Protein 1SMP (pdb70)

InterPro domains:
  IPR001343 RTX calcium-binding nonapeptide repeat [PF00353] (348-383)
  IPR001818 Peptidase M10, metallopeptidase [PF00413] (99-206)
  IPR006026 Peptidase, metallopeptidase [SM00235] (72-248)
  IPR011049 Serralysin-like metalloprotease, C-terminal [G3DSA:2.150.10.10] (27-479)
  IPR011049 Serralysin-like metalloprotease, C-terminal [SSF51120] (267-485)
  IPR013858 Peptidase M10 serralysin, C-terminal [PF08548] (264-487)
  IPR016294 Peptidase M10B [NF035945] (21-487)
  IPR016294 Peptidase M10B [PIRSF001205] (4-487)
  IPR018511 Hemolysin-type calcium-binding conserved site [PS00330] (372-390)
  IPR024079 Metallopeptidase, catalytic domain superfamily [G3DSA:3.40.390.10] (34-265)
  IPR034033 Serralysin-like metallopeptidase domain [cd04277] (71-263)

Foldseek 3Di:
DLVVVVVCQVPQDDFDDQDAAPNAHGHALQRLLVLQQVQQDAPVGRVPWAAAEEWEEEFAADDQADADPQQFGRKGTQDPQLVVLLVLLVVLLVLWFRYHYHYDYRVDDTLAYEMETAASHPPHGDPDDAKAAAAFPDDDPRDGRARYIYGHCVDVCCNRVPVAVVNLLSSNLRVLRSRRTAQSFPDDPPPPDDDLVRHNHQPSAQLAFSNHPHHPPSSPWFPPNHHQNHGGQSSSSNSCGHHHTDLVRAAEAFEFEDPTPRPRPQRYDPALPDDHAHEDDHNHYAYEDEQARAQEEKEEEQDAQGAIAGSNTGSRYHYYPPDGHAEYEAYQEEYEYEHEQEAHEYAHAHYEYEYEHAHFAYEYEDHHFAYEYEDADLRSAFVVTGYEYEDDDAQRYAYEPVNLQVVVVHPCQQDEDCDDPLQANYWYWDADPVQQKIKIFGQHPSGPGGTHIYIYRHDYDPVHHYHD/DDFDWDFLVVVFAWKWKAFPNQIWIKTQDPDPLDDAKHFMDTDQVSQVVGFVGRFTIKHTGRFFIFGHHSVRDGRFTFGDDPQWTWTADPVGGIMIMGHD

Secondary structure (DSSP, 8-state):
-HHHHHHHHHTTT---TT-EETTEEPPPHHHHHHHHTTT-EETTEET--S--EEEEEE-----TT-B-TTS-BS-B---HHHHHHHHHHHHHHHHHBSEEEEE--BTB--SEEEEEE-EEETTEE--S--EEE--TT-EETTEE-TTEEEEETTSHHHH-TTT-HHHHHHHHHHHHHHHT---SSS--TTSS---GGG-SBTT-STTT-TT--S-GGGGT-B-TT----S--HHHHHHHHHHH-B-TTTT-S--EEETT--S--GGGB-SSTTS---EEE---SS--EEE-TT--S--EEE-STT-EEB-TT-BS-EEE-TT----EEE--SS--EEE--SS--EEE--SS--EEE--SS--EEE--SS--EEE---GGGGBTTB-EEESS--TTTSEEE-HHHHHHTT-TTSSEE-SS--S-TTEEEEEEETTTTEEEEEEETT--SS-SEEEEEES---TTTSEE-/-B-----HHHH-EEEEEE-SS-EEEEEEEEEEEETTEEEEEE-HHHHHHHSSS---EEEE-SSEEEEE-TTS-EEEEEEEETTEEEEE-TT--EEEEEE-

CATH classification: 2.150.10.10 (+1 more: 3.40.390.10)

B-factor: mean 30.62, std 12.49, range [6.14, 81.49]

GO terms:
  GO:0090729 toxin activity (F, IDA)
  GO:0001907 symbiont-mediated killing of host cell (P, IDA)
  GO:0005509 calcium ion binding (F, IDA)
  GO:0005576 extracellular region (C, IDA)
  GO:0008270 zinc ion binding (F, IDA)
  GO:0004222 metalloendopeptidase activity (F, IDA)
  GO:0006508 proteolysis (P, IDA)

Nearest PDB structures (foldseek):
  1smp-assembly1_I  TM=1.010E+00  e=5.699E-20  Dickeya chrysanthemi
  1jiw-assembly1_I  TM=8.951E-01  e=6.431E-09  Pseudomonas aeruginosa
  6iy4-assembly1_I  TM=8.506E-01  e=1.285E-06  Flavobacterium sp. YS-80-122
  2rn4-assembly1_A  TM=8.130E-01  e=5.078E-07  Pseudomonas aeruginosa
  4rou-assembly3_A  TM=3.353E-01  e=6.623E+00  Homo sapiens

Solvent-accessible surface area: 22147 Å² total; per-residue (Å²): 75,1,31,73,29,0,49,95,2,70,100,51,46,100,39,2,151,80,58,114,51,78,66,50,75,6,32,34,13,127,80,0,2,86,48,0,3,60,90,38,41,0,52,56,24,132,120,54,62,39,90,86,14,149,4,36,11,1,5,25,111,51,124,105,81,42,82,17,55,54,35,16,4,1,4,40,76,2,55,82,46,3,38,93,12,0,87,56,0,4,64,2,0,21,13,8,0,48,10,61,33,75,86,30,65,46,79,111,170,9,34,0,18,0,0,2,1,6,10,60,130,103,66,88,110,15,148,44,65,1,6,36,18,43,31,1,54,40,119,138,148,78,93,86,6,14,0,42,1,6,0,0,36,50,20,64,6,0,109,70,2,47,115,58,46,6,0,10,3,3,0,0,6,0,0,0,11,0,0,1,0,10,10,0,1,113,19,62,27,67,130,66,51,22,17,26,113,66,6,54,0,0,2,0,0,12,6,3,0,0,0,0,2,8,7,16,31,33,20,43,3,12,5,12,13,53,21,3,14,8,4,6,3,0,0,4,24,0,0,32,61,1,0,14,36,23,129,91,13,41,72,42,93,6,37,0,0,18,118,33,93,13,68,50,78,26,2,26,3,123,48,56,93,76,57,3,15,3,10,0,13,8,34,25,38,74,1,19,0,13,0,51,30,0,84,33,97,1,59,0,5,1,45,78,90,19,6,1,11,0,1,34,12,97,4,3,0,3,0,2,39,61,4,66,0,22,15,0,40,1,2,55,6,70,2,19,0,0,2,17,88,28,93,2,46,0,79,0,26,44,17,61,1,16,0,19,1,9,23,30,40,3,53,0,79,0,25,64,26,130,0,36,0,1,1,18,36,21,90,13,0,37,63,82,59,14,1,59,0,78,37,13,60,114,45,77,0,65,0,0,0,2,50,3,4,99,109,39,142,50,93,92,44,13,68,68,34,129,120,60,76,24,74,36,0,6,0,41,39,63,95,59,84,113,67,65,10,4,30,0,24,0,2,34,41,31,103,110,64,36,31,0,27,0,56,0,39,9,84,18,49,64,89,72,0,30,32,91,17,8,21,69,42,16,54,9,68,84,20,27,31,111,4,26,0,32,19,68,116,74,113,3,96,4,32,1,46,73,79,92,48,55,81,32,0,62,90,20,46,39,87,74,44,23,1,112,142,2,7,97,81,19,2,56,0,0,10,8,13,2,7,1,0,5,0,0,57,73,111,4,25,33,24,3,17,0,30,74,33,165,116,78,23,53,31,145,38,163,111,39,38,70,21,29,0,39,105,134

Sequence (568 aa):
TGYDAVDDLLHYHERGNGIQINGKDSFSNEQAGLFITRENQTWNGYKVFGQPVKLTFSFPDYKFSSTNVAGDTGLSKFSAEQQQQAKLSLQSWADVANITFTEVAAGQKANITFGNYSQDRPGHYDYGTQAYAFLPNTIWQGQDLGGQTWYNVNQSNVKHPATEDYGRQTFTHEIGHALGLSHPGDYNAGEGNPTYNDVTYAEDTRQFSLMSYWSETNTGGDNGGHYAAAPLLDDIAAIQHLYGANLSTRTGDTVYGFNSNTGRDFLSTTSNSQKVIFAAWDAGGNDTFDFSGYTANQRINLNEKSFSDVGGLKGNVSIAAGVTIENAIGGSGNDVIVGNAANNVLKGGAGNDVLFGGGGADELWGGAGKDIFVFSAASDSAPGASDWIRDFQKGIDKIDLSFFNKEANSSDFIHFVDHFSGTAGEALLSYNASSNVTDLSVNIGGHQAPDFLVKIVGQVDVATDFIVSSLRLPSAAELSGQWVLSGAEQHCDIRLNTDVLDGTTWKLAGDTACLQKLLPEAPVGWRPTPDGLTLTQADGSAVAFFSRNRDRYEHKLVDGSVRTLKKK

Radius of gyration: 26.5 Å; Cα contacts (8 Å, |Δi|>4): 1558; chains: 2; bounding box: 60×82×58 Å

Organism: Serratia marcescens (NCBI:txid615)

Structure (mmCIF, N/CA/C/O backbone):
data_1SMP
#
_entry.id   1SMP
#
_cell.length_a   108.830
_cell.length_b   108.830
_cell.length_c   87.950
_cell.angle_alpha   90.00
_cell.angle_beta   90.00
_cell.angle_gamma   90.00
#
_symmetry.space_group_name_H-M   'P 43'
#
loop_
_entity.id
_entity.type
_entity.pdbx_description
1 polymer 'SERRATIA METALLO PROTEINASE'
2 polymer 'ERWINIA CHRYSANTHEMI INHIBITOR'
3 non-polymer 'ZINC ION'
4 non-polymer 'CALCIUM ION'
5 water water
#
loop_
_atom_site.group_PDB
_atom_site.id
_atom_site.type_symbol
_atom_site.label_atom_id
_atom_site.label_alt_id
_atom_site.label_comp_id
_atom_site.label_asym_id
_atom_site.label_entity_id
_atom_site.label_seq_id
_atom_site.pdbx_PDB_ins_code
_atom_site.Cartn_x
_atom_site.Cartn_y
_atom_site.Cartn_z
_atom_site.occupancy
_atom_site.B_iso_or_equiv
_atom_site.auth_seq_id
_atom_site.auth_comp_id
_atom_site.auth_asym_id
_atom_site.auth_atom_id
_atom_site.pdbx_PDB_model_num
ATOM 1 N N . THR A 1 4 ? 54.662 6.094 -12.435 1.00 37.65 4 THR A N 1
ATOM 2 C CA . THR A 1 4 ? 54.264 5.171 -11.330 1.00 38.37 4 THR A CA 1
ATOM 3 C C . THR A 1 4 ? 52.991 5.694 -10.659 1.00 39.50 4 THR A C 1
ATOM 4 O O . THR A 1 4 ? 52.588 6.835 -10.898 1.00 42.98 4 THR A O 1
ATOM 8 N N . GLY A 1 5 ? 52.340 4.854 -9.855 1.00 38.33 5 GLY A N 1
ATOM 9 C CA . GLY A 1 5 ? 51.153 5.289 -9.137 1.00 33.91 5 GLY A CA 1
ATOM 10 C C . GLY A 1 5 ? 51.594 6.278 -8.070 1.00 32.40 5 GLY A C 1
ATOM 11 O O . GLY A 1 5 ? 50.845 7.166 -7.684 1.00 33.25 5 GLY A O 1
ATOM 12 N N . TYR A 1 6 ? 52.832 6.141 -7.603 1.00 30.60 6 TYR A N 1
ATOM 13 C CA . TYR A 1 6 ? 53.350 7.046 -6.591 1.00 29.59 6 TYR A CA 1
ATOM 14 C C . TYR A 1 6 ? 53.479 8.490 -7.078 1.00 29.73 6 TYR A C 1
ATOM 15 O O . TYR A 1 6 ? 53.233 9.425 -6.327 1.00 29.95 6 TYR A O 1
ATOM 24 N N . ASP A 1 7 ? 53.899 8.670 -8.320 1.00 29.26 7 ASP A N 1
ATOM 25 C CA . ASP A 1 7 ? 54.044 10.006 -8.873 1.00 30.17 7 ASP A CA 1
ATOM 26 C C . ASP A 1 7 ? 52.710 10.756 -8.806 1.00 30.73 7 ASP A C 1
ATOM 27 O O . ASP A 1 7 ? 52.658 11.899 -8.354 1.00 33.12 7 ASP A O 1
ATOM 32 N N . ALA A 1 8 ? 51.630 10.085 -9.204 1.00 29.43 8 ALA A N 1
ATOM 33 C CA . ALA A 1 8 ? 50.291 10.665 -9.185 1.00 25.70 8 ALA A CA 1
ATOM 34 C C . ALA A 1 8 ? 49.957 11.166 -7.793 1.00 25.05 8 ALA A C 1
ATOM 35 O O . ALA A 1 8 ? 49.502 12.298 -7.616 1.00 25.52 8 ALA A O 1
ATOM 37 N N . VAL A 1 9 ? 50.194 10.316 -6.805 1.00 24.44 9 VAL A N 1
ATOM 38 C CA . VAL A 1 9 ? 49.930 10.655 -5.415 1.00 25.41 9 VAL A CA 1
ATOM 39 C C . VAL A 1 9 ? 50.751 11.875 -4.989 1.00 27.07 9 VAL A C 1
ATOM 40 O O . VAL A 1 9 ? 50.241 12.780 -4.325 1.00 25.94 9 VAL A O 1
ATOM 44 N N . ASP A 1 10 ? 52.018 11.892 -5.391 1.00 27.75 10 ASP A N 1
ATOM 45 C CA . ASP A 1 10 ? 52.930 12.974 -5.063 1.00 27.25 10 ASP A CA 1
ATOM 46 C C . ASP A 1 10 ? 52.460 14.312 -5.644 1.00 28.70 10 ASP A C 1
ATOM 47 O O . ASP A 1 10 ? 52.512 15.350 -4.962 1.00 27.42 10 ASP A O 1
ATOM 52 N N . ASP A 1 11 ? 52.033 14.299 -6.904 1.00 27.88 11 ASP A N 1
ATOM 53 C CA . ASP A 1 11 ? 51.535 15.510 -7.540 1.00 30.79 11 ASP A CA 1
ATOM 54 C C . ASP A 1 11 ? 50.376 16.075 -6.739 1.00 30.46 11 ASP A C 1
ATOM 55 O O . ASP A 1 11 ? 50.388 17.245 -6.373 1.00 32.73 11 ASP A O 1
ATOM 60 N N . LEU A 1 12 ? 49.402 15.222 -6.430 1.00 28.88 12 LEU A N 1
ATOM 61 C CA . LEU A 1 12 ? 48.223 15.628 -5.684 1.00 26.03 12 LEU A CA 1
ATOM 62 C C . LEU A 1 12 ? 48.520 16.156 -4.282 1.00 25.77 12 LEU A C 1
ATOM 63 O O . LEU A 1 12 ? 47.812 17.037 -3.798 1.00 27.62 12 LEU A O 1
ATOM 68 N N . LEU A 1 13 ? 49.557 15.639 -3.630 1.00 25.98 13 LEU A N 1
ATOM 69 C CA . LEU A 1 13 ? 49.923 16.096 -2.284 1.00 25.07 13 LEU A CA 1
ATOM 70 C C . LEU A 1 13 ? 50.652 17.440 -2.292 1.00 25.85 13 LEU A C 1
ATOM 71 O O . LEU A 1 13 ? 50.858 18.036 -1.238 1.00 27.47 13 LEU A O 1
ATOM 76 N N . HIS A 1 14 ? 51.098 17.887 -3.463 1.00 26.48 14 HIS A N 1
ATOM 77 C CA . HIS A 1 14 ? 51.801 19.163 -3.581 1.00 28.15 14 HIS A CA 1
ATOM 78 C C . HIS A 1 14 ? 51.022 20.161 -4.435 1.00 26.87 14 HIS A C 1
ATOM 79 O O . HIS A 1 14 ? 51.574 21.138 -4.940 1.00 27.75 14 HIS A O 1
ATOM 86 N N . TYR A 1 15 ? 49.732 19.887 -4.586 1.00 25.05 15 TYR A N 1
ATOM 87 C CA . TYR A 1 15 ? 48.798 20.697 -5.359 1.00 20.74 15 TYR A CA 1
ATOM 88 C C . TYR A 1 15 ? 48.445 21.898 -4.499 1.00 21.67 15 TYR A C 1
ATOM 89 O O . TYR A 1 15 ? 48.056 21.734 -3.349 1.00 22.07 15 TYR A O 1
ATOM 98 N N . HIS A 1 16 ? 48.619 23.100 -5.040 1.00 20.93 16 HIS A N 1
ATOM 99 C CA . HIS A 1 16 ? 48.273 24.333 -4.333 1.00 18.43 16 HIS A CA 1
ATOM 100 C C . HIS A 1 16 ? 48.915 24.524 -2.988 1.00 19.87 16 HIS A C 1
ATOM 101 O O . HIS A 1 16 ? 48.213 24.708 -1.986 1.00 20.38 16 HIS A O 1
ATOM 108 N N . GLU A 1 17 ? 50.240 24.469 -2.947 1.00 21.27 17 GLU A N 1
ATOM 109 C CA . GLU A 1 17 ? 50.934 24.718 -1.691 1.00 22.86 17 GLU A CA 1
ATOM 110 C C . GLU A 1 17 ? 50.828 26.220 -1.473 1.00 20.35 17 GLU A C 1
ATOM 111 O O . GLU A 1 17 ? 50.752 26.985 -2.438 1.00 18.17 17 GLU A O 1
ATOM 117 N N . ARG A 1 18 ? 50.800 26.648 -0.222 1.00 20.71 18 ARG A N 1
ATOM 118 C CA . ARG A 1 18 ? 50.675 28.063 0.054 1.00 23.70 18 ARG A CA 1
ATOM 119 C C . ARG A 1 18 ? 51.435 28.520 1.282 1.00 26.03 18 ARG A C 1
ATOM 120 O O . ARG A 1 18 ? 51.901 27.709 2.079 1.00 26.10 18 ARG A O 1
ATOM 128 N N . GLY A 1 19 ? 51.537 29.835 1.429 1.00 28.99 19 GLY A N 1
ATOM 129 C CA . GLY A 1 19 ? 52.244 30.431 2.546 1.00 32.43 19 GLY A CA 1
ATOM 130 C C . GLY A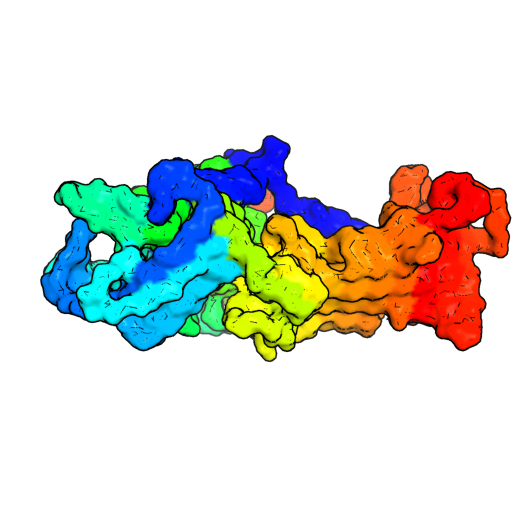 1 19 ? 53.718 30.142 2.419 1.00 35.38 19 GLY A C 1
ATOM 131 O O . GLY A 1 19 ? 54.184 29.827 1.333 1.00 34.91 19 GLY A O 1
ATOM 132 N N . ASN A 1 20 ? 54.450 30.279 3.518 1.00 40.78 20 ASN A N 1
ATOM 133 C CA . ASN A 1 20 ? 55.886 29.994 3.553 1.00 46.25 20 ASN A CA 1
ATOM 134 C C . ASN A 1 20 ? 56.738 30.667 2.487 1.00 46.88 20 ASN A C 1
ATOM 135 O O . ASN A 1 20 ? 57.486 30.000 1.767 1.00 48.65 20 ASN A O 1
ATOM 140 N N . GLY A 1 21 ? 56.606 31.981 2.366 1.00 46.14 21 GLY A N 1
ATOM 141 C CA . GLY A 1 21 ? 57.405 32.714 1.399 1.00 45.36 21 GLY A CA 1
ATOM 142 C C . GLY A 1 21 ? 57.248 32.372 -0.070 1.00 44.15 21 GLY A C 1
ATOM 143 O O . GLY A 1 21 ? 58.060 32.798 -0.899 1.00 46.43 21 GLY A O 1
ATOM 144 N N . ILE A 1 22 ? 56.225 31.594 -0.399 1.00 41.85 22 ILE A N 1
ATOM 145 C CA . ILE A 1 22 ? 55.952 31.230 -1.781 1.00 38.64 22 ILE A CA 1
ATOM 146 C C . ILE A 1 22 ? 55.456 32.506 -2.473 1.00 35.58 22 ILE A C 1
ATOM 147 O O . ILE A 1 22 ? 54.917 33.406 -1.821 1.00 35.32 22 ILE A O 1
ATOM 152 N N . GLN A 1 23 ? 55.703 32.607 -3.771 1.00 33.71 23 GLN A N 1
ATOM 153 C CA . GLN A 1 23 ? 55.273 33.747 -4.573 1.00 32.41 23 GLN A CA 1
ATOM 154 C C . GLN A 1 23 ? 54.484 33.151 -5.712 1.00 31.44 23 GLN A C 1
ATOM 155 O O . GLN A 1 23 ? 54.969 32.242 -6.395 1.00 31.20 23 GLN A O 1
ATOM 161 N N . ILE A 1 24 ? 53.269 33.638 -5.913 1.00 29.96 24 ILE A N 1
ATOM 162 C CA . ILE A 1 24 ? 52.425 33.127 -6.981 1.00 30.06 24 ILE A CA 1
ATOM 163 C C . ILE A 1 24 ? 51.800 34.310 -7.690 1.00 31.90 24 ILE A C 1
ATOM 164 O O . ILE A 1 24 ? 51.336 35.253 -7.044 1.00 32.29 24 ILE A O 1
ATOM 169 N N . ASN A 1 25 ? 51.807 34.266 -9.020 1.00 34.07 25 ASN A N 1
ATOM 170 C CA . ASN A 1 25 ? 51.229 35.335 -9.837 1.00 35.75 25 ASN A CA 1
ATOM 171 C C . ASN A 1 25 ? 51.846 36.691 -9.467 1.00 35.65 25 ASN A C 1
ATOM 172 O O . ASN A 1 25 ? 51.218 37.743 -9.632 1.00 37.16 25 ASN A O 1
ATOM 177 N N . GLY A 1 26 ? 53.078 36.646 -8.960 1.00 33.11 26 GLY A N 1
ATOM 178 C CA . GLY A 1 26 ? 53.788 37.850 -8.570 1.00 30.60 26 GLY A CA 1
ATOM 179 C C . GLY A 1 26 ? 53.333 38.417 -7.248 1.00 30.27 26 GLY A C 1
ATOM 180 O O . GLY A 1 26 ? 53.723 39.519 -6.881 1.00 33.37 26 GLY A O 1
ATOM 181 N N . LYS A 1 27 ? 52.560 37.643 -6.500 1.00 28.34 27 LYS A N 1
ATOM 182 C CA . LYS A 1 27 ? 52.037 38.097 -5.228 1.00 26.64 27 LYS A CA 1
ATOM 183 C C . LYS A 1 27 ? 52.454 37.145 -4.143 1.00 25.31 27 LYS A C 1
ATOM 184 O O . LYS A 1 27 ? 52.717 35.981 -4.408 1.00 25.71 27 LYS A O 1
ATOM 190 N N . ASP A 1 28 ? 52.498 37.631 -2.914 1.00 24.55 28 ASP A N 1
ATOM 191 C CA . ASP A 1 28 ? 52.840 36.772 -1.802 1.00 26.45 28 ASP A CA 1
ATOM 192 C C . ASP A 1 28 ? 51.744 35.752 -1.678 1.00 27.16 28 ASP A C 1
ATOM 193 O O . ASP A 1 28 ? 50.583 36.028 -1.982 1.00 27.71 28 ASP A O 1
ATOM 198 N N . SER A 1 29 ? 52.107 34.595 -1.156 1.00 26.74 29 SER A N 1
ATOM 199 C CA . SER A 1 29 ? 51.161 33.532 -0.936 1.00 23.89 29 SER A CA 1
ATOM 200 C C . SER A 1 29 ? 50.838 33.533 0.552 1.00 23.59 29 SER A C 1
ATOM 201 O O . SER A 1 29 ? 51.741 33.548 1.385 1.00 25.15 29 SER A O 1
ATOM 204 N N . PHE A 1 30 ? 49.553 33.592 0.884 1.00 23.71 30 PHE A N 1
ATOM 205 C CA . PHE A 1 30 ? 49.123 33.567 2.273 1.00 23.00 30 PHE A CA 1
ATOM 206 C C . PHE A 1 30 ? 48.610 32.179 2.558 1.00 21.92 30 PHE A C 1
ATOM 207 O O . PHE A 1 30 ? 48.122 31.494 1.669 1.00 21.15 30 PHE A O 1
ATOM 215 N N . SER A 1 31 ? 48.748 31.764 3.804 1.00 23.05 31 SER A N 1
ATOM 216 C CA . SER A 1 31 ? 48.260 30.475 4.234 1.00 24.51 31 SER A CA 1
ATOM 217 C C . SER A 1 31 ? 46.789 30.645 4.602 1.00 27.68 31 SER A C 1
ATOM 218 O O . SER A 1 31 ? 46.292 31.774 4.738 1.00 29.16 31 SER A O 1
ATOM 221 N N . ASN A 1 32 ? 46.116 29.523 4.826 1.00 26.96 32 ASN A N 1
ATOM 222 C CA . ASN A 1 32 ? 44.720 29.526 5.204 1.00 26.16 32 ASN A CA 1
ATOM 223 C C . ASN A 1 32 ? 44.514 30.446 6.399 1.00 27.41 32 ASN A C 1
ATOM 224 O O . ASN A 1 32 ? 43.611 31.280 6.390 1.00 28.32 32 ASN A O 1
ATOM 229 N N . GLU A 1 33 ? 45.394 30.361 7.389 1.00 29.64 33 GLU A N 1
ATOM 230 C CA . GLU A 1 33 ? 45.251 31.195 8.572 1.00 32.52 33 GLU A CA 1
ATOM 231 C C . GLU A 1 33 ? 45.490 32.679 8.325 1.00 32.04 33 GLU A C 1
ATOM 232 O O . GLU A 1 33 ? 44.780 33.524 8.879 1.00 32.91 33 GLU A O 1
ATOM 238 N N . GLN A 1 34 ? 46.492 33.006 7.518 1.00 29.83 34 GLN A N 1
ATOM 239 C CA . GLN A 1 34 ? 46.776 34.403 7.234 1.00 29.15 34 GLN A CA 1
ATOM 240 C C . GLN A 1 34 ? 45.651 35.031 6.442 1.00 27.25 34 GLN A C 1
ATOM 241 O O . GLN A 1 34 ? 45.257 36.158 6.710 1.00 27.97 34 GLN A O 1
ATOM 247 N N . ALA A 1 35 ? 45.165 34.316 5.436 1.00 25.27 35 ALA A N 1
ATOM 248 C CA . ALA A 1 35 ? 44.080 34.803 4.606 1.00 24.65 35 ALA A CA 1
ATOM 249 C C . ALA A 1 35 ? 42.833 35.057 5.451 1.00 25.01 35 ALA A C 1
ATOM 250 O O . ALA A 1 35 ? 42.136 36.045 5.256 1.00 26.08 35 ALA A O 1
ATOM 252 N N . GLY A 1 36 ? 42.582 34.187 6.420 1.00 25.56 36 GLY A N 1
ATOM 253 C CA . GLY A 1 36 ? 41.429 34.352 7.286 1.00 26.95 36 GLY A CA 1
ATOM 254 C C . GLY A 1 36 ? 41.504 35.619 8.116 1.00 28.24 36 GLY A C 1
ATOM 255 O O . GLY A 1 36 ? 40.515 36.343 8.283 1.00 29.58 36 GLY A O 1
ATOM 256 N N . LEU A 1 37 ? 42.678 35.891 8.664 1.00 28.35 37 LEU A N 1
ATOM 257 C CA . LEU A 1 37 ? 42.858 37.091 9.457 1.00 28.70 37 LEU A CA 1
ATOM 258 C C . LEU A 1 37 ? 42.800 38.343 8.589 1.00 28.15 37 LEU A C 1
ATOM 259 O O . LEU A 1 37 ? 42.238 39.353 8.996 1.00 31.18 37 LEU A O 1
ATOM 264 N N . PHE A 1 38 ? 43.332 38.267 7.376 1.00 26.03 38 PHE A N 1
ATOM 265 C CA . PHE A 1 38 ? 43.333 39.422 6.491 1.00 24.50 38 PHE A CA 1
ATOM 266 C C . PHE A 1 38 ? 41.942 39.831 6.033 1.00 25.65 38 PHE A C 1
ATOM 267 O O . PHE A 1 38 ? 41.666 41.013 5.864 1.00 28.32 38 PHE A O 1
ATOM 275 N N . ILE A 1 39 ? 41.083 38.844 5.795 1.00 25.59 39 ILE A N 1
ATOM 276 C CA . ILE A 1 39 ? 39.715 39.087 5.361 1.00 22.57 39 ILE A CA 1
ATOM 277 C C . ILE A 1 39 ? 38.940 39.792 6.484 1.00 23.48 39 ILE A C 1
ATOM 278 O O . ILE A 1 39 ? 37.956 40.487 6.234 1.00 25.31 39 ILE A O 1
ATOM 283 N N . THR A 1 40 ? 39.421 39.659 7.714 1.00 22.58 40 THR A N 1
ATOM 284 C CA . THR A 1 40 ? 38.770 40.282 8.853 1.00 21.87 40 THR A CA 1
ATOM 285 C C . THR A 1 40 ? 39.565 41.475 9.387 1.00 21.70 40 THR A C 1
ATOM 286 O O . THR A 1 40 ? 39.441 41.835 10.558 1.00 21.79 40 THR A O 1
ATOM 290 N N . ARG A 1 41 ? 40.343 42.110 8.519 1.00 21.26 41 ARG A N 1
ATOM 291 C CA . ARG A 1 41 ? 41.182 43.232 8.916 1.00 21.39 41 ARG A CA 1
ATOM 292 C C . ARG A 1 41 ? 40.476 44.451 9.498 1.00 26.38 41 ARG A C 1
ATOM 293 O O . ARG A 1 41 ? 41.099 45.225 10.227 1.00 29.64 41 ARG A O 1
ATOM 301 N N . GLU A 1 42 ? 39.185 44.617 9.211 1.00 27.90 42 GLU A N 1
ATOM 302 C CA . GLU A 1 42 ? 38.431 45.741 9.743 1.00 27.52 42 GLU A CA 1
ATOM 303 C C . GLU A 1 42 ? 38.205 45.625 11.248 1.00 27.40 42 GLU A C 1
ATOM 304 O O . GLU A 1 42 ? 37.851 46.602 11.900 1.00 29.50 42 GLU A O 1
ATOM 310 N N . ASN A 1 43 ? 38.357 44.421 11.787 1.00 27.54 43 ASN A N 1
ATOM 311 C CA . ASN A 1 43 ? 38.191 44.154 13.217 1.00 28.05 43 ASN A CA 1
ATOM 312 C C . ASN A 1 43 ? 36.820 44.468 13.781 1.00 29.91 43 ASN A C 1
ATOM 313 O O . ASN A 1 43 ? 36.664 44.553 14.996 1.00 30.50 43 ASN A O 1
ATOM 318 N N . GLN A 1 44 ? 35.820 44.588 12.913 1.00 31.77 44 GLN A N 1
ATOM 319 C CA . GLN A 1 44 ? 34.453 44.921 13.322 1.00 31.54 44 GLN A CA 1
ATOM 320 C C . GLN A 1 44 ? 33.544 43.711 13.403 1.00 30.30 44 GLN A C 1
ATOM 321 O O . GLN A 1 44 ? 33.304 43.063 12.395 1.00 30.04 44 GLN A O 1
ATOM 327 N N . THR A 1 45 ? 33.025 43.413 14.587 1.00 29.28 45 THR A N 1
ATOM 328 C CA . THR A 1 45 ? 32.124 42.273 14.735 1.00 29.85 45 THR A CA 1
ATOM 329 C C . THR A 1 45 ? 30.854 42.713 15.458 1.00 30.50 45 THR A C 1
ATOM 330 O O . THR A 1 45 ? 30.819 43.772 16.093 1.00 29.64 45 THR A O 1
ATOM 334 N N . TRP A 1 46 ? 29.821 41.882 15.386 1.00 28.99 46 TRP A N 1
ATOM 335 C CA . TRP A 1 46 ? 28.570 42.166 16.075 1.00 27.84 46 TRP A CA 1
ATOM 336 C C . TRP A 1 46 ? 28.731 42.147 17.592 1.00 30.33 46 TRP A C 1
ATOM 337 O O . TRP A 1 46 ? 27.816 42.528 18.320 1.00 32.41 46 TRP A O 1
ATOM 348 N N . ASN A 1 47 ? 29.870 41.661 18.077 1.00 31.97 47 ASN A N 1
ATOM 349 C CA . ASN A 1 47 ? 30.117 41.641 19.522 1.00 33.45 47 ASN A CA 1
ATOM 350 C C . ASN A 1 47 ? 30.938 42.844 19.984 1.00 33.72 47 ASN A C 1
ATOM 351 O O . ASN A 1 47 ? 31.201 43.008 21.175 1.00 34.53 47 ASN A O 1
ATOM 356 N N . GLY A 1 48 ? 31.343 43.683 19.039 1.00 34.26 48 GLY A N 1
ATOM 357 C CA . GLY A 1 48 ? 32.120 44.855 19.380 1.00 33.72 48 GLY A CA 1
ATOM 358 C C . GLY A 1 48 ? 33.387 44.914 18.567 1.00 33.67 48 GLY A C 1
ATOM 359 O O . GLY A 1 48 ? 33.730 43.965 17.867 1.00 34.48 48 GLY A O 1
ATOM 360 N N . TYR A 1 49 ? 34.062 46.051 18.638 1.00 34.14 49 TYR A N 1
ATOM 361 C CA . TYR A 1 49 ? 35.315 46.266 17.929 1.00 32.95 49 TYR A CA 1
ATOM 362 C C . TYR A 1 49 ? 36.376 45.384 18.573 1.00 33.40 49 TYR A C 1
ATOM 363 O O . TYR A 1 49 ? 36.583 45.437 19.787 1.00 32.17 49 TYR A O 1
ATOM 372 N N . LYS A 1 50 ? 37.023 44.563 17.753 1.00 34.26 50 LYS A N 1
ATOM 373 C CA . LYS A 1 50 ? 38.063 43.657 18.210 1.00 34.50 50 LYS A CA 1
ATOM 374 C C . LYS A 1 50 ? 37.628 42.592 19.214 1.00 34.39 50 LYS A C 1
ATOM 375 O O . LYS A 1 50 ? 38.459 42.065 19.954 1.00 35.84 50 LYS A O 1
ATOM 381 N N . VAL A 1 51 ? 36.338 42.278 19.270 1.00 33.28 51 VAL A N 1
ATOM 382 C CA . VAL A 1 51 ? 35.882 41.220 20.169 1.00 33.52 51 VAL A CA 1
ATOM 383 C C . VAL A 1 51 ? 35.736 39.978 19.289 1.00 34.31 51 VAL A C 1
ATOM 384 O O . VAL A 1 51 ? 34.780 39.843 18.520 1.00 34.74 51 VAL A O 1
ATOM 388 N N . PHE A 1 52 ? 36.721 39.093 19.383 1.00 34.61 52 PHE A N 1
ATOM 389 C CA . PHE A 1 52 ? 36.756 37.895 18.563 1.00 35.66 52 PHE A CA 1
ATOM 390 C C . PHE A 1 52 ? 36.477 36.580 19.277 1.00 36.97 52 PHE A C 1
ATOM 391 O O . PHE A 1 52 ? 36.757 36.428 20.471 1.00 38.12 52 PHE A O 1
ATOM 399 N N . GLY A 1 53 ? 35.946 35.624 18.516 1.00 38.45 53 GLY A N 1
ATOM 400 C CA . GLY A 1 53 ? 35.676 34.289 19.030 1.00 38.29 53 GLY A CA 1
ATOM 401 C C . GLY A 1 53 ? 34.471 34.048 19.914 1.00 38.13 53 GLY A C 1
ATOM 402 O O . GLY A 1 53 ? 34.339 32.965 20.485 1.00 38.54 53 GLY A O 1
ATOM 403 N N . GLN A 1 54 ? 33.587 35.030 20.020 1.00 38.32 54 GLN A N 1
ATOM 404 C CA . GLN A 1 54 ? 32.402 34.874 20.839 1.00 38.60 54 GLN A CA 1
ATOM 405 C C . GLN A 1 54 ? 31.256 34.535 19.921 1.00 36.80 54 GLN A C 1
ATOM 406 O O . GLN A 1 54 ? 31.232 34.971 18.771 1.00 38.21 54 GLN A O 1
ATOM 412 N N . PRO A 1 55 ? 30.327 33.689 20.385 1.00 34.57 55 PRO A N 1
ATOM 413 C CA . PRO A 1 55 ? 29.182 33.339 19.549 1.00 31.81 55 PRO A CA 1
ATOM 414 C C . PRO A 1 55 ? 28.266 34.567 19.464 1.00 31.81 55 PRO A C 1
ATOM 415 O O . PRO A 1 55 ? 28.421 35.530 20.230 1.00 30.66 55 PRO A O 1
ATOM 419 N N . VAL A 1 56 ? 27.305 34.532 18.552 1.00 31.17 56 VAL A N 1
ATOM 420 C CA . VAL A 1 56 ? 26.406 35.655 18.382 1.00 31.35 56 VAL A CA 1
ATOM 421 C C . VAL A 1 56 ? 25.053 35.170 17.869 1.00 32.75 56 VAL A C 1
ATOM 422 O O . VAL A 1 56 ? 24.957 34.121 17.228 1.00 33.62 56 VAL A O 1
ATOM 426 N N . LYS A 1 57 ? 23.998 35.889 18.228 1.00 34.22 57 LYS A N 1
ATOM 427 C CA . LYS A 1 57 ? 22.652 35.559 17.770 1.00 34.77 57 LYS A CA 1
ATOM 428 C C . LYS A 1 57 ? 22.103 36.836 17.169 1.00 33.98 57 LYS A C 1
ATOM 429 O O . LYS A 1 57 ? 22.059 37.882 17.818 1.00 34.97 57 LYS A O 1
ATOM 435 N N . LEU A 1 58 ? 21.803 36.765 15.884 1.00 32.55 58 LEU A N 1
ATOM 436 C CA . LEU A 1 58 ? 21.312 37.898 15.142 1.00 31.30 58 LEU A CA 1
ATOM 437 C C . LEU A 1 58 ? 19.900 37.690 14.626 1.00 31.11 58 LEU A C 1
ATOM 438 O O . LEU A 1 58 ? 19.426 36.561 14.488 1.00 31.13 58 LEU A O 1
ATOM 443 N N . THR A 1 59 ? 19.219 38.797 14.371 1.00 30.03 59 THR A N 1
ATOM 444 C CA . THR A 1 59 ? 17.883 38.755 13.817 1.00 29.41 59 THR A CA 1
ATOM 445 C C . THR A 1 59 ? 18.023 39.278 12.393 1.00 28.55 59 THR A C 1
ATOM 446 O O . THR A 1 59 ? 18.987 39.983 12.071 1.00 27.48 59 THR A O 1
ATOM 450 N N . PHE A 1 60 ? 17.076 38.925 11.538 1.00 26.78 60 PHE A N 1
ATOM 451 C CA . PHE A 1 60 ? 17.099 39.390 10.168 1.00 26.62 60 PHE A CA 1
ATOM 452 C C . PHE A 1 60 ? 15.662 39.535 9.694 1.00 28.03 60 PHE A C 1
ATOM 453 O O . PHE A 1 60 ? 14.753 38.942 10.291 1.00 28.97 60 PHE A O 1
ATOM 461 N N . SER A 1 61 ? 15.440 40.377 8.691 1.00 26.55 61 SER A N 1
ATOM 462 C CA . SER A 1 61 ? 14.103 40.557 8.154 1.00 28.61 61 SER A CA 1
ATOM 463 C C . SER A 1 61 ? 14.157 41.056 6.731 1.00 28.10 61 SER A C 1
ATOM 464 O O . SER A 1 61 ? 15.219 41.443 6.237 1.00 28.16 61 SER A O 1
ATOM 467 N N . PHE A 1 62 ? 13.012 41.005 6.066 1.00 26.67 62 PHE A N 1
ATOM 468 C CA . PHE A 1 62 ? 12.887 41.460 4.694 1.00 28.94 62 PHE A CA 1
ATOM 469 C C . PHE A 1 62 ? 11.837 42.565 4.767 1.00 31.25 62 PHE A C 1
ATOM 470 O O . PHE A 1 62 ? 10.644 42.305 4.659 1.00 33.33 62 PHE A O 1
ATOM 478 N N . PRO A 1 63 ? 12.267 43.804 5.065 1.00 33.24 63 PRO A N 1
ATOM 479 C CA . PRO A 1 63 ? 11.358 44.946 5.175 1.00 32.75 63 PRO A CA 1
ATOM 480 C C . PRO A 1 63 ? 10.569 45.251 3.921 1.00 33.96 63 PRO A C 1
ATOM 481 O O . PRO A 1 63 ? 10.993 44.959 2.795 1.00 33.47 63 PRO A O 1
ATOM 485 N N . ASP A 1 64 ? 9.411 45.855 4.137 1.00 35.78 64 ASP A N 1
ATOM 486 C CA . ASP A 1 64 ? 8.520 46.204 3.059 1.00 38.71 64 ASP A CA 1
ATOM 487 C C . ASP A 1 64 ? 8.864 47.595 2.560 1.00 37.70 64 ASP A C 1
ATOM 488 O O . ASP A 1 64 ? 8.197 48.567 2.900 1.00 40.04 64 ASP A O 1
ATOM 493 N N . TYR A 1 65 ? 9.911 47.695 1.757 1.00 35.81 65 TYR A N 1
ATOM 494 C CA . TYR A 1 65 ? 10.341 48.989 1.241 1.00 34.49 65 TYR A CA 1
ATOM 495 C C . TYR A 1 65 ? 9.367 49.551 0.225 1.00 35.86 65 TYR A C 1
ATOM 496 O O . TYR A 1 65 ? 8.880 48.810 -0.631 1.00 37.11 65 TYR A O 1
ATOM 505 N N . LYS A 1 66 ? 9.071 50.848 0.320 1.00 35.82 66 LYS A N 1
ATOM 506 C CA . LYS A 1 66 ? 8.170 51.461 -0.646 1.00 35.88 66 LYS A CA 1
ATOM 507 C C . LYS A 1 66 ? 9.011 51.951 -1.814 1.00 33.12 66 LYS A C 1
ATOM 508 O O . LYS A 1 66 ? 10.055 52.567 -1.623 1.00 32.37 66 LYS A O 1
ATOM 514 N N . PHE A 1 67 ? 8.535 51.678 -3.022 1.00 31.72 67 PHE A N 1
ATOM 515 C CA . PHE A 1 67 ? 9.232 52.018 -4.250 1.00 29.57 67 PHE A CA 1
ATOM 516 C C . PHE A 1 67 ? 9.878 53.391 -4.316 1.00 32.81 67 PHE A C 1
ATOM 517 O O . PHE A 1 67 ? 11.000 53.521 -4.800 1.00 34.02 67 PHE A O 1
ATOM 525 N N . SER A 1 68 ? 9.189 54.412 -3.826 1.00 35.82 68 SER A N 1
ATOM 526 C CA . SER A 1 68 ? 9.724 55.764 -3.890 1.00 37.50 68 SER A CA 1
ATOM 527 C C . SER A 1 68 ? 10.655 56.208 -2.779 1.00 37.34 68 SER A C 1
ATOM 528 O O . SER A 1 68 ? 11.112 57.348 -2.791 1.00 39.07 68 SER A O 1
ATOM 531 N N . SER A 1 69 ? 10.934 55.338 -1.814 1.00 35.98 69 SER A N 1
ATOM 532 C CA . SER A 1 69 ? 11.863 55.704 -0.752 1.00 33.62 69 SER A CA 1
ATOM 533 C C . SER A 1 69 ? 13.259 55.730 -1.353 1.00 31.40 69 SER A C 1
ATOM 534 O O . SER A 1 69 ? 13.471 55.324 -2.499 1.00 29.87 69 SER A O 1
ATOM 537 N N . THR A 1 70 ? 14.211 56.198 -0.563 1.00 31.32 70 THR A N 1
ATOM 538 C CA . THR A 1 70 ? 15.599 56.283 -0.972 1.00 30.91 70 THR A CA 1
ATOM 539 C C . THR A 1 70 ? 16.344 55.767 0.235 1.00 29.88 70 THR A C 1
ATOM 540 O O . THR A 1 70 ? 15.954 56.071 1.360 1.00 30.56 70 THR A O 1
ATOM 544 N N . ASN A 1 71 ? 17.344 54.918 0.021 1.00 29.46 71 ASN A N 1
ATOM 545 C CA . ASN A 1 71 ? 18.121 54.385 1.142 1.00 29.88 71 ASN A CA 1
ATOM 546 C C . ASN A 1 71 ? 19.319 55.293 1.437 1.00 30.37 71 ASN A C 1
ATOM 547 O O . ASN A 1 71 ? 19.547 56.272 0.713 1.00 31.09 71 ASN A O 1
ATOM 552 N N . VAL A 1 72 ? 20.083 54.979 2.485 1.00 29.96 72 VAL A N 1
ATOM 553 C CA . VAL A 1 72 ? 21.237 55.805 2.851 1.00 30.45 72 VAL A CA 1
ATOM 554 C C . VAL A 1 72 ? 22.224 55.998 1.723 1.00 30.47 72 VAL A C 1
ATOM 555 O O . VAL A 1 72 ? 22.902 57.010 1.685 1.00 34.78 72 VAL A O 1
ATOM 559 N N . ALA A 1 73 ? 22.308 55.045 0.802 1.00 29.86 73 ALA A N 1
ATOM 560 C CA . ALA A 1 73 ? 23.232 55.165 -0.319 1.00 28.05 73 ALA A CA 1
ATOM 561 C C . ALA A 1 73 ? 22.677 56.013 -1.451 1.00 28.34 73 ALA A C 1
ATOM 562 O O . ALA A 1 73 ? 23.325 56.173 -2.483 1.00 31.04 73 ALA A O 1
ATOM 564 N N . GLY A 1 74 ? 21.470 56.538 -1.280 1.00 29.14 74 GLY A N 1
ATOM 565 C CA . GLY A 1 74 ? 20.876 57.365 -2.315 1.00 28.03 74 GLY A CA 1
ATOM 566 C C . GLY A 1 74 ? 20.230 56.588 -3.447 1.00 29.11 74 GLY A C 1
ATOM 567 O O . GLY A 1 74 ? 20.019 57.123 -4.537 1.00 30.23 74 GLY A O 1
ATOM 568 N N . ASP A 1 75 ? 19.921 55.321 -3.202 1.00 28.39 75 ASP A N 1
ATOM 569 C CA . ASP A 1 75 ? 19.280 54.496 -4.212 1.00 27.52 75 ASP A CA 1
ATOM 570 C C . ASP A 1 75 ? 17.780 54.467 -3.958 1.00 26.59 75 ASP A C 1
ATOM 571 O O . ASP A 1 75 ? 17.330 54.551 -2.806 1.00 24.96 75 ASP A O 1
ATOM 576 N N . THR A 1 76 ? 17.013 54.333 -5.033 1.00 25.34 76 THR A N 1
ATOM 577 C CA . THR A 1 76 ? 15.558 54.324 -4.948 1.00 25.07 76 THR A CA 1
ATOM 578 C C . THR A 1 76 ? 14.983 53.221 -5.851 1.00 25.84 76 THR A C 1
ATOM 579 O O . THR A 1 76 ? 15.744 52.477 -6.489 1.00 25.45 76 THR A O 1
ATOM 583 N N . GLY A 1 77 ? 13.652 53.152 -5.948 1.00 23.40 77 GLY A N 1
ATOM 584 C CA . GLY A 1 77 ? 13.020 52.122 -6.751 1.00 23.52 77 GLY A CA 1
ATOM 585 C C . GLY A 1 77 ? 13.160 50.828 -5.971 1.00 24.02 77 GLY A C 1
ATOM 586 O O . GLY A 1 77 ? 13.454 49.773 -6.528 1.00 24.33 77 GLY A O 1
ATOM 587 N N . LEU A 1 78 ? 12.940 50.942 -4.664 1.00 23.81 78 LEU A N 1
ATOM 588 C CA . LEU A 1 78 ? 13.062 49.858 -3.700 1.00 24.52 78 LEU A CA 1
ATOM 589 C C . LEU A 1 78 ? 11.923 48.851 -3.699 1.00 26.49 78 LEU A C 1
ATOM 590 O O . LEU A 1 78 ? 10.868 49.085 -4.284 1.00 29.21 78 LEU A O 1
ATOM 595 N N . SER A 1 79 ? 12.141 47.742 -2.998 1.00 27.00 79 SER A N 1
ATOM 596 C CA . SER A 1 79 ? 11.147 46.692 -2.876 1.00 27.05 79 SER A CA 1
ATOM 597 C C . SER A 1 79 ? 11.560 45.640 -1.870 1.00 27.83 79 SER A C 1
ATOM 598 O O . SER A 1 79 ? 12.727 45.539 -1.502 1.00 29.22 79 SER A O 1
ATOM 601 N N . LYS A 1 80 ? 10.568 44.933 -1.349 1.00 28.57 80 LYS A N 1
ATOM 602 C CA . LYS A 1 80 ? 10.770 43.874 -0.379 1.00 29.84 80 LYS A CA 1
ATOM 603 C C . LYS A 1 80 ? 11.255 42.659 -1.171 1.00 30.12 80 LYS A C 1
ATOM 604 O O . LYS A 1 80 ? 10.979 42.562 -2.378 1.00 29.80 80 LYS A O 1
ATOM 610 N N . PHE A 1 81 ? 11.997 41.759 -0.519 1.00 27.90 81 PHE A N 1
ATOM 611 C CA . PHE A 1 81 ? 12.491 40.537 -1.171 1.00 27.72 81 PHE A CA 1
ATOM 612 C C . PHE A 1 81 ? 11.330 39.627 -1.566 1.00 26.79 81 PHE A C 1
ATOM 613 O O . PHE A 1 81 ? 10.425 39.396 -0.774 1.00 27.86 81 PHE A O 1
ATOM 621 N N . SER A 1 82 ? 11.360 39.106 -2.787 1.00 26.81 82 SER A N 1
ATOM 622 C CA . SER A 1 82 ? 10.323 38.193 -3.237 1.00 26.14 82 SER A CA 1
ATOM 623 C C . SER A 1 82 ? 10.471 36.890 -2.456 1.00 27.51 82 SER A C 1
ATOM 624 O O . SER A 1 82 ? 11.427 36.722 -1.691 1.00 27.48 82 SER A O 1
ATOM 627 N N . ALA A 1 83 ? 9.548 35.956 -2.673 1.00 28.95 83 ALA A N 1
ATOM 628 C CA . ALA A 1 83 ? 9.582 34.664 -1.980 1.00 27.89 83 ALA A CA 1
ATOM 629 C C . ALA A 1 83 ? 10.825 33.841 -2.332 1.00 26.71 83 ALA A C 1
ATOM 630 O O . ALA A 1 83 ? 11.436 33.215 -1.461 1.00 28.05 83 ALA A O 1
ATOM 632 N N . GLU A 1 84 ? 11.190 33.845 -3.612 1.00 25.81 84 GLU A N 1
ATOM 633 C CA . GLU A 1 84 ? 12.368 33.129 -4.094 1.00 25.20 84 GLU A CA 1
ATOM 634 C C . GLU A 1 84 ? 13.620 33.710 -3.441 1.00 25.96 84 GLU A C 1
ATOM 635 O O . GLU A 1 84 ? 14.441 32.977 -2.890 1.00 26.17 84 GLU A O 1
ATOM 641 N N . GLN A 1 85 ? 13.732 35.037 -3.473 1.00 25.52 85 GLN A N 1
ATOM 642 C CA . GLN A 1 85 ? 14.868 35.733 -2.893 1.00 23.84 85 GLN A CA 1
ATOM 643 C C . GLN A 1 85 ? 14.961 35.447 -1.417 1.00 25.66 85 GLN A C 1
ATOM 644 O O . GLN A 1 85 ? 16.055 35.228 -0.904 1.00 28.46 85 GLN A O 1
ATOM 650 N N . GLN A 1 86 ? 13.822 35.430 -0.732 1.00 26.10 86 GLN A N 1
ATOM 651 C CA . GLN A 1 86 ? 13.804 35.144 0.702 1.00 27.34 86 GLN A CA 1
ATOM 652 C C . GLN A 1 86 ? 14.243 33.706 0.994 1.00 27.95 86 GLN A C 1
ATOM 653 O O . GLN A 1 86 ? 14.903 33.439 1.998 1.00 28.36 86 GLN A O 1
ATOM 659 N N . GLN A 1 87 ? 13.837 32.783 0.125 1.00 28.68 87 GLN A N 1
ATOM 660 C CA . GLN A 1 87 ? 14.177 31.369 0.244 1.00 30.11 87 GLN A CA 1
ATOM 661 C C . GLN A 1 87 ? 15.703 31.213 0.143 1.00 27.65 87 GLN A C 1
ATOM 662 O O . GLN A 1 87 ? 16.358 30.688 1.045 1.00 26.17 87 GLN A O 1
ATOM 668 N N . GLN A 1 88 ? 16.266 31.734 -0.937 1.00 26.03 88 GLN A N 1
ATOM 669 C CA . GLN A 1 88 ? 17.695 31.676 -1.153 1.00 24.50 88 GLN A CA 1
ATOM 670 C C . GLN A 1 88 ? 18.487 32.443 -0.091 1.00 24.57 88 GLN A C 1
ATOM 671 O O . GLN A 1 88 ? 19.533 31.979 0.357 1.00 26.21 88 GLN A O 1
ATOM 677 N N . ALA A 1 89 ? 17.979 33.585 0.358 1.00 22.90 89 ALA A N 1
ATOM 678 C CA . ALA A 1 89 ? 18.681 34.355 1.385 1.00 21.97 89 ALA A CA 1
ATOM 679 C C . ALA A 1 89 ? 18.763 33.555 2.668 1.00 21.04 89 ALA A C 1
ATOM 680 O O . ALA A 1 89 ? 19.742 33.645 3.409 1.00 21.95 89 ALA A O 1
ATOM 682 N N . LYS A 1 90 ? 17.725 32.779 2.953 1.00 24.34 90 LYS A N 1
ATOM 683 C CA . LYS A 1 90 ? 17.731 31.960 4.160 1.00 25.76 90 LYS A CA 1
ATOM 684 C C . LYS A 1 90 ? 18.706 30.783 4.059 1.00 23.71 90 LYS A C 1
ATOM 685 O O . LYS A 1 90 ? 19.258 30.340 5.063 1.00 24.46 90 LYS A O 1
ATOM 691 N N . LEU A 1 91 ? 18.962 30.318 2.842 1.00 23.41 91 LEU A N 1
ATOM 692 C CA . LEU A 1 91 ? 19.913 29.230 2.636 1.00 22.52 91 LEU A CA 1
ATOM 693 C C . LEU A 1 91 ? 21.342 29.744 2.835 1.00 23.49 91 LEU A C 1
ATOM 694 O O . LEU A 1 91 ? 22.171 29.048 3.417 1.00 26.15 91 LEU A O 1
ATOM 699 N N . SER A 1 92 ? 21.615 30.969 2.377 1.00 23.25 92 SER A N 1
ATOM 700 C CA . SER A 1 92 ? 22.932 31.596 2.538 1.00 20.72 92 SER A CA 1
ATOM 701 C C . SER A 1 92 ? 23.194 31.873 4.012 1.00 21.39 92 SER A C 1
ATOM 702 O O . SER A 1 92 ? 24.261 31.567 4.535 1.00 24.05 92 SER A O 1
ATOM 705 N N . LEU A 1 93 ? 22.207 32.430 4.699 1.00 21.71 93 LEU A N 1
ATOM 706 C CA . LEU A 1 93 ? 22.361 32.704 6.120 1.00 21.53 93 LEU A CA 1
ATOM 707 C C . LEU A 1 93 ? 22.750 31.435 6.865 1.00 22.25 93 LEU A C 1
ATOM 708 O O . LEU A 1 93 ? 23.673 31.428 7.680 1.00 24.17 93 LEU A O 1
ATOM 713 N N . GLN A 1 94 ? 22.050 30.350 6.563 1.00 22.55 94 GLN A N 1
ATOM 714 C CA . GLN A 1 94 ? 22.307 29.075 7.207 1.00 23.07 94 GLN A CA 1
ATOM 715 C C . GLN A 1 94 ? 23.730 28.554 7.002 1.00 21.92 94 GLN A C 1
ATOM 716 O O . GLN A 1 94 ? 24.333 28.049 7.946 1.00 21.06 94 GLN A O 1
ATOM 722 N N . SER A 1 95 ? 24.261 28.684 5.784 1.00 21.33 95 SER A N 1
ATOM 723 C CA . SER A 1 95 ? 25.612 28.220 5.487 1.00 20.52 95 SER A CA 1
ATOM 724 C C . SER A 1 95 ? 26.679 28.930 6.315 1.00 21.98 95 SER A C 1
ATOM 725 O O . SER A 1 95 ? 27.750 28.363 6.567 1.00 24.24 95 SER A O 1
ATOM 728 N N . TRP A 1 96 ? 26.387 30.147 6.770 1.00 20.87 96 TRP A N 1
ATOM 729 C CA . TRP A 1 96 ? 27.328 30.868 7.622 1.00 20.17 96 TRP A CA 1
ATOM 730 C C . TRP A 1 96 ? 27.138 30.324 9.018 1.00 19.96 96 TRP A C 1
ATOM 731 O O . TRP A 1 96 ? 28.100 30.115 9.751 1.00 23.07 96 TRP A O 1
ATOM 742 N N . ALA A 1 97 ? 25.889 30.057 9.374 1.00 20.86 97 ALA A N 1
ATOM 743 C CA . ALA A 1 97 ? 25.583 29.528 10.694 1.00 19.08 97 ALA A CA 1
ATOM 744 C C . ALA A 1 97 ? 26.132 28.108 10.871 1.00 18.84 97 ALA A C 1
ATOM 745 O O . ALA A 1 97 ? 26.458 27.694 11.984 1.00 19.16 97 ALA A O 1
ATOM 747 N N . ASP A 1 98 ? 26.261 27.375 9.768 1.00 19.48 98 ASP A N 1
ATOM 748 C CA . ASP A 1 98 ? 26.803 26.015 9.787 1.00 19.90 98 ASP A CA 1
ATOM 749 C C . ASP A 1 98 ? 28.250 25.983 10.238 1.00 22.27 98 ASP A C 1
ATOM 750 O O . ASP A 1 98 ? 28.647 25.084 10.968 1.00 24.76 98 ASP A O 1
ATOM 755 N N . VAL A 1 99 ? 29.044 26.952 9.783 1.00 23.17 99 VAL A N 1
ATOM 756 C CA . VAL A 1 99 ? 30.474 26.994 10.101 1.00 20.70 99 VAL A CA 1
ATOM 757 C C . VAL A 1 99 ? 30.891 27.726 11.367 1.00 20.18 99 VAL A C 1
ATOM 758 O O . VAL A 1 99 ? 31.854 27.327 12.016 1.00 21.34 99 VAL A O 1
ATOM 762 N N . ALA A 1 100 ? 30.169 28.774 11.744 1.00 21.43 100 ALA A N 1
ATOM 763 C CA . ALA A 1 100 ? 30.524 29.529 12.948 1.00 21.80 100 ALA A CA 1
ATOM 764 C C . ALA A 1 100 ? 29.379 29.590 13.940 1.00 22.03 100 ALA A C 1
ATOM 765 O O . ALA A 1 100 ? 28.247 29.269 13.609 1.00 22.61 100 ALA A O 1
ATOM 767 N N . ASN A 1 101 ? 29.670 30.010 15.161 1.00 24.48 101 ASN A N 1
ATOM 768 C CA . ASN A 1 101 ? 28.642 30.101 16.188 1.00 25.27 101 ASN A CA 1
ATOM 769 C C . ASN A 1 101 ? 27.749 31.330 16.069 1.00 25.97 101 ASN A C 1
ATOM 770 O O . ASN A 1 101 ? 27.787 32.234 16.908 1.00 22.90 101 ASN A O 1
ATOM 775 N N . ILE A 1 102 ? 26.933 31.347 15.022 1.00 26.57 102 ILE A N 1
ATOM 776 C CA . ILE A 1 102 ? 26.008 32.438 14.772 1.00 27.24 102 ILE A CA 1
ATOM 777 C C . ILE A 1 102 ? 24.605 31.852 14.817 1.00 29.01 102 ILE A C 1
ATOM 778 O O . ILE A 1 102 ? 24.354 30.797 14.240 1.00 28.96 102 ILE A O 1
ATOM 783 N N . THR A 1 103 ? 23.679 32.571 15.439 1.00 31.44 103 THR A N 1
ATOM 784 C CA . THR A 1 103 ? 22.296 32.118 15.528 1.00 32.53 103 THR A CA 1
ATOM 785 C C . THR A 1 103 ? 21.418 33.203 14.926 1.00 32.37 103 THR A C 1
ATOM 786 O O . THR A 1 103 ? 21.392 34.307 15.443 1.00 33.85 103 THR A O 1
ATOM 790 N N . PHE A 1 104 ? 20.750 32.905 13.813 1.00 31.86 104 PHE A N 1
ATOM 791 C CA . PHE A 1 104 ? 19.872 33.866 13.144 1.00 31.82 104 PHE A CA 1
ATOM 792 C C . PHE A 1 104 ? 18.390 33.578 13.433 1.00 33.46 104 PHE A C 1
ATOM 793 O O . PHE A 1 104 ? 17.963 32.419 13.419 1.00 35.32 104 PHE A O 1
ATOM 801 N N . THR A 1 105 ? 17.604 34.621 13.686 1.00 33.94 105 THR A N 1
ATOM 802 C CA . THR A 1 105 ? 16.173 34.450 13.913 1.00 32.63 105 THR A CA 1
ATOM 803 C C . THR A 1 105 ? 15.473 35.575 13.177 1.00 32.21 105 THR A C 1
ATOM 804 O O . THR A 1 105 ? 15.837 36.741 13.308 1.00 32.88 105 THR A O 1
ATOM 808 N N . GLU A 1 106 ? 14.521 35.206 12.335 1.00 31.94 106 GLU A N 1
ATOM 809 C CA . GLU A 1 106 ? 13.780 36.164 11.542 1.00 32.01 106 GLU A CA 1
ATOM 810 C C . GLU A 1 106 ? 12.752 36.915 12.366 1.00 33.50 106 GLU A C 1
ATOM 811 O O . GLU A 1 106 ? 12.048 36.321 13.180 1.00 35.70 106 GLU A O 1
ATOM 817 N N . VAL A 1 107 ? 12.715 38.232 12.202 1.00 33.26 107 VAL A N 1
ATOM 818 C CA . VAL A 1 107 ? 11.736 39.057 12.894 1.00 31.65 107 VAL A CA 1
ATOM 819 C C . VAL A 1 107 ? 10.810 39.560 11.805 1.00 33.62 107 VAL A C 1
ATOM 820 O O . VAL A 1 107 ? 11.164 39.546 10.622 1.00 33.11 107 VAL A O 1
ATOM 824 N N . ALA A 1 108 ? 9.602 39.947 12.175 1.00 36.78 108 ALA A N 1
ATOM 825 C CA . ALA A 1 108 ? 8.651 40.418 11.174 1.00 39.60 108 ALA A CA 1
ATOM 826 C C . ALA A 1 108 ? 9.109 41.708 10.511 1.00 41.00 108 ALA A C 1
ATOM 827 O O . ALA A 1 108 ? 9.812 42.513 11.124 1.00 40.02 108 ALA A O 1
ATOM 829 N N . ALA A 1 109 ? 8.742 41.881 9.245 1.00 43.44 109 ALA A N 1
ATOM 830 C CA . ALA A 1 109 ? 9.090 43.095 8.519 1.00 47.81 109 ALA A CA 1
ATOM 831 C C . ALA A 1 109 ? 8.486 44.241 9.327 1.00 50.37 109 ALA A C 1
ATOM 832 O O . ALA A 1 109 ? 7.264 44.302 9.522 1.00 52.47 109 ALA A O 1
ATOM 834 N N . GLY A 1 110 ? 9.338 45.106 9.860 1.00 51.28 110 GLY A N 1
ATOM 835 C CA . GLY A 1 110 ? 8.831 46.208 10.656 1.00 51.26 110 GLY A CA 1
ATOM 836 C C . GLY A 1 110 ? 9.454 46.190 12.031 1.00 51.14 110 GLY A C 1
ATOM 837 O O . GLY A 1 110 ? 9.380 47.177 12.767 1.00 51.74 110 GLY A O 1
ATOM 838 N N . GLN A 1 111 ? 10.048 45.056 12.384 1.00 50.80 111 GLN A N 1
ATOM 839 C CA . GLN A 1 111 ? 10.724 44.905 13.660 1.00 51.59 111 GLN A CA 1
ATOM 840 C C . GLN A 1 111 ? 12.174 45.278 13.374 1.00 51.46 111 GLN A C 1
ATOM 841 O O . GLN A 1 111 ? 12.641 45.139 12.237 1.00 51.37 111 GLN A O 1
ATOM 847 N N . LYS A 1 112 ? 12.873 45.775 14.391 1.00 51.13 112 LYS A N 1
ATOM 848 C CA . LYS A 1 112 ? 14.273 46.157 14.238 1.00 49.21 112 LYS A CA 1
ATOM 849 C C . LYS A 1 112 ? 15.085 44.869 14.140 1.00 45.38 112 LYS A C 1
ATOM 850 O O . LYS A 1 112 ? 15.060 44.031 15.049 1.00 43.77 112 LYS A O 1
ATOM 856 N N . ALA A 1 113 ? 15.789 44.716 13.027 1.00 41.14 113 ALA A N 1
ATOM 857 C CA . ALA A 1 113 ? 16.609 43.541 12.796 1.00 36.97 113 ALA A CA 1
ATOM 858 C C . ALA A 1 113 ? 18.048 43.972 12.570 1.00 33.95 113 ALA A C 1
ATOM 859 O O . ALA A 1 113 ? 18.300 45.097 12.144 1.00 33.55 113 ALA A O 1
ATOM 861 N N . ASN A 1 114 ? 18.988 43.085 12.886 1.00 31.77 114 ASN A N 1
ATOM 862 C CA . ASN A 1 114 ? 20.407 43.365 12.691 1.00 27.07 114 ASN A CA 1
ATOM 863 C C . ASN A 1 114 ? 20.730 43.349 11.206 1.00 25.00 114 ASN A C 1
ATOM 864 O O . ASN A 1 114 ? 21.336 44.268 10.692 1.00 25.51 114 ASN A O 1
ATOM 869 N N . ILE A 1 115 ? 20.321 42.294 10.518 1.00 22.52 115 ILE A N 1
ATOM 870 C CA . ILE A 1 115 ? 20.603 42.164 9.097 1.00 21.25 115 ILE A CA 1
ATOM 871 C C . ILE A 1 115 ? 19.314 42.295 8.314 1.00 21.87 115 ILE A C 1
ATOM 872 O O . ILE A 1 115 ? 18.305 41.698 8.679 1.00 24.41 115 ILE A O 1
ATOM 877 N N . THR A 1 116 ? 19.328 43.076 7.243 1.00 20.11 116 THR A N 1
ATOM 878 C CA . THR A 1 116 ? 18.124 43.253 6.456 1.00 18.80 116 THR A CA 1
ATOM 879 C C . THR A 1 116 ? 18.447 43.116 4.985 1.00 19.76 116 THR A C 1
ATOM 880 O O . THR A 1 116 ? 19.605 43.276 4.582 1.00 20.67 116 THR A O 1
ATOM 884 N N . PHE A 1 117 ? 17.438 42.771 4.191 1.00 19.05 117 PHE A N 1
ATOM 885 C CA . PHE A 1 117 ? 17.614 42.611 2.751 1.00 17.80 117 PHE A CA 1
ATOM 886 C C . PHE A 1 117 ? 16.575 43.452 2.009 1.00 17.31 117 PHE A C 1
ATOM 887 O O . PHE A 1 117 ? 15.424 43.526 2.432 1.00 18.69 117 PHE A O 1
ATOM 895 N N . GLY A 1 118 ? 16.970 44.063 0.899 1.00 16.61 118 GLY A N 1
ATOM 896 C CA . GLY A 1 118 ? 16.039 44.843 0.118 1.00 16.10 118 GLY A CA 1
ATOM 897 C C . GLY A 1 118 ? 16.573 45.015 -1.285 1.00 17.45 118 GLY A C 1
ATOM 898 O O . GLY A 1 118 ? 17.773 44.905 -1.493 1.00 19.61 118 GLY A O 1
ATOM 899 N N . ASN A 1 119 ? 15.693 45.247 -2.251 1.00 18.00 119 ASN A N 1
ATOM 900 C CA . ASN A 1 119 ? 16.112 45.457 -3.633 1.00 19.33 119 ASN A CA 1
ATOM 901 C C . ASN A 1 119 ? 16.068 46.952 -3.913 1.00 20.56 119 ASN A C 1
ATOM 902 O O . ASN A 1 119 ? 15.437 47.698 -3.170 1.00 22.18 119 ASN A O 1
ATOM 907 N N . TYR A 1 120 ? 16.753 47.381 -4.969 1.00 18.97 120 TYR A N 1
ATOM 908 C CA . TYR A 1 120 ? 16.752 48.765 -5.418 1.00 17.42 120 TYR A CA 1
ATOM 909 C C . TYR A 1 120 ? 16.870 48.625 -6.918 1.00 17.67 120 TYR A C 1
ATOM 910 O O . TYR A 1 120 ? 17.314 47.585 -7.409 1.00 18.56 120 TYR A O 1
ATOM 919 N N . SER A 1 121 ? 16.414 49.619 -7.662 1.00 18.75 121 SER A N 1
ATOM 920 C CA . SER A 1 121 ? 16.487 49.529 -9.112 1.00 20.28 121 SER A CA 1
ATOM 921 C C . SER A 1 121 ? 16.919 50.831 -9.784 1.00 21.88 121 SER A C 1
ATOM 922 O O . SER A 1 121 ? 17.216 50.845 -10.984 1.00 22.43 121 SER A O 1
ATOM 925 N N . GLN A 1 122 ? 17.008 51.910 -9.008 1.00 23.28 122 GLN A N 1
ATOM 926 C CA . GLN A 1 122 ? 17.359 53.213 -9.567 1.00 26.12 122 GLN A CA 1
ATOM 927 C C . GLN A 1 122 ? 18.363 53.990 -8.747 1.00 26.11 122 GLN A C 1
ATOM 928 O O . GLN A 1 122 ? 18.298 53.999 -7.516 1.00 26.43 122 GLN A O 1
ATOM 934 N N . ASP A 1 123 ? 19.271 54.673 -9.438 1.00 28.26 123 ASP A N 1
ATOM 935 C CA . ASP A 1 123 ? 20.282 55.474 -8.763 1.00 31.02 123 ASP A CA 1
ATOM 936 C C . ASP A 1 123 ? 19.710 56.843 -8.399 1.00 31.23 123 ASP A C 1
ATOM 937 O O . ASP A 1 123 ? 20.251 57.553 -7.557 1.00 32.47 123 ASP A O 1
ATOM 942 N N . ARG A 1 124 ? 18.612 57.201 -9.055 1.00 32.04 124 ARG A N 1
ATOM 943 C CA . ARG A 1 124 ? 17.891 58.439 -8.795 1.00 32.53 124 ARG A CA 1
ATOM 944 C C . ARG A 1 124 ? 16.574 58.305 -9.533 1.00 30.17 124 ARG A C 1
ATOM 945 O O . ARG A 1 124 ? 16.527 57.680 -10.591 1.00 28.66 124 ARG A O 1
ATOM 953 N N . PRO A 1 125 ? 15.496 58.916 -9.005 1.00 30.39 125 PRO A N 1
ATOM 954 C CA . PRO A 1 125 ? 14.148 58.881 -9.575 1.00 28.91 125 PRO A CA 1
ATOM 955 C C . PRO A 1 125 ? 14.081 58.871 -11.083 1.00 29.78 125 PRO A C 1
ATOM 956 O O . PRO A 1 125 ? 14.711 59.687 -11.763 1.00 31.20 125 PRO A O 1
ATOM 960 N N . GLY A 1 126 ? 13.386 57.869 -11.598 1.00 30.39 126 GLY A N 1
ATOM 961 C CA . GLY A 1 126 ? 13.234 57.734 -13.027 1.00 31.99 126 GLY A CA 1
ATOM 962 C C . GLY A 1 126 ? 14.471 57.262 -13.753 1.00 33.91 126 GLY A C 1
ATOM 963 O O . GLY A 1 126 ? 14.453 57.171 -14.976 1.00 35.31 126 GLY A O 1
ATOM 964 N N . HIS A 1 127 ? 15.554 56.986 -13.030 1.00 35.49 127 HIS A N 1
ATOM 965 C CA . HIS A 1 127 ? 16.788 56.519 -13.668 1.00 36.44 127 HIS A CA 1
ATOM 966 C C . HIS A 1 127 ? 17.211 55.131 -13.212 1.00 33.90 127 HIS A C 1
ATOM 967 O O . HIS A 1 127 ? 17.669 54.938 -12.080 1.00 31.99 127 HIS A O 1
ATOM 974 N N . TYR A 1 128 ? 17.029 54.165 -14.104 1.00 32.59 128 TYR A N 1
ATOM 975 C CA . TYR A 1 128 ? 17.366 52.779 -13.826 1.00 31.97 128 TYR A CA 1
ATOM 976 C C . TYR A 1 128 ? 18.855 52.509 -13.818 1.00 29.79 128 TYR A C 1
ATOM 977 O O . TYR A 1 128 ? 19.585 52.918 -14.723 1.00 29.85 128 TYR A O 1
ATOM 986 N N . ASP A 1 129 ? 19.280 51.798 -12.782 1.00 26.91 129 ASP A N 1
ATOM 987 C CA . ASP A 1 129 ? 20.666 51.443 -12.571 1.00 24.45 129 ASP A CA 1
ATOM 988 C C . ASP A 1 129 ? 20.895 50.023 -13.062 1.00 23.96 129 ASP A C 1
ATOM 989 O O . ASP A 1 129 ? 20.540 49.070 -12.385 1.00 25.60 129 ASP A O 1
ATOM 994 N N . TYR A 1 130 ? 21.484 49.889 -14.243 1.00 23.13 130 TYR A N 1
ATOM 995 C CA . TYR A 1 130 ? 21.774 48.585 -14.821 1.00 23.63 130 TYR A CA 1
ATOM 996 C C . TYR A 1 130 ? 23.253 48.241 -14.641 1.00 25.67 130 TYR A C 1
ATOM 997 O O . TYR A 1 130 ? 23.760 47.291 -15.251 1.00 26.18 130 TYR A O 1
ATOM 1006 N N . GLY A 1 131 ? 23.952 49.005 -13.810 1.00 24.18 131 GLY A N 1
ATOM 1007 C CA . GLY A 1 131 ? 25.372 48.761 -13.657 1.00 23.05 131 GLY A CA 1
ATOM 1008 C C . GLY A 1 131 ? 25.887 48.148 -12.376 1.00 23.14 131 GLY A C 1
ATOM 1009 O O . GLY A 1 131 ? 26.908 47.468 -12.400 1.00 26.00 131 GLY A O 1
ATOM 1010 N N . THR A 1 132 ? 25.219 48.393 -11.259 1.00 20.71 132 THR A N 1
ATOM 1011 C CA . THR A 1 132 ? 25.683 47.854 -9.999 1.00 20.04 132 THR A CA 1
ATOM 1012 C C . THR A 1 132 ? 25.068 46.495 -9.712 1.00 19.62 132 THR A C 1
ATOM 1013 O O . THR A 1 132 ? 24.163 46.059 -10.419 1.00 21.23 132 THR A O 1
ATOM 1017 N N . GLN A 1 133 ? 25.561 45.820 -8.683 1.00 18.19 133 GLN A N 1
ATOM 1018 C CA . GLN A 1 133 ? 25.063 44.500 -8.347 1.00 14.85 133 GLN A CA 1
ATOM 1019 C C . GLN A 1 133 ? 24.514 44.440 -6.938 1.00 14.70 133 GLN A C 1
ATOM 1020 O O . GLN A 1 133 ? 23.397 44.008 -6.734 1.00 16.75 133 GLN A O 1
ATOM 1026 N N . ALA A 1 134 ? 25.297 44.859 -5.958 1.00 15.08 134 ALA A N 1
ATOM 1027 C CA . ALA A 1 134 ? 24.846 44.805 -4.579 1.00 14.08 134 ALA A CA 1
ATOM 1028 C C . ALA A 1 134 ? 25.875 45.474 -3.694 1.00 15.95 134 ALA A C 1
ATOM 1029 O O . ALA A 1 134 ? 26.949 45.824 -4.164 1.00 18.45 134 ALA A O 1
ATOM 1031 N N . TYR A 1 135 ? 25.539 45.681 -2.424 1.00 16.26 135 TYR A N 1
ATOM 1032 C CA . TYR A 1 135 ? 26.449 46.292 -1.467 1.00 14.73 135 TYR A CA 1
ATOM 1033 C C . TYR A 1 135 ? 25.886 46.066 -0.090 1.00 14.91 135 TYR A C 1
ATOM 1034 O O . TYR A 1 135 ? 24.737 45.693 0.038 1.00 15.18 135 TYR A O 1
ATOM 1043 N N . ALA A 1 136 ? 26.696 46.282 0.933 1.00 15.17 136 ALA A N 1
ATOM 1044 C CA . ALA A 1 136 ? 26.265 46.075 2.301 1.00 18.03 136 ALA A CA 1
ATOM 1045 C C . ALA A 1 136 ? 27.161 46.889 3.209 1.00 19.23 136 ALA A C 1
ATOM 1046 O O . ALA A 1 136 ? 28.212 47.373 2.778 1.00 21.05 136 ALA A O 1
ATOM 1048 N N . PHE A 1 137 ? 26.763 46.997 4.472 1.00 19.20 137 PHE A N 1
ATOM 1049 C CA . PHE A 1 137 ? 27.510 47.747 5.465 1.00 19.36 137 PHE A CA 1
ATOM 1050 C C . PHE A 1 137 ? 27.908 46.806 6.603 1.00 21.13 137 PHE A C 1
ATOM 1051 O O . PHE A 1 137 ? 27.088 46.011 7.087 1.00 21.63 137 PHE A O 1
ATOM 1059 N N . LEU A 1 138 ? 29.177 46.876 6.996 1.00 20.13 138 LEU A N 1
ATOM 1060 C CA . LEU A 1 138 ? 29.713 46.042 8.066 1.00 21.08 138 LEU A CA 1
ATOM 1061 C C . LEU A 1 138 ? 29.071 46.419 9.396 1.00 22.45 138 LEU A C 1
ATOM 1062 O O . LEU A 1 138 ? 28.504 47.504 9.534 1.00 23.72 138 LEU A O 1
ATOM 1067 N N . PRO A 1 139 ? 29.103 45.514 10.386 1.00 23.80 139 PRO A N 1
ATOM 1068 C CA . PRO A 1 139 ? 28.493 45.870 11.665 1.00 24.75 139 PRO A CA 1
ATOM 1069 C C . PRO A 1 139 ? 29.127 47.113 12.272 1.00 27.33 139 PRO A C 1
ATOM 1070 O O . PRO A 1 139 ? 30.273 47.439 11.980 1.00 29.26 139 PRO A O 1
ATOM 1074 N N . ASN A 1 140 ? 28.359 47.830 13.082 1.00 29.44 140 ASN A N 1
ATOM 1075 C CA . ASN A 1 140 ? 28.840 49.033 13.761 1.00 28.66 140 ASN A CA 1
ATOM 1076 C C . ASN A 1 140 ? 29.276 50.174 12.838 1.00 27.85 140 ASN A C 1
ATOM 1077 O O . ASN A 1 140 ? 30.162 50.938 13.198 1.00 30.86 140 ASN A O 1
ATOM 1082 N N . THR A 1 141 ? 28.673 50.293 11.660 1.00 27.16 141 THR A N 1
ATOM 1083 C CA . THR A 1 141 ? 29.010 51.363 10.720 1.00 24.54 141 THR A CA 1
ATOM 1084 C C . THR A 1 141 ? 28.206 52.647 10.992 1.00 26.90 141 THR A C 1
ATOM 1085 O O . THR A 1 141 ? 27.083 52.789 10.507 1.00 28.74 141 THR A O 1
ATOM 1089 N N . ILE A 1 142 ? 28.773 53.565 11.777 1.00 27.34 142 ILE A N 1
ATOM 1090 C CA . ILE A 1 142 ? 28.118 54.840 12.103 1.00 25.45 142 ILE A CA 1
ATOM 1091 C C . ILE A 1 142 ? 28.373 55.874 11.001 1.00 26.80 142 ILE A C 1
ATOM 1092 O O . ILE A 1 142 ? 29.518 56.196 10.697 1.00 29.32 142 ILE A O 1
ATOM 1097 N N . TRP A 1 143 ? 27.306 56.396 10.409 1.00 26.98 143 TRP A N 1
ATOM 1098 C CA . TRP A 1 143 ? 27.408 57.393 9.350 1.00 25.71 143 TRP A CA 1
ATOM 1099 C C . TRP A 1 143 ? 26.400 58.506 9.615 1.00 26.13 143 TRP A C 1
ATOM 1100 O O . TRP A 1 143 ? 25.193 58.262 9.692 1.00 24.37 143 TRP A O 1
ATOM 1111 N N . GLN A 1 144 ? 26.911 59.720 9.787 1.00 26.51 144 GLN A N 1
ATOM 1112 C CA . GLN A 1 144 ? 26.080 60.875 10.054 1.00 28.75 144 GLN A CA 1
ATOM 1113 C C . GLN A 1 144 ? 25.127 60.679 11.217 1.00 28.84 144 GLN A C 1
ATOM 1114 O O . GLN A 1 144 ? 23.926 60.921 11.103 1.00 30.37 144 GLN A O 1
ATOM 1120 N N . GLY A 1 145 ? 25.670 60.201 12.329 1.00 27.81 145 GLY A N 1
ATOM 1121 C CA . GLY A 1 145 ? 24.879 60.014 13.520 1.00 27.30 145 GLY A CA 1
ATOM 1122 C C . GLY A 1 145 ? 24.015 58.788 13.606 1.00 29.50 145 GLY A C 1
ATOM 1123 O O . GLY A 1 145 ? 23.381 58.585 14.639 1.00 29.90 145 GLY A O 1
ATOM 1124 N N . GLN A 1 146 ? 23.974 57.971 12.560 1.00 31.35 146 GLN A N 1
ATOM 1125 C CA . GLN A 1 146 ? 23.152 56.761 12.599 1.00 33.88 146 GLN A CA 1
ATOM 1126 C C . GLN A 1 146 ? 23.912 55.497 12.189 1.00 31.94 146 GLN A C 1
ATOM 1127 O O . GLN A 1 146 ? 24.816 55.534 11.360 1.00 30.35 146 GLN A O 1
ATOM 1133 N N . ASP A 1 147 ? 23.525 54.380 12.789 1.00 31.85 147 ASP A N 1
ATOM 1134 C CA . ASP A 1 147 ? 24.124 53.076 12.525 1.00 31.84 147 ASP A CA 1
ATOM 1135 C C . ASP A 1 147 ? 23.561 52.489 11.221 1.00 30.35 147 ASP A C 1
ATOM 1136 O O . ASP A 1 147 ? 22.348 52.408 11.053 1.00 30.70 147 ASP A O 1
ATOM 1141 N N . LEU A 1 148 ? 24.441 52.070 10.315 1.00 27.22 148 LEU A N 1
ATOM 1142 C CA . LEU A 1 148 ? 24.028 51.490 9.044 1.00 24.00 148 LEU A CA 1
ATOM 1143 C C . LEU A 1 148 ? 24.385 50.014 8.975 1.00 24.04 148 LEU A C 1
ATOM 1144 O O . LEU A 1 148 ? 24.074 49.349 8.004 1.00 24.43 148 LEU A O 1
ATOM 1149 N N . GLY A 1 149 ? 25.057 49.515 10.001 1.00 24.57 149 GLY A N 1
ATOM 1150 C CA . GLY A 1 149 ? 25.495 48.134 10.015 1.00 24.98 149 GLY A CA 1
ATOM 1151 C C . GLY A 1 149 ? 24.445 47.070 9.803 1.00 25.78 149 GLY A C 1
ATOM 1152 O O . GLY A 1 149 ? 23.378 47.130 10.407 1.00 28.65 149 GLY A O 1
ATOM 1153 N N . GLY A 1 150 ? 24.746 46.107 8.934 1.00 24.57 150 GLY A N 1
ATOM 1154 C CA . GLY A 1 150 ? 23.832 45.009 8.680 1.00 24.16 150 GLY A CA 1
ATOM 1155 C C . GLY A 1 150 ? 22.896 45.144 7.498 1.00 24.87 150 GLY A C 1
ATOM 1156 O O . GLY A 1 150 ? 22.162 44.213 7.191 1.00 26.08 150 GLY A O 1
ATOM 1157 N N . GLN A 1 151 ? 22.878 46.300 6.850 1.00 22.86 151 GLN A N 1
ATOM 1158 C CA . GLN A 1 151 ? 22.017 46.473 5.706 1.00 19.39 151 GLN A CA 1
ATOM 1159 C C . GLN A 1 151 ? 22.676 45.900 4.488 1.00 19.52 151 GLN A C 1
ATOM 1160 O O . GLN A 1 151 ? 23.877 46.068 4.297 1.00 20.25 151 GLN A O 1
ATOM 1166 N N . THR A 1 152 ? 21.905 45.181 3.685 1.00 18.06 152 THR A N 1
ATOM 1167 C CA . THR A 1 152 ? 22.427 44.629 2.454 1.00 18.58 152 THR A CA 1
ATOM 1168 C C . THR A 1 152 ? 21.413 45.062 1.401 1.00 19.54 152 THR A C 1
ATOM 1169 O O . THR A 1 152 ? 20.201 45.087 1.663 1.00 19.03 152 THR A O 1
ATOM 1173 N N . TRP A 1 153 ? 21.920 45.472 0.244 1.00 19.05 153 TRP A N 1
ATOM 1174 C CA . TRP A 1 153 ? 21.102 45.959 -0.843 1.00 19.30 153 TRP A CA 1
ATOM 1175 C C . TRP A 1 153 ? 21.479 45.286 -2.147 1.00 20.18 153 TRP A C 1
ATOM 1176 O O . TRP A 1 153 ? 22.665 45.130 -2.431 1.00 22.43 153 TRP A O 1
ATOM 1187 N N . TYR A 1 154 ? 20.478 44.928 -2.953 1.00 19.41 154 TYR A N 1
ATOM 1188 C CA . TYR A 1 154 ? 20.713 44.238 -4.218 1.00 17.63 154 TYR A CA 1
ATOM 1189 C C . TYR A 1 154 ? 19.997 44.891 -5.388 1.00 18.63 154 TYR A C 1
ATOM 1190 O O . TYR A 1 154 ? 18.854 45.322 -5.272 1.00 18.91 154 TYR A O 1
ATOM 1199 N N . ASN A 1 155 ? 20.664 44.932 -6.533 1.00 19.90 155 ASN A N 1
ATOM 1200 C CA . ASN A 1 155 ? 20.088 45.533 -7.724 1.00 21.63 155 ASN A CA 1
ATOM 1201 C C . ASN A 1 155 ? 19.220 44.498 -8.428 1.00 23.15 155 ASN A C 1
ATOM 1202 O O . ASN A 1 155 ? 19.708 43.638 -9.167 1.00 22.26 155 ASN A O 1
ATOM 1207 N N . VAL A 1 156 ? 17.916 44.612 -8.219 1.00 24.85 156 VAL A N 1
ATOM 1208 C CA . VAL A 1 156 ? 16.977 43.671 -8.793 1.00 23.15 156 VAL A CA 1
ATOM 1209 C C . VAL A 1 156 ? 16.814 43.748 -10.306 1.00 23.25 156 VAL A C 1
ATOM 1210 O O . VAL A 1 156 ? 16.054 42.979 -10.886 1.00 26.40 156 VAL A O 1
ATOM 1214 N N . ASN A 1 157 ? 17.530 44.657 -10.959 1.00 22.09 157 ASN A N 1
ATOM 1215 C CA . ASN A 1 157 ? 17.468 44.734 -12.423 1.00 21.56 157 ASN A CA 1
ATOM 1216 C C . ASN A 1 157 ? 18.320 43.607 -13.018 1.00 22.27 157 ASN A C 1
ATOM 1217 O O . ASN A 1 157 ? 18.249 43.336 -14.213 1.00 22.49 157 ASN A O 1
ATOM 1222 N N . GLN A 1 158 ? 19.207 43.033 -12.204 1.00 22.89 158 GLN A N 1
ATOM 1223 C CA . GLN A 1 158 ? 20.084 41.942 -12.643 1.00 23.54 158 GLN A CA 1
ATOM 1224 C C . GLN A 1 158 ? 19.287 40.639 -12.495 1.00 21.60 158 GLN A C 1
ATOM 1225 O O . GLN A 1 158 ? 18.825 40.316 -11.402 1.00 22.38 158 GLN A O 1
ATOM 1231 N N . SER A 1 159 ? 19.165 39.868 -13.566 1.00 20.46 159 SER A N 1
ATOM 1232 C CA . SER A 1 159 ? 18.385 38.637 -13.505 1.00 22.88 159 SER A CA 1
ATOM 1233 C C . SER A 1 159 ? 18.764 37.679 -12.399 1.00 22.75 159 SER A C 1
ATOM 1234 O O . SER A 1 159 ? 17.883 37.086 -11.774 1.00 22.61 159 SER A O 1
ATOM 1237 N N . ASN A 1 160 ? 20.063 37.531 -12.139 1.00 22.68 160 ASN A N 1
ATOM 1238 C CA . ASN A 1 160 ? 20.496 36.616 -11.087 1.00 20.98 160 ASN A CA 1
ATOM 1239 C C . ASN A 1 160 ? 20.116 37.070 -9.708 1.00 21.42 160 ASN A C 1
ATOM 1240 O O . ASN A 1 160 ? 19.974 36.240 -8.824 1.00 22.43 160 ASN A O 1
ATOM 1245 N N . VAL A 1 161 ? 19.960 38.378 -9.509 1.00 22.13 161 VAL A N 1
ATOM 1246 C CA . VAL A 1 161 ? 19.558 38.883 -8.198 1.00 22.63 161 VAL A CA 1
ATOM 1247 C C . VAL A 1 161 ? 18.062 38.633 -8.055 1.00 23.53 161 VAL A C 1
ATOM 1248 O O . VAL A 1 161 ? 17.570 38.311 -6.979 1.00 23.93 161 VAL A O 1
ATOM 1252 N N . LYS A 1 162 ? 17.351 38.740 -9.168 1.00 26.35 162 LYS A N 1
ATOM 1253 C CA . LYS A 1 162 ? 15.916 38.525 -9.184 1.00 28.39 162 LYS A CA 1
ATOM 1254 C C . LYS A 1 162 ? 15.601 37.036 -9.085 1.00 29.92 162 LYS A C 1
ATOM 1255 O O . LYS A 1 162 ? 14.607 36.649 -8.471 1.00 30.71 162 LYS A O 1
ATOM 1261 N N . HIS A 1 163 ? 16.464 36.202 -9.665 1.00 30.40 163 HIS A N 1
ATOM 1262 C CA . HIS A 1 163 ? 16.276 34.752 -9.664 1.00 29.34 163 HIS A CA 1
ATOM 1263 C C . HIS A 1 163 ? 17.455 33.985 -9.111 1.00 28.07 163 HIS A C 1
ATOM 1264 O O . HIS A 1 163 ? 17.993 33.102 -9.769 1.00 28.14 163 HIS A O 1
ATOM 1271 N N . PRO A 1 164 ? 17.783 34.217 -7.841 1.00 27.54 164 PRO A N 1
ATOM 1272 C CA . PRO A 1 164 ? 18.912 33.535 -7.216 1.00 27.47 164 PRO A CA 1
ATOM 1273 C C . PRO A 1 164 ? 18.839 32.007 -7.231 1.00 29.33 164 PRO A C 1
ATOM 1274 O O . PRO A 1 164 ? 19.868 31.338 -7.304 1.00 30.79 164 PRO A O 1
ATOM 1278 N N . ALA A 1 165 ? 17.630 31.456 -7.210 1.00 29.77 165 ALA A N 1
ATOM 1279 C CA . ALA A 1 165 ? 17.464 30.008 -7.182 1.00 29.58 165 ALA A CA 1
ATOM 1280 C C . ALA A 1 165 ? 17.859 29.294 -8.462 1.00 29.10 165 ALA A C 1
ATOM 1281 O O . ALA A 1 165 ? 18.112 28.098 -8.437 1.00 30.90 165 ALA A O 1
ATOM 1283 N N . THR A 1 166 ? 17.907 30.005 -9.578 1.00 27.98 166 THR A N 1
ATOM 1284 C CA . THR A 1 166 ? 18.289 29.369 -10.829 1.00 27.69 166 THR A CA 1
ATOM 1285 C C . THR A 1 166 ? 19.588 29.931 -11.406 1.00 30.27 166 THR A C 1
ATOM 1286 O O . THR A 1 166 ? 20.117 29.429 -12.411 1.00 32.76 166 THR A O 1
ATOM 1290 N N . GLU A 1 167 ? 20.110 30.974 -10.776 1.00 29.38 167 GLU A N 1
ATOM 1291 C CA . GLU A 1 167 ? 21.343 31.575 -11.235 1.00 27.74 167 GLU A CA 1
ATOM 1292 C C . GLU A 1 167 ? 22.262 31.631 -10.047 1.00 26.60 167 GLU A C 1
ATOM 1293 O O . GLU A 1 167 ? 22.076 32.460 -9.159 1.00 26.98 167 GLU A O 1
ATOM 1299 N N . ASP A 1 168 ? 23.229 30.716 -10.005 1.00 25.70 168 ASP A N 1
ATOM 1300 C CA . ASP A 1 168 ? 24.144 30.655 -8.870 1.00 24.71 168 ASP A CA 1
ATOM 1301 C C . ASP A 1 168 ? 24.924 31.899 -8.526 1.00 20.15 168 ASP A C 1
ATOM 1302 O O . ASP A 1 168 ? 25.294 32.062 -7.374 1.00 20.66 168 ASP A O 1
ATOM 1307 N N . TYR A 1 169 ? 25.139 32.797 -9.482 1.00 18.74 169 TYR A N 1
ATOM 1308 C CA . TYR A 1 169 ? 25.858 34.027 -9.162 1.00 19.30 169 TYR A CA 1
ATOM 1309 C C . TYR A 1 169 ? 25.026 34.878 -8.199 1.00 19.49 169 TYR A C 1
ATOM 1310 O O . TYR A 1 169 ? 25.569 35.534 -7.303 1.00 19.75 169 TYR A O 1
ATOM 1319 N N . GLY A 1 170 ? 23.704 34.800 -8.335 1.00 18.96 170 GLY A N 1
ATOM 1320 C CA . GLY A 1 170 ? 22.820 35.554 -7.466 1.00 16.70 170 GLY A CA 1
ATOM 1321 C C . GLY A 1 170 ? 22.877 35.018 -6.058 1.00 16.49 170 GLY A C 1
ATOM 1322 O O . GLY A 1 170 ? 22.910 35.774 -5.086 1.00 18.31 170 GLY A O 1
ATOM 1323 N N . ARG A 1 171 ? 22.907 33.694 -5.951 1.00 17.10 171 ARG A N 1
ATOM 1324 C CA . ARG A 1 171 ? 22.982 33.016 -4.663 1.00 15.39 171 ARG A CA 1
ATOM 1325 C C . ARG A 1 171 ? 24.308 33.353 -4.008 1.00 14.72 171 ARG A C 1
ATOM 1326 O O . ARG A 1 171 ? 24.361 33.603 -2.794 1.00 16.22 171 ARG A O 1
ATOM 1334 N N . GLN A 1 172 ? 25.381 33.349 -4.802 1.00 15.52 172 GLN A N 1
ATOM 1335 C CA . GLN A 1 172 ? 26.707 33.695 -4.275 1.00 16.07 172 GLN A CA 1
ATOM 1336 C C . GLN A 1 172 ? 26.718 35.163 -3.811 1.00 16.95 172 GLN A C 1
ATOM 1337 O O . GLN A 1 172 ? 27.299 35.488 -2.770 1.00 17.39 172 GLN A O 1
ATOM 1343 N N . THR A 1 173 ? 26.063 36.046 -4.564 1.00 16.62 173 THR A N 1
ATOM 1344 C CA . THR A 1 173 ? 25.993 37.453 -4.178 1.00 17.54 173 THR A CA 1
ATOM 1345 C C . THR A 1 173 ? 25.361 37.608 -2.792 1.00 20.08 173 THR A C 1
ATOM 1346 O O . THR A 1 173 ? 25.838 38.401 -1.972 1.00 22.30 173 THR A O 1
ATOM 1350 N N . PHE A 1 174 ? 24.320 36.826 -2.505 1.00 20.38 174 PHE A N 1
ATOM 1351 C CA . PHE 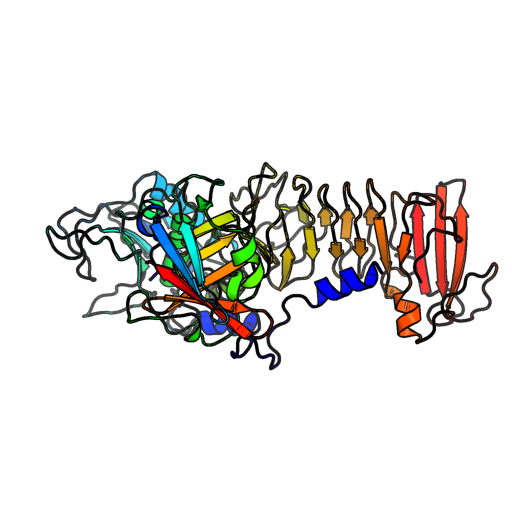A 1 174 ? 23.668 36.896 -1.199 1.00 17.89 174 PHE A CA 1
ATOM 1352 C C . PHE A 1 174 ? 24.618 36.485 -0.073 1.00 19.11 174 PHE A C 1
ATOM 1353 O O . PHE A 1 174 ? 24.680 37.143 0.964 1.00 22.12 174 PHE A O 1
ATOM 1361 N N . THR A 1 175 ? 25.338 35.383 -0.261 1.00 19.47 175 THR A N 1
ATOM 1362 C CA . THR A 1 175 ? 26.278 34.879 0.749 1.00 19.11 175 THR A CA 1
ATOM 1363 C C . THR A 1 175 ? 27.402 35.875 1.008 1.00 18.53 175 THR A C 1
ATOM 1364 O O . THR A 1 175 ? 27.816 36.088 2.143 1.00 20.44 175 THR A O 1
ATOM 1368 N N . HIS A 1 176 ? 27.896 36.453 -0.078 1.00 18.81 176 HIS A N 1
ATOM 1369 C CA . HIS A 1 176 ? 28.949 37.458 -0.088 1.00 18.68 176 HIS A CA 1
ATOM 1370 C C . HIS A 1 176 ? 28.525 38.710 0.680 1.00 19.74 176 HIS A C 1
ATOM 1371 O O . HIS A 1 176 ? 29.224 39.152 1.590 1.00 20.68 176 HIS A O 1
ATOM 1378 N N . GLU A 1 177 ? 27.396 39.308 0.305 1.00 19.35 177 GLU A N 1
ATOM 1379 C CA . GLU A 1 177 ? 26.929 40.496 1.016 1.00 17.08 177 GLU A CA 1
ATOM 1380 C C . GLU A 1 177 ? 26.634 40.206 2.489 1.00 17.55 177 GLU A C 1
ATOM 1381 O O . GLU A 1 177 ? 26.831 41.074 3.342 1.00 19.96 177 GLU A O 1
ATOM 1387 N N . ILE A 1 178 ? 26.191 38.986 2.798 1.00 18.78 178 ILE A N 1
ATOM 1388 C CA . ILE A 1 178 ? 25.928 38.602 4.192 1.00 17.95 178 ILE A CA 1
ATOM 1389 C C . ILE A 1 178 ? 27.281 38.514 4.915 1.00 18.75 178 ILE A C 1
ATOM 1390 O O . IL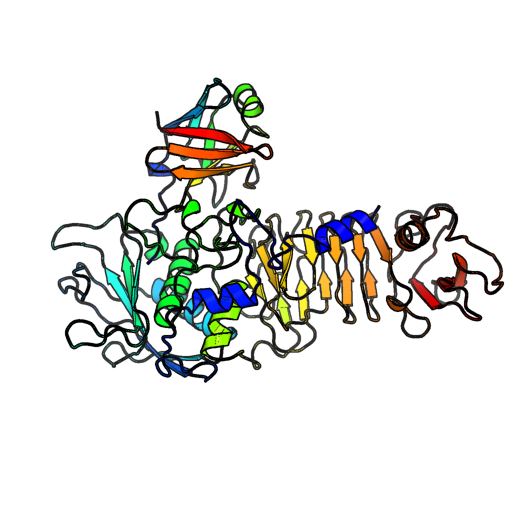E A 1 178 ? 27.372 38.791 6.121 1.00 20.47 178 ILE A O 1
ATOM 1395 N N . GLY A 1 179 ? 28.332 38.138 4.177 1.00 19.21 179 GLY A N 1
ATOM 1396 C CA . GLY A 1 179 ? 29.668 38.059 4.759 1.00 17.40 179 GLY A CA 1
ATOM 1397 C C . GLY A 1 179 ? 30.049 39.428 5.313 1.00 16.29 179 GLY A C 1
ATOM 1398 O O . GLY A 1 179 ? 30.494 39.561 6.456 1.00 16.98 179 GLY A O 1
ATOM 1399 N N . HIS A 1 180 ? 29.817 40.460 4.506 1.00 16.49 180 HIS A N 1
ATOM 1400 C CA . HIS A 1 180 ? 30.089 41.845 4.894 1.00 15.35 180 HIS A CA 1
ATOM 1401 C C . HIS A 1 180 ? 29.278 42.230 6.119 1.00 16.28 180 HIS A C 1
ATOM 1402 O O . HIS A 1 180 ? 29.822 42.758 7.088 1.00 17.74 180 HIS A O 1
ATOM 1409 N N . ALA A 1 181 ? 27.977 41.954 6.073 1.00 17.57 181 ALA A N 1
ATOM 1410 C CA . ALA A 1 181 ? 27.084 42.269 7.179 1.00 17.61 181 ALA A CA 1
ATOM 1411 C C . ALA A 1 181 ? 27.521 41.600 8.473 1.00 18.05 181 ALA A C 1
ATOM 1412 O O . ALA A 1 181 ? 27.141 42.034 9.560 1.00 19.96 181 ALA A O 1
ATOM 1414 N N . LEU A 1 182 ? 28.278 40.512 8.353 1.00 21.08 182 LEU A N 1
ATOM 1415 C CA . LEU A 1 182 ? 28.797 39.786 9.517 1.00 19.79 182 LEU A CA 1
ATOM 1416 C C . LEU A 1 182 ? 30.157 40.326 9.991 1.00 20.69 182 LEU A C 1
ATOM 1417 O O . LEU A 1 182 ? 30.585 40.046 11.126 1.00 20.38 182 LEU A O 1
ATOM 1422 N N . GLY A 1 183 ? 30.855 41.051 9.113 1.00 20.46 183 GLY A N 1
ATOM 1423 C CA . GLY A 1 183 ? 32.138 41.633 9.486 1.00 20.26 183 GLY A CA 1
ATOM 1424 C C . GLY A 1 183 ? 33.298 41.395 8.540 1.00 22.34 183 GLY A C 1
ATOM 1425 O O . GLY A 1 183 ? 34.405 41.881 8.783 1.00 24.68 183 GLY A O 1
ATOM 1426 N N . LEU A 1 184 ? 33.056 40.689 7.443 1.00 22.49 184 LEU A N 1
ATOM 1427 C CA . LEU A 1 184 ? 34.125 40.375 6.511 1.00 22.17 184 LEU A CA 1
ATOM 1428 C C . LEU A 1 184 ? 34.329 41.433 5.457 1.00 21.70 184 LEU A C 1
ATOM 1429 O O . LEU A 1 184 ? 33.380 42.100 5.050 1.00 22.82 184 LEU A O 1
ATOM 1434 N N . SER A 1 185 ? 35.558 41.535 4.966 1.00 19.85 185 SER A N 1
ATOM 1435 C CA . SER A 1 185 ? 35.900 42.499 3.933 1.00 20.02 185 SER A CA 1
ATOM 1436 C C . SER A 1 185 ? 36.343 41.715 2.710 1.00 20.04 185 SER A C 1
ATOM 1437 O O . SER A 1 185 ? 36.390 40.492 2.736 1.00 20.59 185 SER A O 1
ATOM 1440 N N . HIS A 1 186 ? 36.597 42.408 1.612 1.00 19.55 186 HIS A N 1
ATOM 1441 C CA . HIS A 1 186 ? 37.103 41.735 0.440 1.00 21.53 186 HIS A CA 1
ATOM 1442 C C . H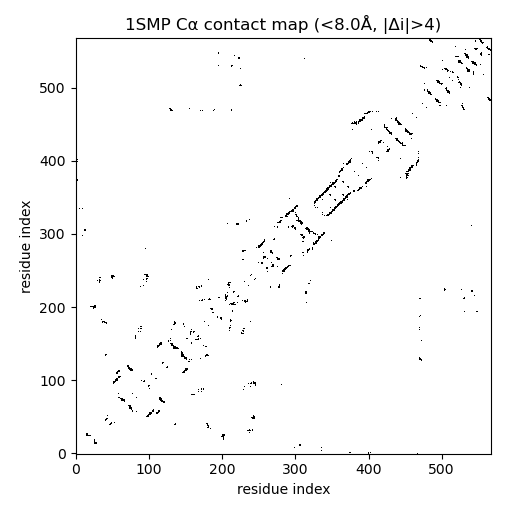IS A 1 186 ? 38.515 41.355 0.906 1.00 22.93 186 HIS A C 1
ATOM 1443 O O . HIS A 1 186 ? 39.079 42.034 1.767 1.00 22.83 186 HIS A O 1
ATOM 1450 N N . PRO A 1 187 ? 39.109 40.287 0.347 1.00 23.33 187 PRO A N 1
ATOM 1451 C CA . PRO A 1 187 ? 40.457 39.909 0.789 1.00 24.07 187 PRO A CA 1
ATOM 1452 C C . PRO A 1 187 ? 41.538 40.925 0.373 1.00 24.95 187 PRO A C 1
ATOM 1453 O O . PRO A 1 187 ? 42.708 40.783 0.740 1.00 21.91 187 PRO A O 1
ATOM 1457 N N . GLY A 1 188 ? 41.141 41.926 -0.408 1.00 24.38 188 GLY A N 1
ATOM 1458 C CA . GLY A 1 188 ? 42.062 42.947 -0.866 1.00 26.23 188 GLY A CA 1
ATOM 1459 C C . GLY A 1 188 ? 41.357 44.282 -0.825 1.00 27.60 188 GLY A C 1
ATOM 1460 O O . GLY A 1 188 ? 40.154 44.339 -0.567 1.00 28.10 188 GLY A O 1
ATOM 1461 N N . ASP A 1 189 ? 42.087 45.362 -1.055 1.00 28.92 189 ASP A N 1
ATOM 1462 C CA . ASP A 1 189 ? 41.483 46.685 -1.030 1.00 30.11 189 ASP A CA 1
ATOM 1463 C C . ASP A 1 189 ? 41.043 47.150 -2.406 1.00 29.68 189 ASP A C 1
ATOM 1464 O O . ASP A 1 189 ? 41.784 47.818 -3.126 1.00 31.58 189 ASP A O 1
ATOM 1469 N N . TYR A 1 190 ? 39.853 46.708 -2.790 1.00 28.30 190 TYR A N 1
ATOM 1470 C CA . TYR A 1 190 ? 39.246 47.067 -4.058 1.00 27.40 190 TYR A CA 1
ATOM 1471 C C . TYR A 1 190 ? 37.747 47.079 -3.824 1.00 27.31 190 TYR A C 1
ATOM 1472 O O . TYR A 1 190 ? 37.262 46.532 -2.832 1.00 25.64 190 TYR A O 1
ATOM 1481 N N . ASN A 1 191 ? 37.020 47.739 -4.711 1.00 28.31 191 ASN A N 1
ATOM 1482 C CA . ASN A 1 191 ? 35.586 47.841 -4.576 1.00 29.60 191 ASN A CA 1
ATOM 1483 C C . ASN A 1 191 ? 35.004 48.024 -5.942 1.00 28.95 191 ASN A C 1
ATOM 1484 O O . ASN A 1 191 ? 35.575 48.721 -6.778 1.00 27.64 191 ASN A O 1
ATOM 1489 N N . ALA A 1 192 ? 33.854 47.409 -6.165 1.00 29.35 192 ALA A N 1
ATOM 1490 C CA . ALA A 1 192 ? 33.209 47.480 -7.466 1.00 32.32 192 ALA A CA 1
ATOM 1491 C C . ALA A 1 192 ? 32.928 48.918 -7.882 1.00 34.29 192 ALA A C 1
ATOM 1492 O O . ALA A 1 192 ? 32.507 49.746 -7.066 1.00 34.02 192 ALA A O 1
ATOM 1494 N N . GLY A 1 193 ? 33.228 49.225 -9.138 1.00 36.46 193 GLY A N 1
ATOM 1495 C CA . GLY A 1 193 ? 32.986 50.563 -9.640 1.00 40.26 193 GLY A CA 1
ATOM 1496 C C . GLY A 1 193 ? 34.004 51.615 -9.236 1.00 42.55 193 GLY A C 1
ATOM 1497 O O . GLY A 1 193 ? 34.054 52.693 -9.832 1.00 44.92 193 GLY A O 1
ATOM 1498 N N . GLU A 1 194 ? 34.798 51.340 -8.213 1.00 42.25 194 GLU A N 1
ATOM 1499 C CA . GLU A 1 194 ? 35.787 52.303 -7.811 1.00 42.70 194 GLU A CA 1
ATOM 1500 C C . GLU A 1 194 ? 37.001 52.160 -8.688 1.00 43.82 194 GLU A C 1
ATOM 1501 O O . GLU A 1 194 ? 37.985 51.509 -8.329 1.00 44.04 194 GLU A O 1
ATOM 1507 N N . GLY A 1 195 ? 36.889 52.735 -9.877 1.00 45.03 195 GLY A N 1
ATOM 1508 C CA . GLY A 1 195 ? 37.973 52.694 -10.833 1.00 47.59 195 GLY A CA 1
ATOM 1509 C C . GLY A 1 195 ? 37.952 51.394 -11.598 1.00 49.17 195 GLY A C 1
ATOM 1510 O O . GLY A 1 195 ? 36.882 50.840 -11.883 1.00 50.63 195 GLY A O 1
ATOM 1511 N N . ASN A 1 196 ? 39.139 50.927 -11.956 1.00 48.65 196 ASN A N 1
ATOM 1512 C CA . ASN A 1 196 ? 39.297 49.680 -12.680 1.00 48.17 196 ASN A CA 1
ATOM 1513 C C . ASN A 1 196 ? 40.067 48.679 -11.811 1.00 43.84 196 ASN A C 1
ATOM 1514 O O . ASN A 1 196 ? 41.289 48.509 -11.961 1.00 43.91 196 ASN A O 1
ATOM 1519 N N . PRO A 1 197 ? 39.391 48.078 -10.819 1.00 38.49 197 PRO A N 1
ATOM 1520 C CA . PRO A 1 197 ? 40.134 47.122 -10.005 1.00 35.50 197 PRO A CA 1
ATOM 1521 C C . PRO A 1 197 ? 40.326 45.818 -10.784 1.00 33.81 197 PRO A C 1
ATOM 1522 O O . PRO A 1 197 ? 39.460 45.424 -11.582 1.00 35.00 197 PRO A O 1
ATOM 1526 N N . THR A 1 198 ? 41.502 45.215 -10.655 1.00 28.85 198 THR A N 1
ATOM 1527 C CA . THR A 1 198 ? 41.755 43.950 -11.317 1.00 26.37 198 THR A CA 1
ATOM 1528 C C . THR A 1 198 ? 42.504 43.064 -10.334 1.00 25.15 198 THR A C 1
ATOM 1529 O O . THR A 1 198 ? 42.845 43.503 -9.228 1.00 24.68 198 THR A O 1
ATOM 1533 N N . TYR A 1 199 ? 42.722 41.812 -10.720 1.00 22.67 199 TYR A N 1
ATOM 1534 C CA . TYR A 1 199 ? 43.427 40.852 -9.889 1.00 21.15 199 TYR A CA 1
ATOM 1535 C C . TYR A 1 199 ? 44.801 41.389 -9.487 1.00 23.08 199 TYR A C 1
ATOM 1536 O O . TYR A 1 199 ? 45.368 40.959 -8.488 1.00 24.42 199 TYR A O 1
ATOM 1545 N N . ASN A 1 200 ? 45.318 42.354 -10.247 1.00 24.36 200 ASN A N 1
ATOM 1546 C CA . ASN A 1 200 ? 46.614 42.958 -9.938 1.00 24.42 200 ASN A CA 1
ATOM 1547 C C . ASN A 1 200 ? 46.603 43.754 -8.649 1.00 25.00 200 ASN A C 1
ATOM 1548 O O . ASN A 1 200 ? 47.657 44.074 -8.117 1.00 26.67 200 ASN A O 1
ATOM 1553 N N . ASP A 1 201 ? 45.422 44.097 -8.154 1.00 26.58 201 ASP A N 1
ATOM 1554 C CA . ASP A 1 201 ? 45.317 44.881 -6.932 1.00 27.48 201 ASP A CA 1
ATOM 1555 C C . ASP A 1 201 ? 45.229 44.038 -5.673 1.00 27.82 201 ASP A C 1
ATOM 1556 O O . ASP A 1 201 ? 45.025 44.577 -4.581 1.00 27.37 201 ASP A O 1
ATOM 1561 N N . VAL A 1 202 ? 45.384 42.723 -5.804 1.00 26.58 202 VAL A N 1
ATOM 1562 C CA . VAL A 1 202 ? 45.274 41.857 -4.633 1.00 25.39 202 VAL A CA 1
ATOM 1563 C C . VAL A 1 202 ? 46.495 41.932 -3.735 1.00 25.87 202 VAL A C 1
ATOM 1564 O O . VAL A 1 202 ? 47.579 42.306 -4.176 1.00 25.66 202 VAL A O 1
ATOM 1568 N N . THR A 1 203 ? 46.298 41.622 -2.461 1.00 25.42 203 THR A N 1
ATOM 1569 C CA . THR A 1 203 ? 47.374 41.614 -1.484 1.00 24.26 203 THR A CA 1
ATOM 1570 C C . THR A 1 203 ? 48.120 40.272 -1.494 1.00 25.51 203 THR A C 1
ATOM 1571 O O . THR A 1 203 ? 49.348 40.236 -1.373 1.00 28.32 203 THR A O 1
ATOM 1575 N N . TYR A 1 204 ? 47.386 39.180 -1.662 1.00 24.02 204 TYR A N 1
ATOM 1576 C CA . TYR A 1 204 ? 47.988 37.857 -1.713 1.00 21.11 204 TYR A CA 1
ATOM 1577 C C . TYR A 1 204 ? 47.416 37.100 -2.898 1.00 21.56 204 TYR A C 1
ATOM 1578 O O . TYR A 1 204 ? 46.302 37.382 -3.332 1.00 21.05 204 TYR A O 1
ATOM 1587 N N . ALA A 1 205 ? 48.193 36.161 -3.435 1.00 20.90 205 ALA A N 1
ATOM 1588 C CA . ALA A 1 205 ? 47.803 35.374 -4.600 1.00 19.66 205 ALA A CA 1
ATOM 1589 C C . ALA A 1 205 ? 46.502 34.582 -4.491 1.00 19.60 205 ALA A C 1
ATOM 1590 O O . ALA A 1 205 ? 45.793 34.421 -5.491 1.00 17.03 205 ALA A O 1
ATOM 1592 N N . GLU A 1 206 ? 46.192 34.077 -3.295 1.00 20.99 206 GLU A N 1
ATOM 1593 C CA . GLU A 1 206 ? 44.982 33.271 -3.077 1.00 22.27 206 GLU A CA 1
ATOM 1594 C C . GLU A 1 206 ? 43.665 34.047 -3.008 1.00 22.80 206 GLU A C 1
ATOM 1595 O O . GLU A 1 206 ? 42.634 33.522 -2.574 1.00 23.38 206 GLU A O 1
ATOM 1601 N N . ASP A 1 207 ? 43.705 35.298 -3.444 1.00 22.91 207 ASP A N 1
ATOM 1602 C CA . ASP A 1 207 ? 42.532 36.148 -3.468 1.00 21.77 207 ASP A CA 1
ATOM 1603 C C . ASP A 1 207 ? 41.799 35.878 -4.772 1.00 21.23 207 ASP A C 1
ATOM 1604 O O . ASP A 1 207 ? 41.893 36.670 -5.716 1.00 22.02 207 ASP A O 1
ATOM 1609 N N . THR A 1 208 ? 41.158 34.708 -4.848 1.00 20.35 208 THR A N 1
ATOM 1610 C CA . THR A 1 208 ? 40.365 34.306 -6.007 1.00 18.30 208 THR A CA 1
ATOM 1611 C C . THR A 1 208 ? 39.132 33.571 -5.499 1.00 17.48 208 THR A C 1
ATOM 1612 O O . THR A 1 208 ? 39.053 33.218 -4.317 1.00 17.98 208 THR A O 1
ATOM 1616 N N . ARG A 1 209 ? 38.186 33.324 -6.398 1.00 17.96 209 ARG A N 1
ATOM 1617 C CA . ARG A 1 209 ? 36.946 32.638 -6.060 1.00 20.09 209 ARG A CA 1
ATOM 1618 C C . ARG A 1 209 ? 37.184 31.176 -5.698 1.00 22.31 209 ARG A C 1
ATOM 1619 O O . ARG A 1 209 ? 36.271 30.496 -5.222 1.00 25.54 209 ARG A O 1
ATOM 1627 N N . GLN A 1 210 ? 38.403 30.691 -5.929 1.00 21.63 210 GLN A N 1
ATOM 1628 C CA . GLN A 1 210 ? 38.757 29.318 -5.582 1.00 18.95 210 GLN A CA 1
ATOM 1629 C C . GLN A 1 210 ? 38.887 29.177 -4.062 1.00 16.96 210 GLN A C 1
ATOM 1630 O O . GLN A 1 210 ? 38.558 28.119 -3.494 1.00 16.44 210 GLN A O 1
ATOM 1636 N N . PHE A 1 211 ? 39.328 30.260 -3.411 1.00 13.97 211 PHE A N 1
ATOM 1637 C CA . PHE A 1 211 ? 39.555 30.269 -1.963 1.00 12.62 211 PHE A CA 1
ATOM 1638 C C . PHE A 1 211 ? 38.539 31.033 -1.123 1.00 14.17 211 PHE A C 1
ATOM 1639 O O . PHE A 1 211 ? 38.386 30.758 0.069 1.00 15.23 211 PHE A O 1
ATOM 1647 N N . SER A 1 212 ? 37.877 32.017 -1.715 1.00 16.91 212 SER A N 1
ATOM 1648 C CA . SER A 1 212 ? 36.926 32.835 -0.967 1.00 17.20 212 SER A CA 1
ATOM 1649 C C . SER A 1 212 ? 35.875 33.431 -1.876 1.00 17.50 212 SER A C 1
ATOM 1650 O O . SER A 1 212 ? 36.182 33.839 -2.987 1.00 20.39 212 SER A O 1
ATOM 1653 N N . LEU A 1 213 ? 34.626 33.448 -1.433 1.00 18.59 213 LEU A N 1
ATOM 1654 C CA . LEU A 1 213 ? 33.575 34.049 -2.247 1.00 18.26 213 LEU A CA 1
ATOM 1655 C C . LEU A 1 213 ? 33.481 35.554 -1.962 1.00 17.66 213 LEU A C 1
ATOM 1656 O O . LEU A 1 213 ? 32.600 36.231 -2.487 1.00 17.56 213 LEU A O 1
ATOM 1661 N N . MET A 1 214 ? 34.376 36.053 -1.100 1.00 18.10 214 MET A N 1
ATOM 1662 C CA . MET A 1 214 ? 34.469 37.480 -0.775 1.00 17.23 214 MET A CA 1
ATOM 1663 C C . MET A 1 214 ? 35.374 38.149 -1.818 1.00 17.07 214 MET A C 1
ATOM 1664 O O . MET A 1 214 ? 35.472 39.372 -1.880 1.00 19.36 214 MET A O 1
ATOM 1669 N N . SER A 1 215 ? 36.007 37.329 -2.647 1.00 16.01 215 SER A N 1
ATOM 1670 C CA . SER A 1 215 ? 36.888 37.790 -3.690 1.00 15.41 215 SER A CA 1
ATOM 1671 C C . SER A 1 215 ? 36.107 38.097 -4.959 1.00 17.38 215 SER A C 1
ATOM 1672 O O . SER A 1 215 ? 35.031 37.552 -5.178 1.00 19.76 215 SER A O 1
ATOM 1675 N N . TYR A 1 216 ? 36.665 38.950 -5.810 1.00 16.64 216 TYR A N 1
ATOM 1676 C CA . TYR A 1 216 ? 36.030 39.323 -7.065 1.00 14.56 216 TYR A CA 1
ATOM 1677 C C . TYR A 1 216 ? 36.619 38.557 -8.234 1.00 14.44 216 TYR A C 1
ATOM 1678 O O . TYR A 1 216 ? 36.040 38.538 -9.316 1.00 14.28 216 TYR A O 1
ATOM 1687 N N . TRP A 1 217 ? 37.774 37.934 -8.012 1.00 14.96 217 TRP A N 1
ATOM 1688 C CA . TRP A 1 217 ? 38.515 37.302 -9.091 1.00 15.12 217 TRP A CA 1
ATOM 1689 C C . TRP A 1 217 ? 38.335 35.839 -9.405 1.00 16.41 217 TRP A C 1
ATOM 1690 O O . TRP A 1 217 ? 38.236 34.997 -8.519 1.00 18.84 217 TRP A O 1
ATOM 1701 N N . SER A 1 218 ? 38.404 35.549 -10.697 1.00 16.10 218 SER A N 1
ATOM 1702 C CA . SER A 1 218 ? 38.215 34.222 -11.226 1.00 17.12 218 SER A CA 1
ATOM 1703 C C . SER A 1 218 ? 39.100 33.202 -10.560 1.00 19.48 218 SER A C 1
ATOM 1704 O O . SER A 1 218 ? 40.276 33.453 -10.304 1.00 22.37 218 SER A O 1
ATOM 1707 N N . GLU A 1 219 ? 38.517 32.046 -10.272 1.00 19.76 219 GLU A N 1
ATOM 1708 C CA . GLU A 1 219 ? 39.240 30.949 -9.651 1.00 17.58 219 GLU A CA 1
ATOM 1709 C C . GLU A 1 219 ? 40.363 30.477 -10.578 1.00 16.73 219 GLU A C 1
ATOM 1710 O O . GLU A 1 219 ? 41.340 29.906 -10.122 1.00 17.20 219 GLU A O 1
ATOM 1716 N N . THR A 1 220 ? 40.222 30.742 -11.873 1.00 16.52 220 THR A N 1
ATOM 1717 C CA . THR A 1 220 ? 41.216 30.355 -12.852 1.00 18.00 220 THR A CA 1
ATOM 1718 C C . THR A 1 220 ? 42.553 31.070 -12.650 1.00 22.06 220 THR A C 1
ATOM 1719 O O . THR A 1 220 ? 43.579 30.605 -13.155 1.00 25.29 220 THR A O 1
ATOM 1723 N N . ASN A 1 221 ? 42.562 32.181 -11.911 1.00 22.32 221 ASN A N 1
ATOM 1724 C CA . ASN A 1 221 ? 43.809 32.908 -11.661 1.00 20.37 221 ASN A CA 1
ATOM 1725 C C . ASN A 1 221 ? 44.798 32.059 -10.866 1.00 21.71 221 ASN A C 1
ATOM 1726 O O . ASN A 1 221 ? 46.012 32.258 -10.961 1.00 23.85 221 ASN A O 1
ATOM 1731 N N . THR A 1 222 ? 44.280 31.162 -10.035 1.00 20.00 222 THR A N 1
ATOM 1732 C CA . THR A 1 222 ? 45.125 30.285 -9.247 1.00 18.50 222 THR A CA 1
ATOM 1733 C C . THR A 1 222 ? 45.102 28.844 -9.777 1.00 19.96 222 THR A C 1
ATOM 1734 O O . THR A 1 222 ? 45.725 27.959 -9.193 1.00 20.72 222 THR A O 1
ATOM 1738 N N . GLY A 1 223 ? 44.390 28.614 -10.879 1.00 19.65 223 GLY A N 1
ATOM 1739 C CA . GLY A 1 223 ? 44.320 27.284 -11.460 1.00 19.50 223 GLY A CA 1
ATOM 1740 C C . GLY A 1 223 ? 43.012 26.516 -11.288 1.00 20.76 223 GLY A C 1
ATOM 1741 O O . GLY A 1 223 ? 42.884 25.400 -11.803 1.00 22.09 223 GLY A O 1
ATOM 1742 N N . GLY A 1 224 ? 42.065 27.062 -10.529 1.00 18.27 224 GLY A N 1
ATOM 1743 C CA . GLY A 1 224 ? 40.796 26.392 -10.349 1.00 16.42 224 GLY A CA 1
ATOM 1744 C C . GLY A 1 224 ? 39.976 26.518 -11.619 1.00 17.85 224 GLY A C 1
ATOM 1745 O O . GLY A 1 224 ? 40.374 27.195 -12.569 1.00 19.38 224 GLY A O 1
ATOM 1746 N N . ASP A 1 225 ? 38.868 25.803 -11.680 1.00 18.89 225 ASP A N 1
ATOM 1747 C CA . ASP A 1 225 ? 37.972 25.863 -12.835 1.00 19.49 225 ASP A CA 1
ATOM 1748 C C . ASP A 1 225 ? 36.658 25.319 -12.311 1.00 21.07 225 ASP A C 1
ATOM 1749 O O . ASP A 1 225 ? 36.572 24.141 -11.967 1.00 19.97 225 ASP A O 1
ATOM 1754 N N . ASN A 1 226 ? 35.665 26.196 -12.176 1.00 21.36 226 ASN A N 1
ATOM 1755 C CA . ASN A 1 226 ? 34.364 25.800 -11.657 1.00 19.92 226 ASN A CA 1
ATOM 1756 C C . ASN A 1 226 ? 33.321 25.704 -12.748 1.00 20.01 226 ASN A C 1
ATOM 1757 O O . ASN A 1 226 ? 32.122 25.757 -12.489 1.00 22.56 226 ASN A O 1
ATOM 1762 N N . GLY A 1 227 ? 33.795 25.571 -13.977 1.00 20.73 227 GLY A N 1
ATOM 1763 C CA . GLY A 1 227 ? 32.920 25.403 -15.118 1.00 21.12 227 GLY A CA 1
ATOM 1764 C C . GLY A 1 227 ? 31.830 26.417 -15.375 1.00 21.94 227 GLY A C 1
ATOM 1765 O O . GLY A 1 227 ? 30.873 26.107 -16.082 1.00 24.09 227 GLY A O 1
ATOM 1766 N N . GLY A 1 228 ? 31.970 27.622 -14.840 1.00 21.34 228 GLY A N 1
ATOM 1767 C CA . GLY A 1 228 ? 30.962 28.633 -15.069 1.00 19.61 228 GLY A CA 1
ATOM 1768 C C . GLY A 1 228 ? 29.988 28.692 -13.925 1.00 18.60 228 GLY A C 1
ATOM 1769 O O . GLY A 1 228 ? 28.968 29.365 -14.025 1.00 19.85 228 GLY A O 1
ATOM 1770 N N . HIS A 1 229 ? 30.294 27.985 -12.842 1.00 17.44 229 HIS A N 1
ATOM 1771 C CA . HIS A 1 229 ? 29.436 27.967 -11.667 1.00 18.39 229 HIS A CA 1
ATOM 1772 C C . HIS A 1 229 ? 30.112 28.780 -10.595 1.00 18.87 229 HIS A C 1
ATOM 1773 O O . HIS A 1 229 ? 31.316 29.041 -10.671 1.00 21.15 229 HIS A O 1
ATOM 1780 N N . TYR A 1 230 ? 29.349 29.118 -9.561 1.00 17.91 230 TYR A N 1
ATOM 1781 C CA . TYR A 1 230 ? 29.843 29.916 -8.454 1.00 17.69 230 TYR A CA 1
ATOM 1782 C C . TYR A 1 230 ? 29.460 29.233 -7.160 1.00 18.37 230 TYR A C 1
ATOM 1783 O O . TYR A 1 230 ? 28.330 28.797 -7.014 1.00 21.50 230 TYR A O 1
ATOM 1792 N N . ALA A 1 231 ? 30.410 29.089 -6.242 1.00 19.44 231 ALA A N 1
ATOM 1793 C CA . ALA A 1 231 ? 30.126 28.449 -4.968 1.00 19.28 231 ALA A CA 1
ATOM 1794 C C . ALA A 1 231 ? 28.966 29.185 -4.306 1.00 20.77 231 ALA A C 1
ATOM 1795 O O . ALA A 1 231 ? 28.819 30.394 -4.467 1.00 22.56 231 ALA A O 1
ATOM 1797 N N . ALA A 1 232 ? 28.139 28.456 -3.574 1.00 20.04 232 ALA A N 1
ATOM 1798 C CA . ALA A 1 232 ? 27.003 29.059 -2.909 1.00 17.69 232 ALA A CA 1
ATOM 1799 C C . ALA A 1 232 ? 27.276 29.305 -1.436 1.00 18.20 232 ALA A C 1
ATOM 1800 O O . ALA A 1 232 ? 26.631 30.155 -0.827 1.00 18.63 232 ALA A O 1
ATOM 1802 N N . ALA A 1 233 ? 28.233 28.586 -0.855 1.00 16.02 233 ALA A N 1
ATOM 1803 C CA . ALA A 1 233 ? 28.506 28.745 0.567 1.00 14.66 233 ALA A CA 1
ATOM 1804 C C . ALA A 1 233 ? 29.953 29.124 0.829 1.00 14.31 233 ALA A C 1
ATOM 1805 O O . ALA A 1 233 ? 30.774 29.046 -0.072 1.00 16.27 233 ALA A O 1
ATOM 1807 N N . PRO A 1 234 ? 30.277 29.587 2.052 1.00 13.21 234 PRO A N 1
ATOM 1808 C CA . PRO A 1 234 ? 31.654 29.974 2.382 1.00 14.82 234 PRO A CA 1
ATOM 1809 C C . PRO A 1 234 ? 32.740 28.970 2.020 1.00 17.75 234 PRO A C 1
ATOM 1810 O O . PRO A 1 234 ? 32.658 27.783 2.351 1.00 19.77 234 PRO A O 1
ATOM 1814 N N . LEU A 1 235 ? 33.749 29.466 1.309 1.00 17.74 235 LEU A N 1
ATOM 1815 C CA . LEU A 1 235 ? 34.871 28.658 0.882 1.00 16.57 235 LEU A CA 1
ATOM 1816 C C . LEU A 1 235 ? 35.955 28.544 1.957 1.00 17.21 235 LEU A C 1
ATOM 1817 O O . LEU A 1 235 ? 35.821 29.077 3.055 1.00 18.25 235 LEU A O 1
ATOM 1822 N N . LEU A 1 236 ? 37.027 27.835 1.644 1.00 19.25 236 LEU A N 1
ATOM 1823 C CA . LEU A 1 236 ? 38.096 27.601 2.603 1.00 18.77 236 LEU A CA 1
ATOM 1824 C C . LEU A 1 236 ? 38.545 28.804 3.443 1.00 19.14 236 LEU A C 1
ATOM 1825 O O . LEU A 1 236 ? 38.484 28.755 4.676 1.00 18.92 236 LEU A O 1
ATOM 1830 N N . ASP A 1 237 ? 38.981 29.885 2.796 1.00 18.76 237 ASP A N 1
ATOM 1831 C CA . ASP A 1 237 ? 39.446 31.057 3.539 1.00 18.39 237 ASP A CA 1
ATOM 1832 C C . ASP A 1 237 ? 38.321 31.802 4.243 1.00 18.90 237 ASP A C 1
ATOM 1833 O O . ASP A 1 237 ? 38.529 32.414 5.296 1.00 20.72 237 ASP A O 1
ATOM 1838 N N . ASP A 1 238 ? 37.106 31.653 3.722 1.00 18.22 238 ASP A N 1
ATOM 1839 C CA . ASP A 1 238 ? 35.926 32.276 4.312 1.00 16.63 238 ASP A CA 1
ATOM 1840 C C . ASP A 1 238 ? 35.659 31.664 5.659 1.00 17.63 238 ASP A C 1
ATOM 1841 O O . ASP A 1 238 ? 35.403 32.376 6.630 1.00 19.20 238 ASP A O 1
ATOM 1846 N N . ILE A 1 239 ? 35.747 30.336 5.711 1.00 18.92 239 ILE A N 1
ATOM 1847 C CA . ILE A 1 239 ? 35.526 29.576 6.939 1.00 17.33 239 ILE A CA 1
ATOM 1848 C C . ILE A 1 239 ? 36.516 30.003 8.015 1.00 17.17 239 ILE A C 1
ATOM 1849 O O . ILE A 1 239 ? 36.142 30.194 9.170 1.00 20.98 239 ILE A O 1
ATOM 1854 N N . ALA A 1 240 ? 37.771 30.183 7.630 1.00 16.66 240 ALA A N 1
ATOM 1855 C CA . ALA A 1 240 ? 38.811 30.606 8.561 1.00 16.52 240 ALA A CA 1
ATOM 1856 C C . ALA A 1 240 ? 38.492 31.991 9.100 1.00 18.06 240 ALA A C 1
ATOM 1857 O O . ALA A 1 240 ? 38.619 32.244 10.301 1.00 20.41 240 ALA A O 1
ATOM 1859 N N . ALA A 1 241 ? 38.090 32.887 8.202 1.00 18.67 241 ALA A N 1
ATOM 1860 C CA . ALA A 1 241 ? 37.757 34.257 8.573 1.00 19.23 241 ALA A CA 1
ATOM 1861 C C . ALA A 1 241 ? 36.600 34.305 9.558 1.00 20.96 241 ALA A C 1
ATOM 1862 O O . ALA A 1 241 ? 36.741 34.851 10.659 1.00 21.89 241 ALA A O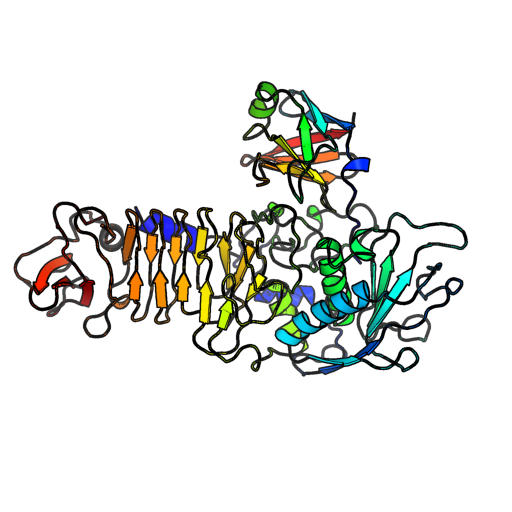 1
ATOM 1864 N N . ILE A 1 242 ? 35.494 33.647 9.214 1.00 21.56 242 ILE A N 1
ATOM 1865 C CA . ILE A 1 242 ? 34.319 33.670 10.073 1.00 20.77 242 ILE A CA 1
ATOM 1866 C C . ILE A 1 242 ? 34.489 32.932 11.389 1.00 22.43 242 ILE A C 1
ATOM 1867 O O . ILE A 1 242 ? 33.947 33.347 12.413 1.00 24.49 242 ILE A O 1
ATOM 1872 N N . GLN A 1 243 ? 35.256 31.853 11.390 1.00 22.90 243 GLN A N 1
ATOM 1873 C CA . GLN A 1 243 ? 35.453 31.119 12.633 1.00 23.66 243 GLN A CA 1
ATOM 1874 C C . GLN A 1 243 ? 36.302 31.946 13.583 1.00 23.38 243 GLN A C 1
ATOM 1875 O O . GLN A 1 243 ? 36.179 31.832 14.803 1.00 23.12 243 GLN A O 1
ATOM 1881 N N . HIS A 1 244 ? 37.149 32.803 13.021 1.00 24.50 244 HIS A N 1
ATOM 1882 C CA . HIS A 1 244 ? 37.980 33.669 13.839 1.00 23.60 244 HIS A CA 1
ATOM 1883 C C . HIS A 1 244 ? 37.088 34.679 14.570 1.00 24.89 244 HIS A C 1
ATOM 1884 O O . HIS A 1 244 ? 37.307 34.969 15.748 1.00 26.21 244 HIS A O 1
ATOM 1891 N N . LEU A 1 245 ? 36.084 35.205 13.870 1.00 24.85 245 LEU A N 1
ATOM 1892 C CA . LEU A 1 245 ? 35.174 36.194 14.445 1.00 24.66 245 LEU A CA 1
ATOM 1893 C C . LEU A 1 245 ? 34.193 35.659 15.480 1.00 25.70 245 LEU A C 1
ATOM 1894 O O . LEU A 1 245 ? 34.044 36.246 16.555 1.00 28.00 245 LEU A O 1
ATOM 1899 N N . TYR A 1 246 ? 33.541 34.541 15.182 1.00 25.29 246 TYR A N 1
ATOM 1900 C CA . TYR A 1 246 ? 32.549 34.019 16.104 1.00 24.73 246 TYR A CA 1
ATOM 1901 C C . TYR A 1 246 ? 32.731 32.590 16.583 1.00 25.62 246 TYR A C 1
ATOM 1902 O O . TYR A 1 246 ? 31.832 32.023 17.202 1.00 27.13 246 TYR A O 1
ATOM 1911 N N . GLY A 1 247 ? 33.893 32.008 16.312 1.00 26.50 247 GLY A N 1
ATOM 1912 C CA . GLY A 1 247 ? 34.158 30.648 16.749 1.00 24.44 247 GLY A CA 1
ATOM 1913 C C . GLY A 1 247 ? 33.686 29.569 15.794 1.00 24.10 247 GLY A C 1
ATOM 1914 O O . GLY A 1 247 ? 32.786 29.786 14.972 1.00 24.86 247 GLY A O 1
ATOM 1915 N N . ALA A 1 248 ? 34.306 28.399 15.902 1.00 22.91 248 ALA A N 1
ATOM 1916 C CA . ALA A 1 248 ? 33.959 27.265 15.061 1.00 23.11 248 ALA A CA 1
ATOM 1917 C C . ALA A 1 248 ? 32.725 26.562 15.621 1.00 23.67 248 ALA A C 1
ATOM 1918 O O . ALA A 1 248 ? 32.610 26.349 16.832 1.00 23.86 248 ALA A O 1
ATOM 1920 N N . ASN A 1 249 ? 31.798 26.215 14.740 1.00 23.62 249 ASN A N 1
ATOM 1921 C CA . ASN A 1 249 ? 30.587 25.534 15.156 1.00 23.78 249 ASN A CA 1
ATOM 1922 C C . ASN A 1 249 ? 30.847 24.040 15.289 1.00 24.00 249 ASN A C 1
ATOM 1923 O O . ASN A 1 249 ? 30.785 23.285 14.320 1.00 23.25 249 ASN A O 1
ATOM 1928 N N . LEU A 1 250 ? 31.092 23.610 16.512 1.00 25.02 250 LEU A N 1
ATOM 1929 C CA . LEU A 1 250 ? 31.376 22.212 16.770 1.00 27.61 250 LEU A CA 1
ATOM 1930 C C . LEU A 1 250 ? 30.148 21.319 16.860 1.00 29.75 250 LEU A C 1
ATOM 1931 O O . LEU A 1 250 ? 30.253 20.167 17.277 1.00 31.75 250 LEU A O 1
ATOM 1936 N N . SER A 1 251 ? 28.991 21.838 16.473 1.00 29.24 251 SER A N 1
ATOM 1937 C CA . SER A 1 251 ? 27.771 21.051 16.527 1.00 29.76 251 SER A CA 1
ATOM 1938 C C . SER A 1 251 ? 27.350 20.672 15.143 1.00 29.92 251 SER A C 1
ATOM 1939 O O . SER A 1 251 ? 26.372 19.962 14.977 1.00 33.01 251 SER A O 1
ATOM 1942 N N . THR A 1 252 ? 28.055 21.167 14.138 1.00 28.79 252 THR A N 1
ATOM 1943 C CA . THR A 1 252 ? 27.669 20.864 12.776 1.00 28.61 252 THR A CA 1
ATOM 1944 C C . THR A 1 252 ? 28.036 19.467 12.295 1.00 29.04 252 THR A C 1
ATOM 1945 O O . THR A 1 252 ? 29.183 19.025 12.427 1.00 28.92 252 THR A O 1
ATOM 1949 N N . ARG A 1 253 ? 27.017 18.779 11.774 1.00 27.28 253 ARG A N 1
ATOM 1950 C CA . ARG A 1 253 ? 27.122 17.440 11.216 1.00 24.11 253 ARG A CA 1
ATOM 1951 C C . ARG A 1 253 ? 28.030 16.502 12.003 1.00 25.56 253 ARG A C 1
ATOM 1952 O O . ARG A 1 253 ? 28.979 15.947 11.467 1.00 27.57 253 ARG A O 1
ATOM 1960 N N . THR A 1 254 ? 27.734 16.328 13.279 1.00 25.01 254 THR A N 1
ATOM 1961 C CA . THR A 1 254 ? 28.544 15.473 14.119 1.00 28.41 254 THR A CA 1
ATOM 1962 C C . THR A 1 254 ? 28.263 13.981 13.950 1.00 30.26 254 THR A C 1
ATOM 1963 O O . THR A 1 254 ? 28.867 13.144 14.626 1.00 31.06 254 THR A O 1
ATOM 1967 N N . GLY A 1 255 ? 27.339 13.647 13.063 1.00 30.66 255 GLY A N 1
ATOM 1968 C CA . GLY A 1 255 ? 27.042 12.251 12.823 1.00 31.67 255 GLY A CA 1
ATOM 1969 C C . GLY A 1 255 ? 27.835 11.745 11.630 1.00 32.36 255 GLY A C 1
ATOM 1970 O O . GLY A 1 255 ? 28.758 12.408 11.157 1.00 33.11 255 GLY A O 1
ATOM 1971 N N . ASP A 1 256 ? 27.475 10.572 11.129 1.00 31.26 256 ASP A N 1
ATOM 1972 C CA . ASP A 1 256 ? 28.167 10.009 9.984 1.00 30.62 256 ASP A CA 1
ATOM 1973 C C . ASP A 1 256 ? 27.563 10.664 8.769 1.00 28.64 256 ASP A C 1
ATOM 1974 O O . ASP A 1 256 ? 26.458 10.316 8.357 1.00 29.14 256 ASP A O 1
ATOM 1979 N N . THR A 1 257 ? 28.306 11.588 8.178 1.00 26.96 257 THR A N 1
ATOM 1980 C CA . THR A 1 257 ? 27.822 12.357 7.042 1.00 23.99 257 THR A CA 1
ATOM 1981 C C . THR A 1 257 ? 28.364 11.966 5.686 1.00 23.14 257 THR A C 1
ATOM 1982 O O . THR A 1 257 ? 29.544 11.668 5.562 1.00 26.24 257 THR A O 1
ATOM 1986 N N . VAL A 1 258 ? 27.508 12.017 4.668 1.00 21.28 258 VAL A N 1
ATOM 1987 C CA . VAL A 1 258 ? 27.884 11.696 3.293 1.00 20.70 258 VAL A CA 1
ATOM 1988 C C . VAL A 1 258 ? 27.717 12.978 2.477 1.00 22.51 258 VAL A C 1
ATOM 1989 O O . VAL A 1 258 ? 26.667 13.629 2.557 1.00 22.84 258 VAL A O 1
ATOM 1993 N N . TYR A 1 259 ? 28.758 13.340 1.722 1.00 20.42 259 TYR A N 1
ATOM 1994 C CA . TYR A 1 259 ? 28.759 14.540 0.886 1.00 19.35 259 TYR A CA 1
ATOM 1995 C C . TYR A 1 259 ? 28.777 14.110 -0.568 1.00 19.58 259 TYR A C 1
ATOM 1996 O O . TYR A 1 259 ? 29.383 13.103 -0.910 1.00 21.75 259 TYR A O 1
ATOM 2005 N N . GLY A 1 260 ? 28.146 14.892 -1.429 1.00 20.49 260 GLY A N 1
ATOM 2006 C CA . GLY A 1 260 ? 28.120 14.560 -2.838 1.00 21.60 260 GLY A CA 1
ATOM 2007 C C . GLY A 1 260 ? 26.882 13.752 -3.142 1.00 22.78 260 GLY A C 1
ATOM 2008 O O . GLY A 1 260 ? 25.765 14.209 -2.901 1.00 23.82 260 GLY A O 1
ATOM 2009 N N . PHE A 1 261 ? 27.069 12.563 -3.694 1.00 23.00 261 PHE A N 1
ATOM 2010 C CA . PHE A 1 261 ? 25.941 11.700 -4.014 1.00 22.37 261 PHE A CA 1
ATOM 2011 C C . PHE A 1 261 ? 25.442 11.017 -2.749 1.00 22.68 261 PHE A C 1
ATOM 2012 O O . PHE A 1 261 ? 26.202 10.831 -1.796 1.00 23.75 261 PHE A O 1
ATOM 2020 N N . ASN A 1 262 ? 24.153 10.689 -2.723 1.00 22.86 262 ASN A N 1
ATOM 2021 C CA . ASN A 1 262 ? 23.536 10.032 -1.566 1.00 23.99 262 ASN A CA 1
ATOM 2022 C C . ASN A 1 262 ? 23.816 10.809 -0.283 1.00 23.70 262 ASN A C 1
ATOM 2023 O O . ASN A 1 262 ? 23.971 10.231 0.794 1.00 25.10 262 ASN A O 1
ATOM 2028 N N . SER A 1 263 ? 23.824 12.128 -0.384 1.00 23.25 263 SER A N 1
ATOM 2029 C CA . SER A 1 263 ? 24.116 12.937 0.785 1.00 24.97 263 SER A CA 1
ATOM 2030 C C . SER A 1 263 ? 23.004 12.939 1.811 1.00 24.71 263 SER A C 1
ATOM 2031 O O . SER A 1 263 ? 21.834 12.856 1.467 1.00 27.52 263 SER A O 1
ATOM 2034 N N . ASN A 1 264 ? 23.387 13.078 3.070 1.00 25.02 264 ASN A N 1
ATOM 2035 C CA . ASN A 1 264 ? 22.450 13.145 4.171 1.00 25.62 264 ASN A CA 1
ATOM 2036 C C . ASN A 1 264 ? 22.739 14.464 4.908 1.00 27.04 264 ASN A C 1
ATOM 2037 O O . ASN A 1 264 ? 22.579 14.570 6.126 1.00 28.40 264 ASN A O 1
ATOM 2042 N N . THR A 1 265 ? 23.201 15.458 4.155 1.00 26.89 265 THR A N 1
ATOM 2043 C CA . THR A 1 265 ? 23.536 16.771 4.700 1.00 24.69 265 THR A CA 1
ATOM 2044 C C . THR A 1 265 ? 22.326 17.712 4.697 1.00 24.98 265 THR A C 1
ATOM 2045 O O . THR A 1 265 ? 22.185 18.571 5.565 1.00 26.99 265 THR A O 1
ATOM 2049 N N . GLY A 1 266 ? 21.454 17.558 3.713 1.00 23.90 266 GLY A N 1
ATOM 2050 C CA . GLY A 1 266 ? 20.302 18.430 3.642 1.00 24.86 266 GLY A CA 1
ATOM 2051 C C . GLY A 1 266 ? 20.729 19.843 3.294 1.00 25.30 266 GLY A C 1
ATOM 2052 O O . GLY A 1 266 ? 20.139 20.814 3.764 1.00 27.17 266 GLY A O 1
ATOM 2053 N N . ARG A 1 267 ? 21.791 19.944 2.498 1.00 24.00 267 ARG A N 1
ATOM 2054 C CA . ARG A 1 267 ? 22.336 21.215 2.050 1.00 19.66 267 ARG A CA 1
ATOM 2055 C C . ARG A 1 267 ? 22.440 21.080 0.559 1.00 20.19 267 ARG A C 1
ATOM 2056 O O . ARG A 1 267 ? 23.037 20.132 0.060 1.00 22.76 267 ARG A O 1
ATOM 2064 N N . ASP A 1 268 ? 21.870 22.020 -0.168 1.00 20.51 268 ASP A N 1
ATOM 2065 C CA . ASP A 1 268 ? 21.900 21.925 -1.613 1.00 21.47 268 ASP A CA 1
ATOM 2066 C C . ASP A 1 268 ? 23.282 21.982 -2.227 1.00 22.28 268 ASP A C 1
ATOM 2067 O O . ASP A 1 268 ? 23.538 21.330 -3.241 1.00 24.92 268 ASP A O 1
ATOM 2072 N N . PHE A 1 269 ? 24.183 22.723 -1.594 1.00 21.57 269 PHE A N 1
ATOM 2073 C CA . PHE A 1 269 ? 25.533 22.876 -2.121 1.00 21.39 269 PHE A CA 1
ATOM 2074 C C . PHE A 1 269 ? 26.467 21.704 -1.807 1.00 21.32 269 PHE A C 1
ATOM 2075 O O . PHE A 1 269 ? 27.510 21.557 -2.449 1.00 22.21 269 PHE A O 1
ATOM 2083 N N . LEU A 1 270 ? 26.088 20.868 -0.840 1.00 19.17 270 LEU A N 1
ATOM 2084 C CA . LEU A 1 270 ? 26.897 19.700 -0.474 1.00 17.91 270 LEU A CA 1
ATOM 2085 C C . LEU A 1 270 ? 26.341 18.416 -1.092 1.00 18.18 270 LEU A C 1
ATOM 2086 O O . LEU A 1 270 ? 26.799 17.329 -0.763 1.00 18.22 270 LEU A O 1
ATOM 2091 N N . SER A 1 271 ? 25.405 18.543 -2.026 1.00 19.53 271 SER A N 1
ATOM 2092 C CA . SER A 1 271 ? 24.752 17.382 -2.608 1.00 19.26 271 SER A CA 1
ATOM 2093 C C . SER A 1 271 ? 24.588 17.459 -4.116 1.00 21.17 271 SER A C 1
ATOM 2094 O O . SER A 1 271 ? 24.534 18.546 -4.691 1.00 22.82 271 SER A O 1
ATOM 2097 N N . THR A 1 272 ? 24.502 16.288 -4.746 1.00 21.67 272 THR A N 1
ATOM 2098 C CA . THR A 1 272 ? 24.271 16.176 -6.182 1.00 21.35 272 THR A CA 1
ATOM 2099 C C . THR A 1 272 ? 23.473 14.908 -6.409 1.00 23.50 272 THR A C 1
ATOM 2100 O O . THR A 1 272 ? 23.500 13.993 -5.577 1.00 24.27 272 THR A O 1
ATOM 2104 N N . THR A 1 273 ? 22.693 14.884 -7.480 1.00 24.42 273 THR A N 1
ATOM 2105 C CA . THR A 1 273 ? 21.909 13.702 -7.791 1.00 26.91 273 THR A CA 1
ATOM 2106 C C . THR A 1 273 ? 22.222 13.250 -9.197 1.00 27.91 273 THR A C 1
ATOM 2107 O O . THR A 1 273 ? 21.643 12.287 -9.679 1.00 31.39 273 THR A O 1
ATOM 2111 N N . SER A 1 274 ? 23.135 13.940 -9.866 1.00 28.35 274 SER A N 1
ATOM 2112 C CA . SER A 1 274 ? 23.484 13.535 -11.208 1.00 29.37 274 SER A CA 1
ATOM 2113 C C . SER A 1 274 ? 24.874 13.987 -11.581 1.00 30.28 274 SER A C 1
ATOM 2114 O O . SER A 1 274 ? 25.453 14.855 -10.937 1.00 30.80 274 SER A O 1
ATOM 2117 N N . ASN A 1 275 ? 25.401 13.375 -12.629 1.00 29.57 275 ASN A N 1
ATOM 2118 C CA . ASN A 1 275 ? 26.719 13.693 -13.116 1.00 30.29 275 ASN A CA 1
ATOM 2119 C C . ASN A 1 275 ? 26.755 15.137 -13.573 1.00 31.65 275 ASN A C 1
ATOM 2120 O O . ASN A 1 275 ? 27.780 15.798 -13.459 1.00 33.08 275 ASN A O 1
ATOM 2125 N N . SER A 1 276 ? 25.615 15.632 -14.041 1.00 32.69 276 SER A N 1
ATOM 2126 C CA . SER A 1 276 ? 25.500 17.002 -14.543 1.00 34.78 276 SER A CA 1
ATOM 2127 C C . SER A 1 276 ? 25.409 18.085 -13.475 1.00 33.29 276 SER A C 1
ATOM 2128 O O . SER A 1 276 ? 25.593 19.267 -13.759 1.00 36.42 276 SER A O 1
ATOM 2131 N N . GLN A 1 277 ? 25.119 17.690 -12.251 1.00 31.60 277 GLN A N 1
ATOM 2132 C CA . GLN A 1 277 ? 25.020 18.638 -11.168 1.00 31.71 277 GLN A CA 1
ATOM 2133 C C . GLN A 1 277 ? 26.381 18.628 -10.473 1.00 30.06 277 GLN A C 1
ATOM 2134 O O . GLN A 1 277 ? 26.679 17.723 -9.707 1.00 29.49 277 GLN A O 1
ATOM 2140 N N . LYS A 1 278 ? 27.223 19.608 -10.788 1.00 28.87 278 LYS A N 1
ATOM 2141 C CA . LYS A 1 278 ? 28.561 19.689 -10.202 1.00 27.73 278 LYS A CA 1
ATOM 2142 C C . LYS A 1 278 ? 28.506 20.292 -8.812 1.00 26.65 278 LYS A C 1
ATOM 2143 O O . LYS A 1 278 ? 27.644 21.111 -8.537 1.00 30.19 278 LYS A O 1
ATOM 2149 N N . VAL A 1 279 ? 29.416 19.892 -7.933 1.00 25.56 279 VAL A N 1
ATOM 2150 C CA . VAL A 1 279 ? 29.465 20.458 -6.589 1.00 22.19 279 VAL A CA 1
ATOM 2151 C C . VAL A 1 279 ? 30.713 21.338 -6.446 1.00 21.91 279 VAL A C 1
ATOM 2152 O O . VAL A 1 279 ? 31.703 21.172 -7.170 1.00 21.09 279 VAL A O 1
ATOM 2156 N N . ILE A 1 280 ? 30.625 22.315 -5.554 1.00 21.29 280 ILE A N 1
ATOM 2157 C CA . ILE A 1 280 ? 31.716 23.235 -5.258 1.00 19.54 280 ILE A CA 1
ATOM 2158 C C . ILE A 1 280 ? 31.525 23.565 -3.791 1.00 18.42 280 ILE A C 1
ATOM 2159 O O . ILE A 1 280 ? 30.536 24.181 -3.420 1.00 20.53 280 ILE A O 1
ATOM 2164 N N . PHE A 1 281 ? 32.431 23.121 -2.938 1.00 18.09 281 PHE A N 1
ATOM 2165 C CA . PHE A 1 281 ? 32.257 23.400 -1.531 1.00 17.21 281 PHE A CA 1
ATOM 2166 C C . PHE A 1 281 ? 33.522 23.185 -0.740 1.00 17.53 281 PHE A C 1
ATOM 2167 O O . PHE A 1 281 ? 34.487 22.608 -1.238 1.00 16.73 281 PHE A O 1
ATOM 2175 N N . ALA A 1 282 ? 33.513 23.706 0.481 1.00 17.20 282 ALA A N 1
ATOM 2176 C CA . ALA A 1 282 ? 34.604 23.554 1.423 1.00 18.47 282 ALA A CA 1
ATOM 2177 C C . ALA A 1 282 ? 33.872 22.918 2.592 1.00 18.66 282 ALA A C 1
ATOM 2178 O O . ALA A 1 282 ? 32.965 23.524 3.173 1.00 20.09 282 ALA A O 1
ATOM 2180 N N . ALA A 1 283 ? 34.229 21.676 2.890 1.00 19.72 283 ALA A N 1
ATOM 2181 C CA . ALA A 1 283 ? 33.583 20.908 3.940 1.00 18.58 283 ALA A CA 1
ATOM 2182 C C . ALA A 1 283 ? 33.889 21.288 5.367 1.00 18.43 283 ALA A C 1
ATOM 2183 O O . ALA A 1 283 ? 35.039 21.427 5.735 1.00 20.11 283 ALA A O 1
ATOM 2185 N N . TRP A 1 284 ? 32.843 21.491 6.159 1.00 19.67 284 TRP A N 1
ATOM 2186 C CA . TRP A 1 284 ? 32.995 21.754 7.581 1.00 18.69 284 TRP A CA 1
ATOM 2187 C C . TRP A 1 284 ? 32.179 20.631 8.231 1.00 19.11 284 TRP A C 1
ATOM 2188 O O . TRP A 1 284 ? 30.996 20.471 7.944 1.00 19.16 284 TRP A O 1
ATOM 2199 N N . ASP A 1 285 ? 32.822 19.831 9.069 1.00 20.03 285 ASP A N 1
ATOM 2200 C CA . ASP A 1 285 ? 32.159 18.715 9.722 1.00 21.62 285 ASP A CA 1
ATOM 2201 C C . ASP A 1 285 ? 32.769 18.605 11.102 1.00 22.03 285 ASP A C 1
ATOM 2202 O O . ASP A 1 285 ? 33.989 18.647 11.237 1.00 25.21 285 ASP A O 1
ATOM 2207 N N . ALA A 1 286 ? 31.941 18.461 12.130 1.00 22.65 286 ALA A N 1
ATOM 2208 C CA . ALA A 1 286 ? 32.473 18.400 13.489 1.00 24.05 286 ALA A CA 1
ATOM 2209 C C . ALA A 1 286 ? 32.611 17.014 14.129 1.00 24.83 286 ALA A C 1
ATOM 2210 O O . ALA A 1 286 ? 33.084 16.896 15.268 1.00 25.16 286 ALA A O 1
ATOM 2212 N N . GLY A 1 287 ? 32.213 15.964 13.419 1.00 24.25 287 GLY A N 1
ATOM 2213 C CA . GLY A 1 287 ? 32.349 14.646 13.994 1.00 21.38 287 GLY A CA 1
ATOM 2214 C C . GLY A 1 287 ? 31.713 13.551 13.185 1.00 23.95 287 GLY A C 1
ATOM 2215 O O . GLY A 1 287 ? 30.989 13.814 12.204 1.00 21.62 287 GLY A O 1
ATOM 2216 N N . GLY A 1 288 ? 32.025 12.315 13.581 1.00 24.82 288 GLY A N 1
ATOM 2217 C CA . GLY A 1 288 ? 31.467 11.149 12.919 1.00 26.42 288 GLY A CA 1
ATOM 2218 C C . GLY A 1 288 ? 32.328 10.533 11.837 1.00 27.19 288 GLY A C 1
ATOM 2219 O O . GLY A 1 288 ? 33.449 10.978 11.576 1.00 29.01 288 GLY A O 1
ATOM 2220 N N . ASN A 1 289 ? 31.793 9.498 11.202 1.00 25.78 289 ASN A N 1
ATOM 2221 C CA . ASN A 1 289 ? 32.504 8.798 10.149 1.00 24.66 289 ASN A CA 1
ATOM 2222 C C . ASN A 1 289 ? 31.920 9.290 8.846 1.00 23.62 289 ASN A C 1
ATOM 2223 O O . ASN A 1 289 ? 30.852 8.844 8.423 1.00 23.36 289 ASN A O 1
ATOM 2228 N N . ASP A 1 290 ? 32.657 10.171 8.184 1.00 21.67 290 ASP A N 1
ATOM 2229 C CA . ASP A 1 290 ? 32.171 10.802 6.973 1.00 20.57 290 ASP A CA 1
ATOM 2230 C C . ASP A 1 290 ? 32.684 10.248 5.680 1.00 19.04 290 ASP A C 1
ATOM 2231 O O . ASP A 1 290 ? 33.755 9.675 5.645 1.00 22.23 290 ASP A O 1
ATOM 2236 N N . THR A 1 291 ? 31.964 10.529 4.603 1.00 18.50 291 THR A N 1
ATOM 2237 C CA . THR A 1 291 ? 32.293 10.008 3.290 1.00 19.56 291 THR A CA 1
ATOM 2238 C C . THR A 1 291 ? 32.106 11.017 2.148 1.00 21.97 291 THR A C 1
ATOM 2239 O O . THR A 1 291 ? 31.067 11.672 2.053 1.00 23.47 291 THR A O 1
ATOM 2243 N N . PHE A 1 292 ? 33.108 11.136 1.278 1.00 20.14 292 PHE A N 1
ATOM 2244 C CA . PHE A 1 292 ? 33.004 11.997 0.114 1.00 18.89 292 PHE A CA 1
ATOM 2245 C C . PHE A 1 292 ? 32.546 11.019 -0.973 1.00 19.40 292 PHE A C 1
ATOM 2246 O O . PHE A 1 292 ? 33.345 10.275 -1.519 1.00 21.81 292 PHE A O 1
ATOM 2254 N N . ASP A 1 293 ? 31.256 10.974 -1.255 1.00 18.87 293 ASP A N 1
ATOM 2255 C CA . ASP A 1 293 ? 30.740 10.060 -2.260 1.00 18.63 293 ASP A CA 1
ATOM 2256 C C . ASP A 1 293 ? 30.658 10.746 -3.615 1.00 19.60 293 ASP A C 1
ATOM 2257 O O . ASP A 1 293 ? 29.721 11.496 -3.891 1.00 21.86 293 ASP A O 1
ATOM 2262 N N . PHE A 1 294 ? 31.608 10.445 -4.491 1.00 20.26 294 PHE A N 1
ATOM 2263 C CA . PHE A 1 294 ? 31.622 11.050 -5.812 1.00 19.70 294 PHE A CA 1
ATOM 2264 C C . PHE A 1 294 ? 31.470 10.021 -6.924 1.00 21.37 294 PHE A C 1
ATOM 2265 O O . PHE A 1 294 ? 31.886 10.241 -8.063 1.00 23.50 294 PHE A O 1
ATOM 2273 N N . SER A 1 295 ? 30.769 8.941 -6.598 1.00 23.63 295 SER A N 1
ATOM 2274 C CA . SER A 1 295 ? 30.528 7.811 -7.500 1.00 23.30 295 SER A CA 1
ATOM 2275 C C . SER A 1 295 ? 29.761 8.076 -8.783 1.00 23.14 295 SER A C 1
ATOM 2276 O O . SER A 1 295 ? 29.977 7.406 -9.788 1.00 23.79 295 SER A O 1
ATOM 2279 N N . GLY A 1 296 ? 28.852 9.040 -8.749 1.00 23.84 296 GLY A N 1
ATOM 2280 C CA . GLY A 1 296 ? 28.047 9.327 -9.920 1.00 21.33 296 GLY A CA 1
ATOM 2281 C C . GLY A 1 296 ? 28.739 10.089 -11.023 1.00 22.29 296 GLY A C 1
ATOM 2282 O O . GLY A 1 296 ? 28.179 10.232 -12.110 1.00 25.15 296 GLY A O 1
ATOM 2283 N N . TYR A 1 297 ? 29.937 10.596 -10.760 1.00 22.13 297 TYR A N 1
ATOM 2284 C CA . TYR A 1 297 ? 30.653 11.341 -11.782 1.00 20.62 297 TYR A CA 1
ATOM 2285 C C . TYR A 1 297 ? 31.446 10.421 -12.676 1.00 21.42 297 TYR A C 1
ATOM 2286 O O . TYR A 1 297 ? 32.077 9.467 -12.218 1.00 23.22 297 TYR A O 1
ATOM 2295 N N . THR A 1 298 ? 31.450 10.746 -13.956 1.00 20.84 298 THR A N 1
ATOM 2296 C CA . THR A 1 298 ? 32.149 9.959 -14.939 1.00 22.32 298 THR A CA 1
ATOM 2297 C C . THR A 1 298 ? 33.519 10.529 -15.311 1.00 24.27 298 THR A C 1
ATOM 2298 O O . THR A 1 298 ? 34.301 9.891 -16.021 1.00 25.49 298 THR A O 1
ATOM 2302 N N . ALA A 1 299 ? 33.805 11.737 -14.839 1.00 23.82 299 ALA A N 1
ATOM 2303 C CA . ALA A 1 299 ? 35.075 12.390 -15.126 1.00 22.15 299 ALA A CA 1
ATOM 2304 C C . ALA A 1 299 ? 36.193 11.811 -14.277 1.00 21.40 299 ALA A C 1
ATOM 2305 O O . ALA A 1 299 ? 35.939 11.186 -13.253 1.00 22.85 299 ALA A O 1
ATOM 2307 N N . ASN A 1 300 ? 37.431 12.003 -14.703 1.00 19.64 300 ASN A N 1
ATOM 2308 C CA . ASN A 1 300 ? 38.549 11.520 -13.910 1.00 21.63 300 ASN A CA 1
ATOM 2309 C C . ASN A 1 300 ? 38.612 12.482 -12.747 1.00 21.30 300 ASN A C 1
ATOM 2310 O O . ASN A 1 300 ? 38.550 13.693 -12.948 1.00 23.79 300 ASN A O 1
ATOM 2315 N N . GLN A 1 301 ? 38.748 11.963 -11.537 1.00 20.29 301 GLN A N 1
ATOM 2316 C CA . GLN A 1 301 ? 38.771 12.821 -10.367 1.00 19.84 301 GLN A CA 1
ATOM 2317 C C . GLN A 1 301 ? 40.019 12.597 -9.533 1.00 20.63 301 GLN A C 1
ATOM 2318 O O . GLN A 1 301 ? 40.698 11.589 -9.693 1.00 24.01 301 GLN A O 1
ATOM 2324 N N . ARG A 1 302 ? 40.334 13.566 -8.680 1.00 20.17 302 ARG A N 1
ATOM 2325 C CA . ARG A 1 302 ? 41.476 13.503 -7.775 1.00 18.88 302 ARG A CA 1
ATOM 2326 C C . ARG A 1 302 ? 40.914 13.939 -6.432 1.00 19.45 302 ARG A C 1
ATOM 2327 O O . ARG A 1 302 ? 40.490 15.078 -6.271 1.00 22.08 302 ARG A O 1
ATOM 2335 N N . ILE A 1 303 ? 40.871 13.020 -5.486 1.00 18.08 303 ILE A N 1
ATOM 2336 C CA . ILE A 1 303 ? 40.304 13.289 -4.187 1.00 18.13 303 ILE A CA 1
ATOM 2337 C C . ILE A 1 303 ? 41.377 13.190 -3.126 1.00 20.03 303 ILE A C 1
ATOM 2338 O O . ILE A 1 303 ? 42.055 12.173 -3.020 1.00 22.65 303 ILE A O 1
ATOM 2343 N N . ASN A 1 304 ? 41.534 14.249 -2.344 1.00 19.32 304 ASN A N 1
ATOM 2344 C CA . ASN A 1 304 ? 42.513 14.270 -1.275 1.00 18.80 304 ASN A CA 1
ATOM 2345 C C . ASN A 1 304 ? 41.752 14.496 0.023 1.00 19.22 304 ASN A C 1
ATOM 2346 O O . ASN A 1 304 ? 41.038 15.487 0.163 1.00 21.55 304 ASN A O 1
ATOM 2351 N N . LEU A 1 305 ? 41.899 13.581 0.974 1.00 18.29 305 LEU A N 1
ATOM 2352 C CA . LEU A 1 305 ? 41.190 13.692 2.236 1.00 16.50 305 LEU A CA 1
ATOM 2353 C C . LEU A 1 305 ? 41.956 14.392 3.338 1.00 17.30 305 LEU A C 1
ATOM 2354 O O . LEU A 1 305 ? 41.615 14.271 4.517 1.00 17.28 305 LEU A O 1
ATOM 2359 N N . ASN A 1 306 ? 43.011 15.106 2.982 1.00 20.77 306 ASN A N 1
ATOM 2360 C CA . ASN A 1 306 ? 43.771 15.825 4.000 1.00 19.79 306 ASN A CA 1
ATOM 2361 C C . ASN A 1 306 ? 43.140 17.197 4.239 1.00 19.63 306 ASN A C 1
ATOM 2362 O O . ASN A 1 306 ? 42.636 17.834 3.310 1.00 17.29 306 ASN A O 1
ATOM 2367 N N . GLU A 1 307 ? 43.106 17.630 5.493 1.00 19.78 307 GLU A N 1
ATOM 2368 C CA . GLU A 1 307 ? 42.524 18.923 5.792 1.00 22.18 307 GLU A CA 1
ATOM 2369 C C . GLU A 1 307 ? 43.286 20.015 5.054 1.00 22.21 307 GLU A C 1
ATOM 2370 O O . GLU A 1 307 ? 44.487 19.898 4.793 1.00 21.46 307 GLU A O 1
ATOM 2376 N N . LYS A 1 308 ? 42.543 21.044 4.670 1.00 22.48 308 LYS A N 1
ATOM 2377 C CA . LYS A 1 308 ? 43.049 22.190 3.927 1.00 21.42 308 LYS A CA 1
ATOM 2378 C C . LYS A 1 308 ? 43.528 21.876 2.515 1.00 21.89 308 LYS A C 1
ATOM 2379 O O . LYS A 1 308 ? 44.140 22.726 1.878 1.00 24.30 308 LYS A O 1
ATOM 2385 N N . SER A 1 309 ? 43.206 20.696 1.991 1.00 21.50 309 SER A N 1
ATOM 2386 C CA . SER A 1 309 ? 43.633 20.338 0.638 1.00 18.86 309 SER A CA 1
ATOM 2387 C C . SER A 1 309 ? 42.516 20.458 -0.392 1.00 18.45 309 SER A C 1
ATOM 2388 O O . SER A 1 309 ? 41.335 20.473 -0.037 1.00 18.69 309 SER A O 1
ATOM 2391 N N . PHE A 1 310 ? 42.903 20.491 -1.666 1.00 15.51 310 PHE A N 1
ATOM 2392 C CA . PHE A 1 310 ? 41.976 20.616 -2.780 1.00 16.81 310 PHE A CA 1
ATOM 2393 C C . PHE A 1 310 ? 41.871 19.339 -3.588 1.00 18.55 310 PHE A C 1
ATOM 2394 O O . PHE A 1 310 ? 42.867 18.635 -3.766 1.00 19.54 310 PHE A O 1
ATOM 2402 N N . SER A 1 311 ? 40.680 19.099 -4.139 1.00 16.73 311 SER A N 1
ATOM 2403 C CA . SER A 1 311 ? 40.405 17.926 -4.951 1.00 15.19 311 SER A CA 1
ATOM 2404 C C . SER A 1 311 ? 39.799 18.420 -6.245 1.00 16.64 311 SER A C 1
ATOM 2405 O O . SER A 1 311 ? 39.312 19.539 -6.305 1.00 18.12 311 SER A O 1
ATOM 2408 N N . ASP A 1 312 ? 39.903 17.627 -7.302 1.00 18.08 312 ASP A N 1
ATOM 2409 C CA . ASP A 1 312 ? 39.326 17.980 -8.585 1.00 19.71 312 ASP A CA 1
ATOM 2410 C C . ASP A 1 312 ? 38.155 17.013 -8.689 1.00 22.11 312 ASP A C 1
ATOM 2411 O O . ASP A 1 312 ? 38.346 15.828 -8.963 1.00 22.68 312 ASP A O 1
ATOM 2416 N N . VAL A 1 313 ? 36.952 17.516 -8.434 1.00 21.60 313 VAL A N 1
ATOM 2417 C CA . VAL A 1 313 ? 35.762 16.688 -8.434 1.00 19.59 313 VAL A CA 1
ATOM 2418 C C . VAL A 1 313 ? 34.745 16.993 -9.515 1.00 20.50 313 VAL A C 1
ATOM 2419 O O . VAL A 1 313 ? 34.496 18.152 -9.852 1.00 21.51 313 VAL A O 1
ATOM 2423 N N . GLY A 1 314 ? 34.172 15.924 -10.055 1.00 19.97 314 GLY A N 1
ATOM 2424 C CA . GLY A 1 314 ? 33.145 16.028 -11.067 1.00 18.90 314 GLY A CA 1
ATOM 2425 C C . GLY A 1 314 ? 33.502 16.715 -12.349 1.00 21.01 314 GLY A C 1
ATOM 2426 O O . GLY A 1 314 ? 32.619 17.194 -13.045 1.00 22.98 314 GLY A O 1
ATOM 2427 N N . GLY A 1 315 ? 34.777 16.742 -12.702 1.00 23.11 315 GLY A N 1
ATOM 2428 C CA . GLY A 1 315 ? 35.162 17.394 -13.945 1.00 22.51 315 GLY A CA 1
ATOM 2429 C C . GLY A 1 315 ? 35.630 18.829 -13.768 1.00 23.56 315 GLY A C 1
ATOM 2430 O O . GLY A 1 315 ? 36.006 19.483 -14.737 1.00 24.50 315 GLY A O 1
ATOM 2431 N N . LEU A 1 316 ? 35.577 19.326 -12.536 1.00 23.91 316 LEU A N 1
ATOM 2432 C CA . LEU A 1 316 ? 36.006 20.682 -12.218 1.00 23.43 316 LEU A CA 1
ATOM 2433 C C . LEU A 1 316 ? 37.405 20.583 -11.591 1.00 23.54 316 LEU A C 1
ATOM 2434 O O . LEU A 1 316 ? 37.892 19.476 -11.344 1.00 25.31 316 LEU A O 1
ATOM 2439 N N . LYS A 1 317 ? 38.047 21.724 -11.342 1.00 22.83 317 LYS A N 1
ATOM 2440 C CA . LYS A 1 317 ? 39.380 21.756 -10.741 1.00 20.44 317 LYS A CA 1
ATOM 2441 C C . LYS A 1 317 ? 39.377 22.625 -9.516 1.00 18.33 317 LYS A C 1
ATOM 2442 O O . LYS A 1 317 ? 38.874 23.743 -9.550 1.00 19.57 317 LYS A O 1
ATOM 2448 N N . GLY A 1 318 ? 39.989 22.124 -8.452 1.00 17.49 318 GLY A N 1
ATOM 2449 C CA . GLY A 1 318 ? 40.070 22.865 -7.211 1.00 17.22 318 GLY A CA 1
ATOM 2450 C C . GLY A 1 318 ? 38.719 23.314 -6.708 1.00 19.88 318 GLY A C 1
ATOM 2451 O O . GLY A 1 318 ? 38.617 24.375 -6.079 1.00 22.18 318 GLY A O 1
ATOM 2452 N N . ASN A 1 319 ? 37.686 22.506 -6.964 1.00 20.96 319 ASN A N 1
ATOM 2453 C CA . ASN A 1 319 ? 36.322 22.823 -6.541 1.00 18.51 319 ASN A CA 1
ATOM 2454 C C . ASN A 1 319 ? 35.881 22.256 -5.195 1.00 18.75 319 ASN A C 1
ATOM 2455 O O . ASN A 1 319 ? 34.876 22.689 -4.629 1.00 20.67 319 ASN A O 1
ATOM 2460 N N . VAL A 1 320 ? 36.624 21.302 -4.656 1.00 17.92 320 VAL A N 1
ATOM 2461 C CA . VAL A 1 320 ? 36.261 20.724 -3.370 1.00 16.29 320 VAL A CA 1
ATOM 2462 C C . VAL A 1 320 ? 37.454 20.835 -2.435 1.00 16.76 320 VAL A C 1
ATOM 2463 O O . VAL A 1 320 ? 38.584 20.615 -2.855 1.00 21.14 320 VAL A O 1
ATOM 2467 N N . SER A 1 321 ? 37.214 21.215 -1.189 1.00 16.51 321 SER A N 1
ATOM 2468 C CA . SER A 1 321 ? 38.276 21.337 -0.202 1.00 17.45 321 SER A CA 1
ATOM 2469 C C . SER A 1 321 ? 37.741 20.932 1.170 1.00 18.40 321 SER A C 1
ATOM 2470 O O . SER A 1 321 ? 36.528 20.784 1.361 1.00 18.99 321 SER A O 1
ATOM 2473 N N . ILE A 1 322 ? 38.653 20.737 2.114 1.00 18.43 322 ILE A N 1
ATOM 2474 C CA . ILE A 1 322 ? 38.311 20.328 3.468 1.00 19.68 322 ILE A CA 1
ATOM 2475 C C . ILE A 1 322 ? 38.872 21.402 4.412 1.00 20.50 322 ILE A C 1
ATOM 2476 O O . ILE A 1 322 ? 40.052 21.723 4.349 1.00 20.11 322 ILE A O 1
ATOM 2481 N N . ALA A 1 323 ? 38.018 21.975 5.253 1.00 21.55 323 ALA A N 1
ATOM 2482 C CA . ALA A 1 323 ? 38.430 23.017 6.180 1.00 20.95 323 ALA A CA 1
ATOM 2483 C C . ALA A 1 323 ? 39.468 22.489 7.150 1.00 22.27 323 ALA A C 1
ATOM 2484 O O . ALA A 1 323 ? 39.648 21.281 7.304 1.00 24.08 323 ALA A O 1
ATOM 2486 N N . ALA A 1 324 ? 40.170 23.404 7.795 1.00 23.05 324 ALA A N 1
ATOM 2487 C CA . ALA A 1 324 ? 41.186 23.031 8.748 1.00 22.19 324 ALA A CA 1
ATOM 2488 C C . ALA A 1 324 ? 40.535 22.413 9.971 1.00 23.16 324 ALA A C 1
ATOM 2489 O O . ALA A 1 324 ? 39.534 22.914 10.474 1.00 24.37 324 ALA A O 1
ATOM 2491 N N . GLY A 1 325 ? 41.118 21.322 10.450 1.00 24.22 325 GLY A N 1
ATOM 2492 C CA . GLY A 1 325 ? 40.601 20.659 11.633 1.00 23.44 325 GLY A CA 1
ATOM 2493 C C . GLY A 1 325 ? 39.492 19.662 11.374 1.00 23.50 325 GLY A C 1
ATOM 2494 O O . GLY A 1 325 ? 38.909 19.131 12.314 1.00 25.22 325 GLY A O 1
ATOM 2495 N N . VAL A 1 326 ? 39.224 19.380 10.107 1.00 22.88 326 VAL A N 1
ATOM 2496 C CA . VAL A 1 326 ? 38.168 18.453 9.749 1.00 22.43 326 VAL A CA 1
ATOM 2497 C C . VAL A 1 326 ? 38.751 17.123 9.279 1.00 23.37 326 VAL A C 1
ATOM 2498 O O . VAL A 1 326 ? 39.747 17.094 8.551 1.00 25.18 326 VAL A O 1
ATOM 2502 N N . THR A 1 327 ? 38.137 16.025 9.706 1.00 24.34 327 THR A N 1
ATOM 2503 C CA . THR A 1 327 ? 38.578 14.699 9.298 1.00 22.65 327 THR A CA 1
ATOM 2504 C C . THR A 1 327 ? 37.482 13.950 8.546 1.00 22.12 327 THR A C 1
ATOM 2505 O O . THR A 1 327 ? 36.447 13.603 9.112 1.00 23.15 327 THR A O 1
ATOM 2509 N N . ILE A 1 328 ? 37.676 13.784 7.248 1.00 19.85 328 ILE A N 1
ATOM 2510 C CA . ILE A 1 328 ? 36.746 13.037 6.422 1.00 20.34 328 ILE A CA 1
ATOM 2511 C C . ILE A 1 328 ? 37.444 11.671 6.312 1.00 20.81 328 ILE A C 1
ATOM 2512 O O . ILE A 1 328 ? 38.649 11.609 6.066 1.00 20.35 328 ILE A O 1
ATOM 2517 N N . GLU A 1 329 ? 36.703 10.587 6.521 1.00 20.74 329 GLU A N 1
ATOM 2518 C CA . GLU A 1 329 ? 37.305 9.260 6.526 1.00 18.46 329 GLU A CA 1
ATOM 2519 C C . GLU A 1 329 ? 37.249 8.419 5.276 1.00 18.01 329 GLU A C 1
ATOM 2520 O O . GLU A 1 329 ? 38.174 7.673 5.006 1.00 17.93 329 GLU A O 1
ATOM 2526 N N . ASN A 1 330 ? 36.193 8.538 4.496 1.00 17.30 330 ASN A N 1
ATOM 2527 C CA . ASN A 1 330 ? 36.076 7.680 3.335 1.00 17.99 330 ASN A CA 1
ATOM 2528 C C . ASN A 1 330 ? 35.871 8.483 2.081 1.00 19.35 330 ASN A C 1
ATOM 2529 O O . ASN A 1 330 ? 35.400 9.614 2.134 1.00 23.05 330 ASN A O 1
ATOM 2534 N N . ALA A 1 331 ? 36.176 7.874 0.946 1.00 20.40 331 ALA A N 1
ATOM 2535 C CA . ALA A 1 331 ? 36.014 8.526 -0.337 1.00 20.95 331 ALA A CA 1
ATOM 2536 C C . ALA A 1 331 ? 35.677 7.428 -1.321 1.00 22.71 331 ALA A C 1
ATOM 2537 O O . ALA A 1 331 ? 36.196 6.317 -1.216 1.00 24.00 331 ALA A O 1
ATOM 2539 N N . ILE A 1 332 ? 34.809 7.744 -2.273 1.00 21.21 332 ILE A N 1
ATOM 2540 C CA . ILE A 1 332 ? 34.390 6.803 -3.290 1.00 20.00 332 ILE A CA 1
ATOM 2541 C C . ILE A 1 332 ? 34.525 7.506 -4.633 1.00 21.07 332 ILE A C 1
ATOM 2542 O O . ILE A 1 332 ? 33.899 8.547 -4.854 1.00 23.35 332 ILE A O 1
ATOM 2547 N N . GLY A 1 333 ? 35.398 6.983 -5.486 1.00 19.68 333 GLY A N 1
ATOM 2548 C CA . GLY A 1 333 ? 35.609 7.551 -6.802 1.00 18.21 333 GLY A CA 1
ATOM 2549 C C . GLY A 1 333 ? 34.444 7.230 -7.716 1.00 19.63 333 GLY A C 1
ATOM 2550 O O . GLY A 1 333 ? 33.507 6.539 -7.323 1.00 22.17 333 GLY A O 1
ATOM 2551 N N . GLY A 1 334 ? 34.510 7.719 -8.944 1.00 20.10 334 GLY A N 1
ATOM 2552 C CA . GLY A 1 334 ? 33.446 7.494 -9.896 1.00 19.68 334 GLY A CA 1
ATOM 2553 C C . GLY A 1 334 ? 33.924 6.569 -10.974 1.00 21.42 334 GLY A C 1
ATOM 2554 O O . GLY A 1 334 ? 34.893 5.855 -10.773 1.00 23.30 334 GLY A O 1
ATOM 2555 N N . SER A 1 335 ? 33.321 6.630 -12.149 1.00 22.74 335 SER A N 1
ATOM 2556 C CA . SER A 1 335 ? 33.729 5.717 -13.196 1.00 26.24 335 SER A CA 1
ATOM 2557 C C . SER A 1 335 ? 34.950 6.143 -14.005 1.00 28.17 335 SER A C 1
ATOM 2558 O O . SER A 1 335 ? 35.381 5.423 -14.918 1.00 31.27 335 SER A O 1
ATOM 2561 N N . GLY A 1 336 ? 35.495 7.318 -13.701 1.00 27.01 336 GLY A N 1
ATOM 2562 C CA . GLY A 1 336 ? 36.671 7.774 -14.418 1.00 24.02 336 GLY A CA 1
ATOM 2563 C C . GLY A 1 336 ? 37.905 7.264 -13.706 1.00 24.86 336 GLY A C 1
ATOM 2564 O O . GLY A 1 336 ? 37.813 6.610 -12.659 1.00 25.64 336 GLY A O 1
ATOM 2565 N N . ASN A 1 337 ? 39.066 7.558 -14.265 1.00 22.89 337 ASN A N 1
ATOM 2566 C CA . ASN A 1 337 ? 40.323 7.144 -13.668 1.00 22.63 337 ASN A CA 1
ATOM 2567 C C . ASN A 1 337 ? 40.666 8.185 -12.613 1.00 21.90 337 ASN A C 1
ATOM 2568 O O . ASN A 1 337 ? 40.955 9.331 -12.930 1.00 25.25 337 ASN A O 1
ATOM 2573 N N . ASP A 1 338 ? 40.634 7.779 -11.356 1.00 21.14 338 ASP A N 1
ATOM 2574 C CA . ASP A 1 338 ? 40.859 8.685 -10.241 1.00 19.90 338 ASP A CA 1
ATOM 2575 C C . ASP A 1 338 ? 42.132 8.476 -9.432 1.00 21.60 338 ASP A C 1
ATOM 2576 O O . ASP A 1 338 ? 42.778 7.432 -9.529 1.00 23.25 338 ASP A O 1
ATOM 2581 N N . VAL A 1 339 ? 42.474 9.480 -8.623 1.00 18.85 339 VAL A N 1
ATOM 2582 C CA . VAL A 1 339 ? 43.625 9.419 -7.725 1.00 17.54 339 VAL A CA 1
ATOM 2583 C C . VAL A 1 339 ? 42.957 9.750 -6.405 1.00 18.92 339 VAL A C 1
ATOM 2584 O O . VAL A 1 339 ? 42.327 10.793 -6.280 1.00 20.31 339 VAL A O 1
ATOM 2588 N N . ILE A 1 340 ? 43.037 8.839 -5.447 1.00 19.07 340 ILE A N 1
ATOM 2589 C CA . ILE A 1 340 ? 42.388 9.031 -4.164 1.00 18.54 340 ILE A CA 1
ATOM 2590 C C . ILE A 1 340 ? 43.427 8.856 -3.092 1.00 18.63 340 ILE A C 1
ATOM 2591 O O . ILE A 1 340 ? 44.048 7.800 -2.987 1.00 19.15 340 ILE A O 1
ATOM 2596 N N . VAL A 1 341 ? 43.599 9.902 -2.294 1.00 19.70 341 VAL A N 1
ATOM 2597 C CA . VAL A 1 341 ? 44.577 9.933 -1.222 1.00 19.03 341 VAL A CA 1
ATOM 2598 C C . VAL A 1 341 ? 43.881 10.058 0.125 1.00 19.79 341 VAL A C 1
ATOM 2599 O O . VAL A 1 341 ? 43.018 10.910 0.306 1.00 24.12 341 VAL A O 1
ATOM 2603 N N . GLY A 1 342 ? 44.235 9.191 1.057 1.00 17.93 342 GLY A N 1
ATOM 2604 C CA . GLY A 1 342 ? 43.643 9.249 2.373 1.00 16.67 342 GLY A CA 1
ATOM 2605 C C . GLY A 1 342 ? 44.501 10.110 3.273 1.00 18.77 342 GLY A C 1
ATOM 2606 O O . GLY A 1 342 ? 45.460 10.739 2.827 1.00 21.20 342 GLY A O 1
ATOM 2607 N N . ASN A 1 343 ? 44.169 10.110 4.551 1.00 20.47 343 ASN A N 1
ATOM 2608 C CA . ASN A 1 343 ? 44.879 10.892 5.550 1.00 23.16 343 ASN A CA 1
ATOM 2609 C C . ASN A 1 343 ? 45.363 9.914 6.621 1.00 24.12 343 ASN A C 1
ATOM 2610 O O . ASN A 1 343 ? 45.378 8.716 6.386 1.00 25.86 343 ASN A O 1
ATOM 2615 N N . ALA A 1 344 ? 45.726 10.411 7.799 1.00 24.79 344 ALA A N 1
ATOM 2616 C CA . ALA A 1 344 ? 46.227 9.546 8.867 1.00 25.21 344 ALA A CA 1
ATOM 2617 C C . ALA A 1 344 ? 45.173 8.728 9.600 1.00 26.48 344 ALA A C 1
ATOM 2618 O O . ALA A 1 344 ? 45.480 8.012 10.560 1.00 27.08 344 ALA A O 1
ATOM 2620 N N . ALA A 1 345 ? 43.922 8.878 9.199 1.00 25.79 345 ALA A N 1
ATOM 2621 C CA . ALA A 1 345 ? 42.859 8.134 9.842 1.00 24.43 345 ALA A CA 1
ATOM 2622 C C . ALA A 1 345 ? 42.682 6.812 9.101 1.00 24.86 345 ALA A C 1
ATOM 2623 O O . ALA A 1 345 ? 43.325 6.561 8.076 1.00 24.04 345 ALA A O 1
ATOM 2625 N N . ASN A 1 346 ? 41.822 5.959 9.639 1.00 23.91 346 ASN A N 1
ATOM 2626 C CA . ASN A 1 346 ? 41.532 4.680 9.015 1.00 22.39 346 ASN A CA 1
ATOM 2627 C C . ASN A 1 346 ? 40.503 5.030 7.955 1.00 21.47 346 ASN A C 1
ATOM 2628 O O . ASN A 1 346 ? 39.394 5.458 8.269 1.00 22.67 346 ASN A O 1
ATOM 2633 N N . ASN A 1 347 ? 40.862 4.840 6.699 1.00 21.21 347 ASN A N 1
ATOM 2634 C CA . ASN A 1 347 ? 39.979 5.198 5.605 1.00 21.95 347 ASN A CA 1
ATOM 2635 C C . ASN A 1 347 ? 39.474 4.010 4.807 1.00 22.32 347 ASN A C 1
ATOM 2636 O O . ASN A 1 347 ? 40.112 2.966 4.770 1.00 23.85 347 ASN A O 1
ATOM 2641 N N . VAL A 1 348 ? 38.341 4.198 4.139 1.00 19.80 348 VAL A N 1
ATOM 2642 C CA . VAL A 1 348 ? 37.798 3.198 3.248 1.00 20.20 348 VAL A CA 1
ATOM 2643 C C . VAL A 1 348 ? 37.807 3.964 1.939 1.00 21.43 348 VAL A C 1
ATOM 2644 O O . VAL A 1 348 ? 37.120 4.976 1.810 1.00 24.69 348 VAL A O 1
ATOM 2648 N N . LEU A 1 349 ? 38.642 3.541 1.000 1.00 21.47 349 LEU A N 1
ATOM 2649 C CA . LEU A 1 349 ? 38.745 4.217 -0.281 1.00 19.50 349 LEU A CA 1
ATOM 2650 C C . LEU A 1 349 ? 38.324 3.234 -1.344 1.00 20.15 349 LEU A C 1
ATOM 2651 O O . LEU A 1 349 ? 38.773 2.094 -1.345 1.00 24.01 349 LEU A O 1
ATOM 2656 N N . LYS A 1 350 ? 37.475 3.667 -2.259 1.00 19.83 350 LYS A N 1
ATOM 2657 C CA . LYS A 1 350 ? 37.000 2.796 -3.311 1.00 19.92 350 LYS A CA 1
ATOM 2658 C C . LYS A 1 350 ? 37.184 3.526 -4.609 1.00 20.99 350 LYS A C 1
ATOM 2659 O O . LYS A 1 350 ? 36.701 4.638 -4.755 1.00 24.93 350 LYS A O 1
ATOM 2665 N N . GLY A 1 351 ? 37.862 2.909 -5.563 1.0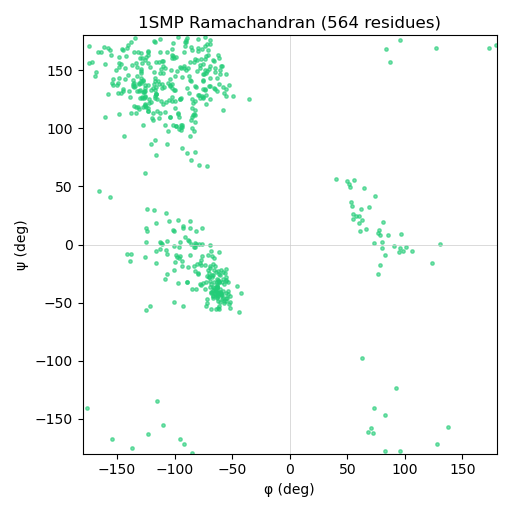0 19.78 351 GLY A N 1
ATOM 2666 C CA . GLY A 1 351 ? 38.100 3.573 -6.823 1.00 17.61 351 GLY A CA 1
ATOM 2667 C C . GLY A 1 351 ? 36.951 3.574 -7.801 1.00 21.11 351 GLY A C 1
ATOM 2668 O O . GLY A 1 351 ? 36.868 4.474 -8.651 1.00 21.94 351 GLY A O 1
ATOM 2669 N N . GLY A 1 352 ? 36.055 2.595 -7.678 1.00 20.59 352 GLY A N 1
ATOM 2670 C CA . GLY A 1 352 ? 34.943 2.487 -8.605 1.00 18.77 352 GLY A CA 1
ATOM 2671 C C . GLY A 1 352 ? 35.499 2.002 -9.929 1.00 19.49 352 GLY A C 1
ATOM 2672 O O . GLY A 1 352 ? 36.605 1.454 -9.960 1.00 21.59 352 GLY A O 1
ATOM 2673 N N . ALA A 1 353 ? 34.748 2.168 -11.013 1.00 18.61 353 ALA A N 1
ATOM 2674 C CA . ALA A 1 353 ? 35.217 1.738 -12.326 1.00 18.25 353 ALA A CA 1
ATOM 2675 C C . ALA A 1 353 ? 36.358 2.621 -12.755 1.00 20.50 353 ALA A C 1
ATOM 2676 O O . ALA A 1 353 ? 36.602 3.661 -12.160 1.00 24.21 353 ALA A O 1
ATOM 2678 N N . GLY A 1 354 ? 36.996 2.260 -13.858 1.00 24.06 354 GLY A N 1
ATOM 2679 C CA . GLY A 1 354 ? 38.126 3.036 -14.326 1.00 22.89 354 GLY A CA 1
ATOM 2680 C C . GLY A 1 354 ? 39.382 2.596 -13.601 1.00 23.93 354 GLY A C 1
ATOM 2681 O O . GLY A 1 354 ? 39.328 1.883 -12.588 1.00 23.99 354 GLY A O 1
ATOM 2682 N N . ASN A 1 355 ? 40.517 3.058 -14.108 1.00 23.92 355 ASN A N 1
ATOM 2683 C CA . ASN A 1 355 ? 41.820 2.718 -13.569 1.00 24.48 355 ASN A CA 1
ATOM 2684 C C . ASN A 1 355 ? 42.261 3.766 -12.567 1.00 24.93 355 ASN A C 1
ATOM 2685 O O . ASN A 1 355 ? 42.770 4.822 -12.931 1.00 27.15 355 ASN A O 1
ATOM 2690 N N . ASP A 1 356 ? 42.115 3.433 -11.296 1.00 23.19 356 ASP A N 1
ATOM 2691 C CA . ASP A 1 356 ? 42.429 4.338 -10.213 1.00 21.40 356 ASP A CA 1
ATOM 2692 C C . ASP A 1 356 ? 43.747 4.076 -9.517 1.00 20.80 356 ASP A C 1
ATOM 2693 O O . ASP A 1 356 ? 44.372 3.046 -9.737 1.00 24.60 356 ASP A O 1
ATOM 2698 N N . VAL A 1 357 ? 44.162 5.035 -8.690 1.00 17.77 357 VAL A N 1
ATOM 2699 C CA . VAL A 1 357 ? 45.384 4.959 -7.902 1.00 15.64 357 VAL A CA 1
ATOM 2700 C C . VAL A 1 357 ? 44.890 5.232 -6.509 1.00 17.88 357 VAL A C 1
ATOM 2701 O O . VAL A 1 357 ? 44.203 6.225 -6.291 1.00 20.83 357 VAL A O 1
ATOM 2705 N N . LEU A 1 358 ? 45.198 4.349 -5.574 1.00 16.49 358 LEU A N 1
ATOM 2706 C CA . LEU A 1 358 ? 44.744 4.528 -4.215 1.00 18.22 358 LEU A CA 1
ATOM 2707 C C . LEU A 1 358 ? 45.916 4.539 -3.273 1.00 19.30 358 LEU A C 1
ATOM 2708 O O . LEU A 1 358 ? 46.804 3.705 -3.383 1.00 21.82 358 LEU A O 1
ATOM 2713 N N . PHE A 1 359 ? 45.877 5.454 -2.316 1.00 19.01 359 PHE A N 1
ATOM 2714 C CA . PHE A 1 359 ? 46.925 5.616 -1.332 1.00 19.52 359 PHE A CA 1
ATOM 2715 C C . PHE A 1 359 ? 46.213 5.838 0.000 1.00 20.31 359 PHE A C 1
ATOM 2716 O O . PHE A 1 359 ? 45.540 6.844 0.188 1.00 23.89 359 PHE A O 1
ATOM 2724 N N . GLY A 1 360 ? 46.342 4.892 0.917 1.00 19.19 360 GLY A N 1
ATOM 2725 C CA . GLY A 1 360 ? 45.664 5.019 2.185 1.00 18.25 360 GLY A CA 1
ATOM 2726 C C . GLY A 1 360 ? 46.348 5.881 3.215 1.00 19.00 360 GLY A C 1
ATOM 2727 O O . GLY A 1 360 ? 45.705 6.372 4.148 1.00 20.05 360 GLY A O 1
ATOM 2728 N N . GLY A 1 361 ? 47.653 6.052 3.080 1.00 17.52 361 GLY A N 1
ATOM 2729 C CA . GLY A 1 361 ? 48.362 6.860 4.048 1.00 19.00 361 GLY A CA 1
ATOM 2730 C C . GLY A 1 361 ? 48.520 6.149 5.372 1.00 19.54 361 GLY A C 1
ATOM 2731 O O . GLY A 1 361 ? 48.777 4.959 5.397 1.00 22.70 361 GLY A O 1
ATOM 2732 N N . GLY A 1 362 ? 48.385 6.875 6.472 1.00 21.49 362 GLY A N 1
ATOM 2733 C CA . GLY A 1 362 ? 48.543 6.274 7.783 1.00 21.73 362 GLY A CA 1
ATOM 2734 C C . GLY A 1 362 ? 47.280 5.621 8.303 1.00 23.79 362 GLY A C 1
ATOM 2735 O O . GLY A 1 362 ? 46.178 5.848 7.787 1.00 22.65 362 GLY A O 1
ATOM 2736 N N . GLY A 1 363 ? 47.443 4.835 9.365 1.00 24.91 363 GLY A N 1
ATOM 2737 C CA . GLY A 1 363 ? 46.315 4.136 9.957 1.00 23.84 363 GLY A CA 1
ATOM 2738 C C . GLY A 1 363 ? 46.017 2.851 9.212 1.00 23.50 363 GLY A C 1
ATOM 2739 O O . GLY A 1 363 ? 46.722 2.489 8.268 1.00 23.09 363 GLY A O 1
ATOM 2740 N N . ALA A 1 364 ? 44.970 2.158 9.644 1.00 24.81 364 ALA A N 1
ATOM 2741 C CA . ALA A 1 364 ? 44.548 0.895 9.041 1.00 23.92 364 ALA A CA 1
ATOM 2742 C C . ALA A 1 364 ? 43.474 1.163 8.013 1.00 22.63 364 ALA A C 1
ATOM 2743 O O . ALA A 1 364 ? 42.315 1.339 8.356 1.00 24.85 364 ALA A O 1
ATOM 2745 N N . ASP A 1 365 ? 43.850 1.168 6.749 1.00 22.41 365 ASP A N 1
ATOM 2746 C CA . ASP A 1 365 ? 42.895 1.449 5.692 1.00 24.83 365 ASP A CA 1
ATOM 2747 C C . ASP A 1 365 ? 42.369 0.200 5.020 1.00 26.18 365 ASP A C 1
ATOM 2748 O O . ASP A 1 365 ? 42.969 -0.864 5.116 1.00 27.36 365 ASP A O 1
ATOM 2753 N N . GLU A 1 366 ? 41.241 0.352 4.335 1.00 27.10 366 GLU A N 1
ATOM 2754 C CA . GLU A 1 366 ? 40.587 -0.723 3.611 1.00 26.96 366 GLU A CA 1
ATOM 2755 C C . GLU A 1 366 ? 40.465 -0.137 2.231 1.00 25.33 366 GLU A C 1
ATOM 2756 O O . GLU A 1 366 ? 39.835 0.901 2.055 1.00 24.99 366 GLU A O 1
ATOM 2762 N N . LEU A 1 367 ? 41.079 -0.787 1.255 1.00 24.50 367 LEU A N 1
ATOM 2763 C CA . LEU A 1 367 ? 41.088 -0.270 -0.099 1.00 23.22 367 LEU A CA 1
ATOM 2764 C C . LEU A 1 367 ? 40.386 -1.174 -1.079 1.00 22.88 367 LEU A C 1
ATOM 2765 O O . LEU A 1 367 ? 40.548 -2.388 -1.023 1.00 24.96 367 LEU A O 1
ATOM 2770 N N . TRP A 1 368 ? 39.656 -0.571 -2.013 1.00 21.50 368 TRP A N 1
ATOM 2771 C CA . TRP A 1 368 ? 38.931 -1.296 -3.038 1.00 19.58 368 TRP A CA 1
ATOM 2772 C C . TRP A 1 368 ? 39.232 -0.654 -4.372 1.00 21.60 368 TRP A C 1
ATOM 2773 O O . TRP A 1 368 ? 38.911 0.509 -4.582 1.00 26.08 368 TRP A O 1
ATOM 2784 N N . GLY A 1 369 ? 39.826 -1.397 -5.290 1.00 21.77 369 GLY A N 1
ATOM 2785 C CA . GLY A 1 369 ? 40.123 -0.826 -6.585 1.00 22.83 369 GLY A CA 1
ATOM 2786 C C . GLY A 1 369 ? 38.909 -0.805 -7.484 1.00 24.42 369 GLY A C 1
ATOM 2787 O O . GLY A 1 369 ? 38.795 0.037 -8.384 1.00 24.88 369 GLY A O 1
ATOM 2788 N N . GLY A 1 370 ? 37.986 -1.724 -7.219 1.00 25.40 370 GLY A N 1
ATOM 2789 C CA . GLY A 1 370 ? 36.783 -1.837 -8.023 1.00 22.98 370 GLY A CA 1
ATOM 2790 C C . GLY A 1 370 ? 37.184 -2.385 -9.372 1.00 23.32 370 GLY A C 1
ATOM 2791 O O . GLY A 1 370 ? 38.227 -3.027 -9.508 1.00 25.11 370 GLY A O 1
ATOM 2792 N N . ALA A 1 371 ? 36.360 -2.145 -10.373 1.00 23.08 371 ALA A N 1
ATOM 2793 C CA . ALA A 1 371 ? 36.661 -2.616 -11.705 1.00 24.12 371 ALA A CA 1
ATOM 2794 C C . ALA A 1 371 ? 37.800 -1.780 -12.288 1.00 26.56 371 ALA A C 1
ATOM 2795 O O . ALA A 1 371 ? 38.074 -0.679 -11.816 1.00 29.66 371 ALA A O 1
ATOM 2797 N N . GLY A 1 372 ? 38.440 -2.295 -13.333 1.00 27.10 372 GLY A N 1
ATOM 2798 C CA . GLY A 1 372 ? 39.539 -1.588 -13.967 1.00 26.56 372 GLY A CA 1
ATOM 2799 C C . GLY A 1 372 ? 40.886 -2.047 -13.454 1.00 27.76 372 GLY A C 1
ATOM 2800 O O . GLY A 1 372 ? 40.959 -2.926 -12.587 1.00 29.48 372 GLY A O 1
ATOM 2801 N N . LYS A 1 373 ? 41.954 -1.509 -14.035 1.00 27.05 373 LYS A N 1
ATOM 2802 C CA . LYS A 1 373 ? 43.305 -1.856 -13.612 1.00 29.90 373 LYS A CA 1
ATOM 2803 C C . LYS A 1 373 ? 43.704 -0.786 -12.603 1.00 29.47 373 LYS A C 1
ATOM 2804 O O . LYS A 1 373 ? 44.038 0.332 -12.985 1.00 32.26 373 LYS A O 1
ATOM 2810 N N . ASP A 1 374 ? 43.665 -1.124 -11.321 1.00 28.74 374 ASP A N 1
ATOM 2811 C CA . ASP A 1 374 ? 43.983 -0.176 -10.264 1.00 26.16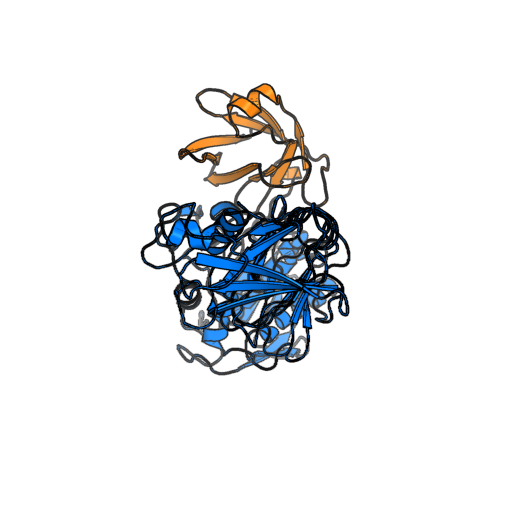 374 ASP A CA 1
ATOM 2812 C C . ASP A 1 374 ? 45.375 -0.352 -9.670 1.00 25.00 374 ASP A C 1
ATOM 2813 O O . ASP A 1 374 ? 45.981 -1.403 -9.828 1.00 25.87 374 ASP A O 1
ATOM 2818 N N . ILE A 1 375 ? 45.883 0.683 -9.004 1.00 22.98 375 ILE A N 1
ATOM 2819 C CA . ILE A 1 375 ? 47.206 0.642 -8.386 1.00 20.97 375 ILE A CA 1
ATOM 2820 C C . ILE A 1 375 ? 47.069 1.011 -6.912 1.00 21.97 375 ILE A C 1
ATOM 2821 O O . ILE A 1 375 ? 46.402 1.993 -6.577 1.00 24.70 375 ILE A O 1
ATOM 2826 N N . PHE A 1 376 ? 47.677 0.222 -6.033 1.00 20.33 376 PHE A N 1
ATOM 2827 C CA . PHE A 1 376 ? 47.616 0.476 -4.601 1.00 19.81 376 PHE A CA 1
ATOM 2828 C C . PHE A 1 376 ? 49.009 0.914 -4.220 1.00 20.29 376 PHE A C 1
ATOM 2829 O O . PHE A 1 376 ? 49.965 0.185 -4.437 1.00 22.20 376 PHE A O 1
ATOM 2837 N N . VAL A 1 377 ? 49.121 2.122 -3.678 1.00 21.64 377 VAL A N 1
ATOM 2838 C CA . VAL A 1 377 ? 50.409 2.721 -3.346 1.00 19.55 377 VAL A CA 1
ATOM 2839 C C . VAL A 1 377 ? 50.784 2.725 -1.872 1.00 21.47 377 VAL A C 1
ATOM 2840 O O . VAL A 1 377 ? 49.945 3.012 -1.015 1.00 23.02 377 VAL A O 1
ATOM 2844 N N . PHE A 1 378 ? 52.050 2.402 -1.589 1.00 21.02 378 PHE A N 1
ATOM 2845 C CA . PHE A 1 378 ? 52.574 2.392 -0.223 1.00 20.63 378 PHE A CA 1
ATOM 2846 C C . PHE A 1 378 ? 53.909 3.145 -0.216 1.00 22.93 378 PHE A C 1
ATOM 2847 O O . PHE A 1 378 ? 54.678 3.092 -1.185 1.00 22.26 378 PHE A O 1
ATOM 2855 N N . SER A 1 379 ? 54.184 3.853 0.871 1.00 24.67 379 SER A N 1
ATOM 2856 C CA . SER A 1 379 ? 55.403 4.640 0.945 1.00 27.42 379 SER A CA 1
ATOM 2857 C C . SER A 1 379 ? 56.054 4.617 2.314 1.00 29.47 379 SER A C 1
ATOM 2858 O O . SER A 1 379 ? 57.163 5.117 2.484 1.00 32.59 379 SER A O 1
ATOM 2861 N N . ALA A 1 380 ? 55.374 4.048 3.297 1.00 29.87 380 ALA A N 1
ATOM 2862 C CA . ALA A 1 380 ? 55.939 3.972 4.632 1.00 31.12 380 ALA A CA 1
ATOM 2863 C C . ALA A 1 380 ? 55.552 2.647 5.306 1.00 34.42 380 ALA A C 1
ATOM 2864 O O . ALA A 1 380 ? 54.444 2.136 5.109 1.00 34.84 380 ALA A O 1
ATOM 2866 N N . ALA A 1 381 ? 56.487 2.085 6.073 1.00 36.28 381 ALA A N 1
ATOM 2867 C CA . ALA A 1 381 ? 56.267 0.837 6.782 1.00 37.77 381 ALA A CA 1
ATOM 2868 C C . ALA A 1 381 ? 55.115 1.008 7.769 1.00 39.83 381 ALA A C 1
ATOM 2869 O O . ALA A 1 381 ? 54.248 0.145 7.875 1.00 41.73 381 ALA A O 1
ATOM 2871 N N . SER A 1 382 ? 55.087 2.147 8.455 1.00 41.03 382 SER A N 1
ATOM 2872 C CA . SER A 1 382 ? 54.025 2.440 9.413 1.00 41.41 382 SER A CA 1
ATOM 2873 C C . SER A 1 382 ? 52.670 2.718 8.745 1.00 39.80 382 SER A C 1
ATOM 2874 O O . SER A 1 382 ? 51.666 2.873 9.431 1.00 41.14 382 SER A O 1
ATOM 2877 N N . ASP A 1 383 ? 52.657 2.841 7.417 1.00 38.34 383 ASP A N 1
ATOM 2878 C CA . ASP A 1 383 ? 51.414 3.056 6.675 1.00 38.12 383 ASP A CA 1
ATOM 2879 C C . ASP A 1 383 ? 50.551 1.854 7.031 1.00 38.42 383 ASP A C 1
ATOM 2880 O O . ASP A 1 383 ? 49.347 1.984 7.235 1.00 39.95 383 ASP A O 1
ATOM 2885 N N . SER A 1 384 ? 51.178 0.677 7.031 1.00 37.43 384 SER A N 1
ATOM 2886 C CA . SER A 1 384 ? 50.520 -0.576 7.381 1.00 36.47 384 SER A CA 1
ATOM 2887 C C . SER A 1 384 ? 51.497 -1.457 8.131 1.00 35.17 384 SER A C 1
ATOM 2888 O O . SER A 1 384 ? 52.295 -2.175 7.544 1.00 34.43 384 SER A O 1
ATOM 2891 N N . ALA A 1 385 ? 51.449 -1.367 9.446 1.00 36.37 385 ALA A N 1
ATOM 2892 C CA . ALA A 1 385 ? 52.330 -2.159 10.276 1.00 38.13 385 ALA A CA 1
ATOM 2893 C C . ALA A 1 385 ? 51.683 -3.501 10.625 1.00 39.35 385 ALA A C 1
ATOM 2894 O O . ALA A 1 385 ? 50.447 -3.615 10.697 1.00 37.47 385 ALA A O 1
ATOM 2896 N N . PRO A 1 386 ? 52.510 -4.546 10.820 1.00 40.16 386 PRO A N 1
ATOM 2897 C CA . PRO A 1 386 ? 51.987 -5.867 11.162 1.00 40.46 386 PRO A CA 1
ATOM 2898 C C . PRO A 1 386 ? 51.180 -5.688 12.423 1.00 39.65 386 PRO A C 1
ATOM 2899 O O . PRO A 1 386 ? 51.633 -5.034 13.361 1.00 40.81 386 PRO A O 1
ATOM 2903 N N . GLY A 1 387 ? 49.964 -6.210 12.415 1.00 39.58 387 GLY A N 1
ATOM 2904 C CA . GLY A 1 387 ? 49.105 -6.074 13.573 1.00 40.16 387 GLY A CA 1
ATOM 2905 C C . GLY A 1 387 ? 48.100 -4.942 13.432 1.00 40.27 387 GLY A C 1
ATOM 2906 O O . GLY A 1 387 ? 47.232 -4.776 14.290 1.00 42.50 387 GLY A O 1
ATOM 2907 N N . ALA A 1 388 ? 48.207 -4.171 12.353 1.00 38.46 388 ALA A N 1
ATOM 2908 C CA . ALA A 1 388 ? 47.304 -3.049 12.097 1.00 35.46 388 ALA A CA 1
ATOM 2909 C C . ALA A 1 388 ? 47.511 -2.664 10.649 1.00 34.35 388 ALA A C 1
ATOM 2910 O O . ALA A 1 388 ? 47.616 -1.490 10.301 1.00 34.70 388 ALA A O 1
ATOM 2912 N N . SER A 1 389 ? 47.532 -3.677 9.802 1.00 31.94 389 SER A N 1
ATOM 2913 C CA . SER A 1 389 ? 47.768 -3.493 8.393 1.00 31.86 389 SER A CA 1
ATOM 2914 C C . SER A 1 389 ? 46.591 -3.029 7.556 1.00 30.61 389 SER A C 1
ATOM 2915 O O . SER A 1 389 ? 45.445 -3.052 7.987 1.00 31.86 389 SER A O 1
ATOM 2918 N N . ASP A 1 390 ? 46.913 -2.601 6.343 1.00 29.18 390 ASP A N 1
ATOM 2919 C CA . ASP A 1 390 ? 45.936 -2.174 5.364 1.00 28.01 390 ASP A CA 1
ATOM 2920 C C . ASP A 1 390 ? 45.403 -3.461 4.758 1.00 28.28 390 ASP A C 1
ATOM 2921 O O . ASP A 1 390 ? 46.083 -4.490 4.785 1.00 28.96 390 ASP A O 1
ATOM 2926 N N . TRP A 1 391 ? 44.220 -3.390 4.168 1.00 24.96 391 TRP A N 1
ATOM 2927 C CA . TRP A 1 391 ? 43.619 -4.533 3.532 1.00 23.17 391 TRP A CA 1
ATOM 2928 C C . TRP A 1 391 ? 43.262 -4.129 2.138 1.00 23.13 391 TRP A C 1
ATOM 2929 O O . TRP A 1 391 ? 42.718 -3.053 1.946 1.00 26.42 391 TRP A O 1
ATOM 2940 N N . ILE A 1 392 ? 43.626 -4.934 1.153 1.00 22.72 392 ILE A N 1
ATOM 2941 C CA . ILE A 1 392 ? 43.229 -4.647 -0.220 1.00 24.36 392 ILE A CA 1
ATOM 2942 C C . ILE A 1 392 ? 42.114 -5.675 -0.389 1.00 27.61 392 ILE A C 1
ATOM 2943 O O . ILE A 1 392 ? 42.369 -6.874 -0.390 1.00 30.06 392 ILE A O 1
ATOM 2948 N N . ARG A 1 393 ? 40.875 -5.212 -0.466 1.00 28.80 393 ARG A N 1
ATOM 2949 C CA . ARG A 1 393 ? 39.718 -6.103 -0.546 1.00 28.56 393 ARG A CA 1
ATOM 2950 C C . ARG A 1 393 ? 39.268 -6.723 -1.869 1.00 28.44 393 ARG A C 1
ATOM 2951 O O . ARG A 1 393 ? 38.326 -7.509 -1.876 1.00 31.47 393 ARG A O 1
ATOM 2959 N N . ASP A 1 394 ? 39.919 -6.411 -2.980 1.00 27.74 394 ASP A N 1
ATOM 2960 C CA . ASP A 1 394 ? 39.470 -6.954 -4.253 1.00 26.02 394 ASP A CA 1
ATOM 2961 C C . ASP A 1 394 ? 40.560 -7.017 -5.313 1.00 26.49 394 ASP A C 1
ATOM 2962 O O . ASP A 1 394 ? 40.310 -6.750 -6.491 1.00 25.54 394 ASP A O 1
ATOM 2967 N N . PHE A 1 395 ? 41.760 -7.401 -4.906 1.00 27.10 395 PHE A N 1
ATOM 2968 C CA . PHE A 1 395 ? 42.865 -7.463 -5.838 1.00 29.02 395 PHE A CA 1
ATOM 2969 C C . PHE A 1 395 ? 42.606 -8.449 -6.958 1.00 31.18 395 PHE A C 1
ATOM 2970 O O . PHE A 1 395 ? 42.103 -9.543 -6.718 1.00 32.41 395 PHE A O 1
ATOM 2978 N N . GLN A 1 396 ? 42.966 -8.060 -8.176 1.00 33.77 396 GLN A N 1
ATOM 2979 C CA . GLN A 1 396 ? 42.807 -8.901 -9.353 1.00 36.19 396 GLN A CA 1
ATOM 2980 C C . GLN A 1 396 ? 44.191 -9.255 -9.868 1.00 37.70 396 GLN A C 1
ATOM 2981 O O . GLN A 1 396 ? 44.903 -8.395 -10.396 1.00 37.21 396 GLN A O 1
ATOM 2987 N N . LYS A 1 397 ? 44.569 -10.517 -9.687 1.00 38.45 397 LYS A N 1
ATOM 2988 C CA . LYS A 1 397 ? 45.855 -11.037 -10.126 1.00 37.84 397 LYS A CA 1
ATOM 2989 C C . LYS A 1 397 ? 46.028 -10.775 -11.615 1.00 36.78 397 LYS A C 1
ATOM 2990 O O . LYS A 1 397 ? 45.134 -11.072 -12.414 1.00 35.72 397 LYS A O 1
ATOM 2996 N N . GLY A 1 398 ? 47.157 -10.170 -11.972 1.00 35.60 398 GLY A N 1
ATOM 2997 C CA . GLY A 1 398 ? 47.438 -9.879 -13.364 1.00 35.33 398 GLY A CA 1
ATOM 2998 C C . GLY A 1 398 ? 46.751 -8.646 -13.928 1.00 35.81 398 GLY A C 1
ATOM 2999 O O . GLY A 1 398 ? 46.880 -8.351 -15.116 1.00 37.54 398 GLY A O 1
ATOM 3000 N N . ILE A 1 399 ? 46.006 -7.928 -13.098 1.00 35.04 399 ILE A N 1
ATOM 3001 C CA . ILE A 1 399 ? 45.325 -6.724 -13.554 1.00 33.42 399 ILE A CA 1
ATOM 3002 C C . ILE A 1 399 ? 45.727 -5.553 -12.673 1.00 32.63 399 ILE A C 1
ATOM 3003 O O . ILE A 1 399 ? 46.251 -4.551 -13.157 1.00 34.42 399 ILE A O 1
ATOM 3008 N N . ASP A 1 400 ? 45.518 -5.704 -11.373 1.00 30.73 400 ASP A N 1
ATOM 3009 C CA . ASP A 1 400 ? 45.872 -4.671 -10.418 1.00 29.36 400 ASP A CA 1
ATOM 3010 C C . ASP A 1 400 ? 47.370 -4.716 -10.124 1.00 29.35 400 ASP A C 1
ATOM 3011 O O . ASP A 1 400 ? 48.058 -5.653 -10.524 1.00 30.87 400 ASP A O 1
ATOM 3016 N N . LYS A 1 401 ? 47.880 -3.695 -9.447 1.00 27.75 401 LYS A N 1
ATOM 3017 C CA . LYS A 1 401 ? 49.291 -3.647 -9.122 1.00 26.77 401 LYS A CA 1
ATOM 3018 C C . LYS A 1 401 ? 49.504 -3.039 -7.763 1.00 27.29 401 LYS A C 1
ATOM 3019 O O . LYS A 1 401 ? 48.687 -2.266 -7.290 1.00 29.54 401 LYS A O 1
ATOM 3025 N N . ILE A 1 402 ? 50.583 -3.437 -7.112 1.00 28.29 402 ILE A N 1
ATOM 3026 C CA . ILE A 1 402 ? 50.930 -2.908 -5.811 1.00 29.25 402 ILE A CA 1
ATOM 3027 C C . ILE A 1 402 ? 52.187 -2.092 -6.059 1.00 30.17 402 ILE A C 1
ATOM 3028 O O . ILE A 1 402 ? 53.155 -2.591 -6.635 1.00 30.53 402 ILE A O 1
ATOM 3033 N N . ASP A 1 403 ? 52.136 -0.817 -5.693 1.00 30.21 403 ASP A N 1
ATOM 3034 C CA . ASP A 1 403 ? 53.247 0.101 -5.904 1.00 28.48 403 ASP A CA 1
ATOM 3035 C C . ASP A 1 403 ? 54.141 0.241 -4.681 1.00 28.13 403 ASP A C 1
ATOM 3036 O O . ASP A 1 403 ? 53.746 0.841 -3.678 1.00 26.80 403 ASP A O 1
ATOM 3041 N N . LEU A 1 404 ? 55.349 -0.307 -4.785 1.00 28.59 404 LEU A N 1
ATOM 3042 C CA . LEU A 1 404 ? 56.335 -0.229 -3.719 1.00 29.29 404 LEU A CA 1
ATOM 3043 C C . LEU A 1 404 ? 57.531 0.626 -4.138 1.00 30.74 404 LEU A C 1
ATOM 3044 O O . LEU A 1 404 ? 58.469 0.785 -3.353 1.00 32.30 404 LEU A O 1
ATOM 3049 N N . SER A 1 405 ? 57.485 1.192 -5.347 1.00 31.03 405 SER A N 1
ATOM 3050 C CA . SER A 1 405 ? 58.588 2.005 -5.879 1.00 32.05 405 SER A CA 1
ATOM 3051 C C . SER A 1 405 ? 59.185 3.049 -4.935 1.00 31.95 405 SER A C 1
ATOM 3052 O O . SER A 1 405 ? 60.395 3.277 -4.929 1.00 33.21 405 SER A O 1
ATOM 3055 N N . PHE A 1 406 ? 58.355 3.655 -4.106 1.00 32.16 406 PHE A N 1
ATOM 3056 C CA . PHE A 1 406 ? 58.859 4.647 -3.187 1.00 32.47 406 PHE A CA 1
ATOM 3057 C C . PHE A 1 406 ? 60.030 4.136 -2.352 1.00 33.56 406 PHE A C 1
ATOM 3058 O O . PHE A 1 406 ? 61.064 4.782 -2.289 1.00 34.60 406 PHE A O 1
ATOM 3066 N N . PHE A 1 407 ? 59.878 2.978 -1.719 1.00 34.85 407 PHE A N 1
ATOM 3067 C CA . PHE A 1 407 ? 60.942 2.427 -0.874 1.00 34.65 407 PHE A CA 1
ATOM 3068 C C . PHE A 1 407 ? 62.258 2.284 -1.631 1.00 34.86 407 PHE A C 1
ATOM 3069 O O . PHE A 1 407 ? 63.333 2.402 -1.049 1.00 33.64 407 PHE A O 1
ATOM 3077 N N . ASN A 1 408 ? 62.168 2.030 -2.928 1.00 36.95 408 ASN A N 1
ATOM 3078 C CA . ASN A 1 408 ? 63.359 1.902 -3.750 1.00 40.50 408 ASN A CA 1
ATOM 3079 C C . ASN A 1 408 ? 63.991 3.274 -3.958 1.00 43.92 408 ASN A C 1
ATOM 3080 O O . ASN A 1 408 ? 65.173 3.464 -3.681 1.00 45.34 408 ASN A O 1
ATOM 3085 N N . LYS A 1 409 ? 63.192 4.233 -4.430 1.00 46.95 409 LYS A N 1
ATOM 3086 C CA . LYS A 1 409 ? 63.662 5.601 -4.669 1.00 49.04 409 LYS A CA 1
ATOM 3087 C C . LYS A 1 409 ? 64.296 6.124 -3.384 1.00 49.12 409 LYS A C 1
ATOM 3088 O O . LYS A 1 409 ? 65.385 6.675 -3.402 1.00 50.34 409 LYS A O 1
ATOM 3094 N N . GLU A 1 410 ? 63.615 5.909 -2.269 1.00 50.31 410 GLU A N 1
ATOM 3095 C CA . GLU A 1 410 ? 64.087 6.343 -0.968 1.00 53.72 410 GLU A CA 1
ATOM 3096 C C . GLU A 1 410 ? 65.388 5.633 -0.606 1.00 55.70 410 GLU A C 1
ATOM 3097 O O . GLU A 1 410 ? 66.265 6.219 0.018 1.00 57.24 410 GLU A O 1
ATOM 3103 N N . ALA A 1 411 ? 65.514 4.367 -0.985 1.00 57.39 411 ALA A N 1
ATOM 3104 C CA . ALA A 1 411 ? 66.734 3.623 -0.693 1.00 59.15 411 ALA A CA 1
ATOM 3105 C C . ALA A 1 411 ? 67.809 3.945 -1.728 1.00 61.40 411 ALA A C 1
ATOM 3106 O O . ALA A 1 411 ? 68.917 3.403 -1.675 1.00 61.76 411 ALA A O 1
ATOM 3108 N N . ASN A 1 412 ? 67.464 4.815 -2.677 1.00 63.83 412 ASN A N 1
ATOM 3109 C CA . ASN A 1 412 ? 68.361 5.233 -3.755 1.00 66.26 412 ASN A CA 1
ATOM 3110 C C . ASN A 1 412 ? 68.861 4.049 -4.587 1.00 67.43 412 ASN A C 1
ATOM 3111 O O . ASN A 1 412 ? 69.909 4.133 -5.234 1.00 68.89 412 ASN A O 1
ATOM 3116 N N . SER A 1 413 ? 68.092 2.960 -4.596 1.00 67.62 413 SER A N 1
ATOM 3117 C CA . SER A 1 413 ? 68.458 1.758 -5.344 1.00 66.50 413 SER A CA 1
ATOM 3118 C C . SER A 1 413 ? 67.207 1.033 -5.827 1.00 65.64 413 SER A C 1
ATOM 3119 O O . SER A 1 413 ? 66.231 0.912 -5.087 1.00 65.60 413 SER A O 1
ATOM 3122 N N . SER A 1 414 ? 67.247 0.545 -7.064 1.00 64.73 414 SER A N 1
ATOM 3123 C CA . SER A 1 414 ? 66.119 -0.176 -7.650 1.00 64.92 414 SER A CA 1
ATOM 3124 C C . SER A 1 414 ? 66.020 -1.613 -7.145 1.00 63.90 414 SER A C 1
ATOM 3125 O O . SER A 1 414 ? 64.927 -2.158 -7.002 1.00 65.90 414 SER A O 1
ATOM 3128 N N . ASP A 1 415 ? 67.166 -2.227 -6.882 1.00 61.55 415 ASP A N 1
ATOM 3129 C CA . ASP A 1 415 ? 67.195 -3.599 -6.395 1.00 58.83 415 ASP A CA 1
ATOM 3130 C C . ASP A 1 415 ? 67.063 -3.693 -4.865 1.00 55.61 415 ASP A C 1
ATOM 3131 O O . ASP A 1 415 ? 67.303 -4.751 -4.271 1.00 56.49 415 ASP A O 1
ATOM 3134 N N . PHE A 1 416 ? 66.660 -2.596 -4.228 1.00 50.94 416 PHE A N 1
ATOM 3135 C CA . PHE A 1 416 ? 66.504 -2.590 -2.778 1.00 47.30 416 PHE A CA 1
ATOM 3136 C C . PHE A 1 416 ? 65.405 -3.562 -2.354 1.00 46.68 416 PHE A C 1
ATOM 3137 O O . PHE A 1 416 ? 65.616 -4.430 -1.497 1.00 46.82 416 PHE A O 1
ATOM 3145 N N . ILE A 1 417 ? 64.217 -3.374 -2.912 1.00 44.78 417 ILE A N 1
ATOM 3146 C CA . ILE A 1 417 ? 63.106 -4.257 -2.614 1.00 43.74 417 ILE A CA 1
ATOM 3147 C C . ILE A 1 417 ? 63.399 -5.529 -3.402 1.00 44.57 417 ILE A C 1
ATOM 3148 O O . ILE A 1 417 ? 63.675 -5.474 -4.601 1.00 44.67 417 ILE A O 1
ATOM 3153 N N . HIS A 1 418 ? 63.396 -6.665 -2.717 1.00 43.91 418 HIS A N 1
ATOM 3154 C CA . HIS A 1 418 ? 63.639 -7.943 -3.373 1.00 43.53 418 HIS A CA 1
ATOM 3155 C C . HIS A 1 418 ? 62.881 -9.075 -2.675 1.00 42.70 418 HIS A C 1
ATOM 3156 O O . HIS A 1 418 ? 62.907 -9.212 -1.443 1.00 39.75 418 HIS A O 1
ATOM 3163 N N . PHE A 1 419 ? 62.179 -9.859 -3.480 1.00 44.09 419 PHE A N 1
ATOM 3164 C CA . PHE A 1 419 ? 61.398 -10.969 -2.978 1.00 46.56 419 PHE A CA 1
ATOM 3165 C C . PHE A 1 419 ? 62.259 -12.185 -2.669 1.00 48.59 419 PHE A C 1
ATOM 3166 O O . PHE A 1 419 ? 63.079 -12.614 -3.482 1.00 49.79 419 PHE A O 1
ATOM 3174 N N . VAL A 1 420 ? 62.090 -12.699 -1.461 1.00 50.65 420 VAL A N 1
ATOM 3175 C CA . VAL A 1 420 ? 62.830 -13.845 -0.983 1.00 52.14 420 VAL A CA 1
ATOM 3176 C C . VAL A 1 420 ? 61.828 -14.909 -0.560 1.00 55.54 420 VAL A C 1
ATOM 3177 O O . VAL A 1 420 ? 60.642 -14.618 -0.393 1.00 56.45 420 VAL A O 1
ATOM 3181 N N . ASP A 1 421 ? 62.296 -16.147 -0.431 1.00 57.85 421 ASP A N 1
ATOM 3182 C CA . ASP A 1 421 ? 61.424 -17.236 -0.007 1.00 59.35 421 ASP A CA 1
ATOM 3183 C C . ASP A 1 421 ? 61.546 -17.455 1.497 1.00 57.94 421 ASP A C 1
ATOM 3184 O O . ASP A 1 421 ? 60.748 -18.156 2.110 1.00 57.38 421 ASP A O 1
ATOM 3189 N N . HIS A 1 422 ? 62.528 -16.807 2.102 1.00 57.91 422 HIS A N 1
ATOM 3190 C CA . HIS A 1 422 ? 62.726 -16.934 3.528 1.00 60.12 422 HIS A CA 1
ATOM 3191 C C . HIS A 1 422 ? 63.409 -15.674 4.024 1.00 59.38 422 HIS A C 1
ATOM 3192 O O . HIS A 1 422 ? 64.307 -15.144 3.371 1.00 58.39 422 HIS A O 1
ATOM 3199 N N . PHE A 1 423 ? 62.949 -15.175 5.159 1.00 59.72 423 PHE A N 1
ATOM 3200 C CA . PHE A 1 423 ? 63.523 -13.973 5.734 1.00 61.88 423 PHE A CA 1
ATOM 3201 C C . PHE A 1 423 ? 64.872 -14.244 6.375 1.00 61.37 423 PHE A C 1
ATOM 3202 O O . PHE A 1 423 ? 65.094 -15.309 6.946 1.00 61.77 423 PHE A O 1
ATOM 3210 N N . SER A 1 424 ? 65.778 -13.287 6.209 1.00 61.15 424 SER A N 1
ATOM 3211 C CA . SER A 1 424 ? 67.127 -13.353 6.745 1.00 59.21 424 SER A CA 1
ATOM 3212 C C . SER A 1 424 ? 67.329 -12.249 7.769 1.00 58.81 424 SER A C 1
ATOM 3213 O O . SER A 1 424 ? 68.256 -12.305 8.572 1.00 60.91 424 SER A O 1
ATOM 3216 N N . GLY A 1 425 ? 66.435 -11.264 7.753 1.00 58.72 425 GLY A N 1
ATOM 3217 C CA . GLY A 1 425 ? 66.545 -10.127 8.653 1.00 57.16 425 GLY A CA 1
ATOM 3218 C C . GLY A 1 425 ? 67.129 -8.952 7.878 1.00 56.75 425 GLY A C 1
ATOM 3219 O O . GLY A 1 425 ? 67.290 -7.851 8.408 1.00 57.79 425 GLY A O 1
ATOM 3220 N N . THR A 1 426 ? 67.445 -9.204 6.607 1.00 55.23 426 THR A N 1
ATOM 3221 C CA . THR A 1 426 ? 68.011 -8.210 5.700 1.00 53.81 426 THR A CA 1
ATOM 3222 C C . THR A 1 426 ? 66.938 -7.213 5.241 1.00 52.90 426 THR A C 1
ATOM 3223 O O . THR A 1 426 ? 65.765 -7.579 5.060 1.00 53.06 426 THR A O 1
ATOM 3227 N N . ALA A 1 427 ? 67.351 -5.965 5.026 1.00 50.40 427 ALA A N 1
ATOM 3228 C CA . ALA A 1 427 ? 66.443 -4.910 4.590 1.00 47.22 427 ALA A CA 1
ATOM 3229 C C . ALA A 1 427 ? 66.011 -5.062 3.133 1.00 45.29 427 ALA A C 1
ATOM 3230 O O . ALA A 1 427 ? 66.771 -5.550 2.290 1.00 45.95 427 ALA A O 1
ATOM 3232 N N . GLY A 1 428 ? 64.786 -4.641 2.841 1.00 41.94 428 GLY A N 1
ATOM 3233 C CA . GLY A 1 428 ? 64.279 -4.721 1.490 1.00 39.24 428 GLY A CA 1
ATOM 3234 C C . GLY A 1 428 ? 63.826 -6.104 1.091 1.00 39.01 428 GLY A C 1
ATOM 3235 O O . GLY A 1 428 ? 63.567 -6.357 -0.087 1.00 38.52 428 GLY A O 1
ATOM 3236 N N . GLU A 1 429 ? 63.783 -7.025 2.047 1.00 39.30 429 GLU A N 1
ATOM 3237 C CA . GLU A 1 429 ? 63.339 -8.388 1.756 1.00 39.43 429 GLU A CA 1
ATOM 3238 C C . GLU A 1 429 ? 61.822 -8.432 1.772 1.00 38.83 429 GLU A C 1
ATOM 3239 O O . GLU A 1 429 ? 61.195 -8.063 2.772 1.00 38.03 429 GLU A O 1
ATOM 3245 N N . ALA A 1 430 ? 61.244 -8.883 0.669 1.00 38.11 430 ALA A N 1
ATOM 3246 C CA . ALA A 1 430 ? 59.801 -8.974 0.540 1.00 37.99 430 ALA A CA 1
ATOM 3247 C C . ALA A 1 430 ? 59.421 -10.450 0.442 1.00 38.24 430 ALA A C 1
ATOM 3248 O O . ALA A 1 430 ? 60.073 -11.230 -0.254 1.00 37.65 430 ALA A O 1
ATOM 3250 N N . LEU A 1 431 ? 58.355 -10.828 1.130 1.00 38.37 431 LEU A N 1
ATOM 3251 C CA . LEU A 1 431 ? 57.916 -12.208 1.150 1.00 37.03 431 LEU A CA 1
ATOM 3252 C C . LEU A 1 431 ? 56.401 -12.319 0.927 1.00 36.48 431 LEU A C 1
ATOM 3253 O O . LEU A 1 431 ? 55.608 -11.780 1.696 1.00 36.99 431 LEU A O 1
ATOM 3258 N N . LEU A 1 432 ? 56.017 -12.994 -0.149 1.00 35.21 432 LEU A N 1
ATOM 3259 C CA . LEU A 1 432 ? 54.617 -13.204 -0.511 1.00 35.29 432 LEU A CA 1
ATOM 3260 C C . LEU A 1 432 ? 54.147 -14.639 -0.207 1.00 35.86 432 LEU A C 1
ATOM 3261 O O . LEU A 1 432 ? 54.734 -15.586 -0.723 1.00 37.96 432 LEU A O 1
ATOM 3266 N N . SER A 1 433 ? 53.076 -14.809 0.569 1.00 34.13 433 SER A N 1
ATOM 3267 C CA . SER A 1 433 ? 52.553 -16.146 0.870 1.00 31.42 433 SER A CA 1
ATOM 3268 C C . SER A 1 433 ? 51.040 -16.160 0.725 1.00 31.25 433 SER A C 1
ATOM 3269 O O . SER A 1 433 ? 50.379 -15.226 1.145 1.00 31.45 433 SER A O 1
ATOM 3272 N N . TYR A 1 434 ? 50.488 -17.217 0.143 1.00 30.46 434 TYR A N 1
ATOM 3273 C CA . TYR A 1 434 ? 49.044 -17.308 -0.041 1.00 31.55 434 TYR A CA 1
ATOM 3274 C C . TYR A 1 434 ? 48.356 -18.252 0.942 1.00 33.04 434 TYR A C 1
ATOM 3275 O O . TYR A 1 434 ? 48.825 -19.356 1.207 1.00 36.05 434 TYR A O 1
ATOM 3284 N N . ASN A 1 435 ? 47.229 -17.795 1.468 1.00 33.49 435 ASN A N 1
ATOM 3285 C CA . ASN A 1 435 ? 46.400 -18.522 2.426 1.00 32.57 435 ASN A CA 1
ATOM 3286 C C . ASN A 1 435 ? 45.175 -18.989 1.642 1.00 33.21 435 ASN A C 1
ATOM 3287 O O . ASN A 1 435 ? 44.243 -18.207 1.437 1.00 32.96 435 ASN A O 1
ATOM 3292 N N . ALA A 1 436 ? 45.179 -20.242 1.187 1.00 33.31 436 ALA A N 1
ATOM 3293 C CA . ALA A 1 436 ? 44.059 -20.779 0.406 1.00 32.55 436 ALA A CA 1
ATOM 3294 C C . ALA A 1 436 ? 42.760 -20.920 1.187 1.00 32.45 436 ALA A C 1
ATOM 3295 O O . ALA A 1 436 ? 41.683 -20.865 0.608 1.00 34.12 436 ALA A O 1
ATOM 3297 N N . SER A 1 437 ? 42.861 -21.086 2.498 1.00 33.25 437 SER A N 1
ATOM 3298 C CA . SER A 1 437 ? 41.684 -21.202 3.349 1.00 34.34 437 SER A CA 1
ATOM 3299 C C . SER A 1 437 ? 40.843 -19.926 3.309 1.00 37.07 437 SER A C 1
ATOM 3300 O O . SER A 1 437 ? 39.606 -19.995 3.293 1.00 39.61 437 SER A O 1
ATOM 3303 N N . SER A 1 438 ? 41.510 -18.768 3.336 1.00 37.27 438 SER A N 1
ATOM 3304 C CA . SER A 1 438 ? 40.815 -17.481 3.317 1.00 34.00 438 SER A CA 1
ATOM 3305 C C . SER A 1 438 ? 40.918 -16.736 2.002 1.00 32.56 438 SER A C 1
ATOM 3306 O O . SER A 1 438 ? 40.230 -15.740 1.806 1.00 33.52 438 SER A O 1
ATOM 3309 N N . ASN A 1 439 ? 41.747 -17.229 1.091 1.00 32.15 439 ASN A N 1
ATOM 3310 C CA . ASN A 1 439 ? 41.946 -16.571 -0.199 1.00 31.71 439 ASN A CA 1
ATOM 3311 C C . ASN A 1 439 ? 42.581 -15.207 0.092 1.00 32.14 439 ASN A C 1
ATOM 3312 O O . ASN A 1 439 ? 42.127 -14.173 -0.381 1.00 32.38 439 ASN A O 1
ATOM 3317 N N . VAL A 1 440 ? 43.620 -15.225 0.917 1.00 30.61 440 VAL A N 1
ATOM 3318 C CA . VAL A 1 440 ? 44.318 -14.021 1.312 1.00 30.53 440 VAL A CA 1
ATOM 3319 C C . VAL A 1 440 ? 45.801 -14.161 1.048 1.00 30.12 440 VAL A C 1
ATOM 3320 O O . VAL A 1 440 ? 46.396 -15.181 1.387 1.00 30.02 440 VAL A O 1
ATOM 3324 N N . THR A 1 441 ? 46.395 -13.158 0.414 1.00 29.65 441 THR A N 1
ATOM 3325 C CA . THR A 1 441 ? 47.830 -13.142 0.188 1.00 26.90 441 THR A CA 1
ATOM 3326 C C . THR A 1 441 ? 48.400 -12.211 1.254 1.00 27.19 441 THR A C 1
ATOM 3327 O O . THR A 1 441 ? 47.847 -11.147 1.513 1.00 27.94 441 THR A O 1
ATOM 3331 N N . ASP A 1 442 ? 49.457 -12.641 1.919 1.00 27.58 442 ASP A N 1
ATOM 3332 C CA . ASP A 1 442 ? 50.085 -11.810 2.924 1.00 29.06 442 ASP A CA 1
ATOM 3333 C C . ASP A 1 442 ? 51.394 -11.314 2.352 1.00 31.03 442 ASP A C 1
ATOM 3334 O O . ASP A 1 442 ? 52.226 -12.118 1.922 1.00 32.73 442 ASP A O 1
ATOM 3339 N N . LEU A 1 443 ? 51.558 -9.997 2.297 1.00 31.72 443 LEU A N 1
ATOM 3340 C CA . LEU A 1 443 ? 52.790 -9.405 1.792 1.00 32.10 443 LEU A CA 1
ATOM 3341 C C . LEU A 1 443 ? 53.546 -8.821 2.972 1.00 33.16 443 LEU A C 1
ATOM 3342 O O . LEU A 1 443 ? 53.049 -7.917 3.645 1.00 34.24 443 LEU A O 1
ATOM 3347 N N . SER A 1 444 ? 54.706 -9.391 3.273 1.00 33.17 444 SER A N 1
ATOM 3348 C CA . SER A 1 444 ? 55.528 -8.901 4.368 1.00 33.91 444 SER A CA 1
ATOM 3349 C C . SER A 1 444 ? 56.772 -8.273 3.765 1.00 34.04 444 SER A C 1
ATOM 3350 O O . SER A 1 444 ? 57.305 -8.785 2.779 1.00 34.31 444 SER A O 1
ATOM 3353 N N . VAL A 1 445 ? 57.190 -7.128 4.297 1.00 33.33 445 VAL A N 1
ATOM 3354 C CA . VAL A 1 445 ? 58.409 -6.479 3.829 1.00 31.98 445 VAL A CA 1
ATOM 3355 C C . VAL A 1 445 ? 59.209 -5.997 5.038 1.00 34.19 445 VAL A C 1
ATOM 3356 O O . VAL A 1 445 ? 58.642 -5.564 6.057 1.00 32.84 445 VAL A O 1
ATOM 3360 N N . ASN A 1 446 ? 60.522 -6.195 4.979 1.00 36.83 446 ASN A N 1
ATOM 3361 C CA . ASN A 1 446 ? 61.403 -5.763 6.061 1.00 39.12 446 ASN A CA 1
ATOM 3362 C C . ASN A 1 446 ? 62.160 -4.535 5.565 1.00 41.00 446 ASN A C 1
ATOM 3363 O O . ASN A 1 446 ? 63.234 -4.641 4.971 1.00 42.27 446 ASN A O 1
ATOM 3368 N N . ILE A 1 447 ? 61.543 -3.375 5.748 1.00 41.72 447 ILE A N 1
ATOM 3369 C CA . ILE A 1 447 ? 62.105 -2.112 5.305 1.00 41.32 447 ILE A CA 1
ATOM 3370 C C . ILE A 1 447 ? 63.341 -1.739 6.095 1.00 41.69 447 ILE A C 1
ATOM 3371 O O . ILE A 1 447 ? 64.410 -1.532 5.531 1.00 41.63 447 ILE A O 1
ATOM 3376 N N . GLY A 1 448 ? 63.195 -1.694 7.408 1.00 43.24 448 GLY A N 1
ATOM 3377 C CA . GLY A 1 448 ? 64.309 -1.317 8.250 1.00 47.52 448 GLY A CA 1
ATOM 3378 C C . GLY A 1 448 ? 65.247 -2.430 8.662 1.00 50.48 448 GLY A C 1
ATOM 3379 O O . GLY A 1 448 ? 65.928 -2.287 9.678 1.00 52.46 448 GLY A O 1
ATOM 3380 N N . GLY A 1 449 ? 65.253 -3.541 7.925 1.00 51.59 449 GLY A N 1
ATOM 3381 C CA . GLY A 1 449 ? 66.128 -4.658 8.250 1.00 52.98 449 GLY A CA 1
ATOM 3382 C C . GLY A 1 449 ? 66.073 -5.081 9.706 1.00 54.58 449 GLY A C 1
ATOM 3383 O O . GLY A 1 449 ? 67.085 -5.089 10.399 1.00 54.94 449 GLY A O 1
ATOM 3384 N N . HIS A 1 450 ? 64.874 -5.372 10.193 1.00 56.84 450 HIS A N 1
ATOM 3385 C CA . HIS A 1 450 ? 64.688 -5.788 11.577 1.00 59.28 450 HIS A CA 1
ATOM 3386 C C . HIS A 1 450 ? 64.629 -7.303 11.676 1.00 59.01 450 HIS A C 1
ATOM 3387 O O . HIS A 1 450 ? 64.693 -8.002 10.658 1.00 58.67 450 HIS A O 1
ATOM 3394 N N . GLN A 1 451 ? 64.493 -7.800 12.907 1.00 58.65 451 GLN A N 1
ATOM 3395 C CA . GLN A 1 451 ? 64.397 -9.239 13.167 1.00 57.78 451 GLN A CA 1
ATOM 3396 C C . GLN A 1 451 ? 63.110 -9.740 12.518 1.00 56.80 451 GLN A C 1
ATOM 3397 O O . GLN A 1 451 ? 63.077 -10.795 11.869 1.00 56.59 451 GLN A O 1
ATOM 3399 N N . ALA A 1 452 ? 62.069 -8.926 12.671 1.00 54.65 452 ALA A N 1
ATOM 3400 C CA . ALA A 1 452 ? 60.750 -9.192 12.126 1.00 51.45 452 ALA A CA 1
ATOM 3401 C C . ALA A 1 452 ? 60.415 -8.079 11.140 1.00 49.44 452 ALA A C 1
ATOM 3402 O O . ALA A 1 452 ? 60.883 -6.947 11.294 1.00 49.79 452 ALA A O 1
ATOM 3404 N N . PRO A 1 453 ? 59.634 -8.393 10.092 1.00 46.95 453 PRO A N 1
ATOM 3405 C CA . PRO A 1 453 ? 59.247 -7.391 9.096 1.00 44.72 453 PRO A CA 1
ATOM 3406 C C . PRO A 1 453 ? 58.464 -6.269 9.768 1.00 42.99 453 PRO A C 1
ATOM 3407 O O . PRO A 1 453 ? 57.780 -6.491 10.773 1.00 43.52 453 PRO A O 1
ATOM 3411 N N . ASP A 1 454 ? 58.571 -5.067 9.214 1.00 41.45 454 ASP A N 1
ATOM 3412 C CA . ASP A 1 454 ? 57.888 -3.898 9.767 1.00 38.04 454 ASP A CA 1
ATOM 3413 C C . ASP A 1 454 ? 56.766 -3.361 8.874 1.00 34.56 454 ASP A C 1
ATOM 3414 O O . ASP A 1 454 ? 56.106 -2.381 9.204 1.00 34.74 454 ASP A O 1
ATOM 3419 N N . PHE A 1 455 ? 56.544 -4.034 7.758 1.00 30.73 455 PHE A N 1
ATOM 3420 C CA . PHE A 1 455 ? 55.515 -3.648 6.820 1.00 29.21 455 PHE A CA 1
ATOM 3421 C C . PHE A 1 455 ? 54.731 -4.917 6.448 1.00 30.17 455 PHE A C 1
ATOM 3422 O O . PHE A 1 455 ? 55.326 -5.959 6.169 1.00 30.56 455 PHE A O 1
ATOM 3430 N N . LEU A 1 456 ? 53.403 -4.839 6.489 1.00 30.67 456 LEU A N 1
ATOM 3431 C CA . LEU A 1 456 ? 52.542 -5.971 6.142 1.00 30.66 456 LEU A CA 1
ATOM 3432 C C . LEU A 1 456 ? 51.235 -5.522 5.473 1.00 30.10 456 LEU A C 1
ATOM 3433 O O . LEU A 1 456 ? 50.556 -4.621 5.957 1.00 32.40 456 LEU A O 1
ATOM 3438 N N . VAL A 1 457 ? 50.905 -6.129 4.342 1.00 28.09 457 VAL A N 1
ATOM 3439 C CA . VAL A 1 457 ? 49.672 -5.821 3.638 1.00 27.37 457 VAL A CA 1
ATOM 3440 C C . VAL A 1 457 ? 48.920 -7.145 3.431 1.00 28.43 457 VAL A C 1
ATOM 3441 O O . VAL A 1 457 ? 49.492 -8.135 2.958 1.00 28.02 457 VAL A O 1
ATOM 3445 N N . LYS A 1 458 ? 47.662 -7.181 3.858 1.00 27.89 458 LYS A N 1
ATOM 3446 C CA . LYS A 1 458 ? 46.833 -8.363 3.690 1.00 25.60 458 LYS A CA 1
ATOM 3447 C C . LYS A 1 458 ? 45.974 -8.058 2.473 1.00 26.50 458 LYS A C 1
ATOM 3448 O O . LYS A 1 458 ? 45.315 -7.016 2.402 1.00 27.15 458 LYS A O 1
ATOM 3454 N N . ILE A 1 459 ? 46.063 -8.937 1.482 1.00 26.48 459 ILE A N 1
ATOM 3455 C CA . ILE A 1 459 ? 45.374 -8.783 0.215 1.00 25.26 459 ILE A CA 1
ATOM 3456 C C . ILE A 1 459 ? 44.361 -9.899 -0.011 1.00 28.46 459 ILE A C 1
ATOM 3457 O O . ILE A 1 459 ? 44.701 -11.071 0.112 1.00 30.44 459 ILE A O 1
ATOM 3462 N N . VAL A 1 460 ? 43.118 -9.545 -0.325 1.00 28.53 460 VAL A N 1
ATOM 3463 C CA . VAL A 1 460 ? 42.109 -10.551 -0.611 1.00 27.46 460 VAL A CA 1
ATOM 3464 C C . VAL A 1 460 ? 42.272 -10.885 -2.078 1.00 28.65 460 VAL A C 1
ATOM 3465 O O . VAL A 1 460 ? 41.997 -10.058 -2.952 1.00 30.31 460 VAL A O 1
ATOM 3469 N N . GLY A 1 461 ? 42.769 -12.086 -2.339 1.00 29.60 461 GLY A N 1
ATOM 3470 C CA . GLY A 1 461 ? 42.991 -12.525 -3.699 1.00 28.46 461 GLY A CA 1
ATOM 3471 C C . GLY A 1 461 ? 44.412 -13.022 -3.855 1.00 29.30 461 GLY A C 1
ATOM 3472 O O . GLY A 1 461 ? 45.157 -13.150 -2.884 1.00 27.50 461 GLY A O 1
ATOM 3473 N N . GLN A 1 462 ? 44.789 -13.282 -5.096 1.00 31.26 462 GLN A N 1
ATOM 3474 C CA . GLN A 1 462 ? 46.116 -13.762 -5.413 1.00 33.19 462 GLN A CA 1
ATOM 3475 C C . GLN A 1 462 ? 46.884 -12.698 -6.168 1.00 33.31 462 GLN A C 1
ATOM 3476 O O . GLN A 1 462 ? 46.306 -11.919 -6.924 1.00 32.76 462 GLN A O 1
ATOM 3482 N N . VAL A 1 463 ? 48.199 -12.719 -5.999 1.00 34.31 463 VAL A N 1
ATOM 3483 C CA . VAL A 1 463 ? 49.093 -11.758 -6.621 1.00 33.38 463 VAL A CA 1
ATOM 3484 C C . VAL A 1 463 ? 50.183 -12.516 -7.352 1.00 34.95 463 VAL A C 1
ATOM 3485 O O . VAL A 1 463 ? 50.769 -13.437 -6.796 1.00 36.66 463 VAL A O 1
ATOM 3489 N N . ASP A 1 464 ? 50.437 -12.153 -8.602 1.00 36.52 464 ASP A N 1
ATOM 3490 C CA . ASP A 1 464 ? 51.503 -12.782 -9.368 1.00 38.59 464 ASP A CA 1
ATOM 3491 C C . ASP A 1 464 ? 52.714 -11.857 -9.243 1.00 38.62 464 ASP A C 1
ATOM 3492 O O . ASP A 1 464 ? 52.685 -10.746 -9.768 1.00 39.13 464 ASP A O 1
ATOM 3497 N N . VAL A 1 465 ? 53.778 -12.305 -8.579 1.00 39.02 465 VAL A N 1
ATOM 3498 C CA . VAL A 1 465 ? 54.970 -11.459 -8.399 1.00 40.51 465 VAL A CA 1
ATOM 3499 C C . VAL A 1 465 ? 55.617 -11.045 -9.714 1.00 40.80 465 VAL A C 1
ATOM 3500 O O . VAL A 1 465 ? 56.268 -10.004 -9.807 1.00 41.68 465 VAL A O 1
ATOM 3504 N N . ALA A 1 466 ? 55.423 -11.860 -10.737 1.00 41.33 466 ALA A N 1
ATOM 3505 C CA . ALA A 1 466 ? 55.995 -11.566 -12.033 1.00 42.19 466 ALA A CA 1
ATOM 3506 C C . ALA A 1 466 ? 55.289 -10.430 -12.764 1.00 43.31 466 ALA A C 1
ATOM 3507 O O . ALA A 1 466 ? 55.847 -9.860 -13.699 1.00 45.17 466 ALA A O 1
ATOM 3509 N N . THR A 1 467 ? 54.077 -10.082 -12.347 1.00 42.12 467 THR A N 1
ATOM 3510 C CA . THR A 1 467 ? 53.356 -9.038 -13.053 1.00 40.99 467 THR A CA 1
ATOM 3511 C C . THR A 1 467 ? 52.584 -8.021 -12.222 1.00 40.83 467 THR A C 1
ATOM 3512 O O . THR A 1 467 ? 52.205 -6.968 -12.730 1.00 42.61 467 THR A O 1
ATOM 3516 N N . ASP A 1 468 ? 52.376 -8.307 -10.947 1.00 38.57 468 ASP A N 1
ATOM 3517 C CA . ASP A 1 468 ? 51.564 -7.431 -10.122 1.00 35.43 468 ASP A CA 1
ATOM 3518 C C . ASP A 1 468 ? 52.265 -6.401 -9.252 1.00 34.85 468 ASP A C 1
ATOM 3519 O O . ASP A 1 468 ? 51.666 -5.882 -8.311 1.00 34.15 468 ASP A O 1
ATOM 3524 N N . PHE A 1 469 ? 53.502 -6.055 -9.587 1.00 34.16 469 PHE A N 1
ATOM 3525 C CA . PHE A 1 469 ? 54.236 -5.077 -8.785 1.00 33.26 469 PHE A CA 1
ATOM 3526 C C . PHE A 1 469 ? 54.886 -3.915 -9.548 1.00 33.29 469 PHE A C 1
ATOM 3527 O O . PHE A 1 469 ? 55.261 -4.050 -10.719 1.00 33.96 469 PHE A O 1
ATOM 3535 N N . ILE A 1 470 ? 54.975 -2.766 -8.877 1.00 31.86 470 ILE A N 1
ATOM 3536 C CA . ILE A 1 470 ? 55.625 -1.584 -9.428 1.00 29.44 470 ILE A CA 1
ATOM 3537 C C . ILE A 1 470 ? 56.690 -1.249 -8.406 1.00 28.88 470 ILE A C 1
ATOM 3538 O O . ILE A 1 470 ? 56.397 -1.014 -7.223 1.00 26.53 470 ILE A O 1
ATOM 3543 N N . VAL A 1 471 ? 57.934 -1.312 -8.856 1.00 29.99 471 VAL A N 1
ATOM 3544 C CA . VAL A 1 471 ? 59.086 -1.033 -8.011 1.00 31.51 471 VAL A CA 1
ATOM 3545 C C . VAL A 1 471 ? 60.008 -0.048 -8.726 1.00 32.13 471 VAL A C 1
ATOM 3546 O O . VAL A 1 471 ? 61.007 0.377 -8.111 1.00 33.22 471 VAL A O 1
ATOM 3551 N N . SER B 2 1 ? 29.531 44.812 -1.539 0.50 13.06 1 SER I N 1
ATOM 3552 C CA . SER B 2 1 ? 29.950 45.263 -2.879 0.50 11.97 1 SER I CA 1
ATOM 3553 C C . SER B 2 1 ? 30.397 44.045 -3.679 0.50 11.51 1 SER I C 1
ATOM 3554 O O . SER B 2 1 ? 31.231 43.251 -3.198 0.50 6.14 1 SER I O 1
ATOM 3557 N N . SER B 2 2 ? 29.806 43.907 -4.873 1.00 14.30 2 SER I N 1
ATOM 3558 C CA . SER B 2 2 ? 30.050 42.816 -5.820 1.00 15.11 2 SER I CA 1
ATOM 3559 C C . SER B 2 2 ? 30.032 43.369 -7.239 1.00 17.61 2 SER I C 1
ATOM 3560 O O . SER B 2 2 ? 29.507 44.448 -7.480 1.00 21.52 2 SER I O 1
ATOM 3563 N N . LEU B 2 3 ? 30.581 42.619 -8.183 1.00 20.92 3 LEU I N 1
ATOM 3564 C CA . LEU B 2 3 ? 30.615 43.034 -9.577 1.00 21.81 3 LEU I CA 1
ATOM 3565 C C . LEU B 2 3 ? 29.416 42.427 -10.287 1.00 23.85 3 LEU I C 1
ATOM 3566 O O . LEU B 2 3 ? 28.933 41.372 -9.895 1.00 25.52 3 LEU I O 1
ATOM 3571 N N . ARG B 2 4 ? 28.925 43.078 -11.329 1.00 25.06 4 ARG I N 1
ATOM 3572 C CA . ARG B 2 4 ? 27.799 42.511 -12.048 1.00 25.83 4 ARG I CA 1
ATOM 3573 C C . ARG B 2 4 ? 28.318 41.488 -13.050 1.00 26.24 4 ARG I C 1
ATOM 3574 O O . ARG B 2 4 ? 29.473 41.545 -13.494 1.00 26.35 4 ARG I O 1
ATOM 3582 N N . LEU B 2 5 ? 27.442 40.569 -13.426 1.00 26.08 5 LEU I N 1
ATOM 3583 C CA . LEU B 2 5 ? 27.774 39.534 -14.379 1.00 25.16 5 LEU I CA 1
ATOM 3584 C C . LEU B 2 5 ? 27.134 39.881 -15.720 1.00 26.78 5 LEU I C 1
ATOM 3585 O O . LEU B 2 5 ? 25.907 39.909 -15.845 1.00 29.23 5 LEU I O 1
ATOM 3590 N N . PRO B 2 6 ? 27.954 40.254 -16.714 1.00 26.59 6 PRO I N 1
ATOM 3591 C CA . PRO B 2 6 ? 27.424 40.596 -18.032 1.00 26.60 6 PRO I CA 1
ATOM 3592 C C . PRO B 2 6 ? 26.698 39.402 -18.659 1.00 28.16 6 PRO I C 1
ATOM 3593 O O . PRO B 2 6 ? 26.891 38.250 -18.261 1.00 27.49 6 PRO I O 1
ATOM 3597 N N . SER B 2 7 ? 25.857 39.686 -19.640 1.00 28.35 7 SER I N 1
ATOM 3598 C CA . SER B 2 7 ? 25.102 38.652 -20.319 1.00 29.31 7 SER I CA 1
ATOM 3599 C C . SER B 2 7 ? 25.835 38.228 -21.581 1.00 30.03 7 SER I C 1
ATOM 3600 O O . SER B 2 7 ? 26.557 39.028 -22.174 1.00 32.16 7 SER I O 1
ATOM 3603 N N . ALA B 2 8 ? 25.634 36.988 -22.012 1.00 29.21 8 ALA I N 1
ATOM 3604 C CA . ALA B 2 8 ? 26.268 36.519 -23.229 1.00 30.49 8 ALA I CA 1
ATOM 3605 C C . ALA B 2 8 ? 25.922 37.499 -24.336 1.00 32.52 8 ALA I C 1
ATOM 3606 O O . ALA B 2 8 ? 26.787 37.929 -25.099 1.00 34.05 8 ALA I O 1
ATOM 3608 N N . ALA B 2 9 ? 24.657 37.911 -24.346 1.00 35.44 9 ALA I N 1
ATOM 3609 C CA . ALA B 2 9 ? 24.115 38.847 -25.329 1.00 34.95 9 ALA I CA 1
ATOM 3610 C C . ALA B 2 9 ? 24.899 40.141 -25.495 1.00 35.06 9 ALA I C 1
ATOM 3611 O O . ALA B 2 9 ? 25.204 40.540 -26.613 1.00 36.23 9 ALA I O 1
ATOM 3613 N N . GLU B 2 10 ? 25.219 40.815 -24.400 1.00 34.74 10 GLU I N 1
ATOM 3614 C CA . GLU B 2 10 ? 25.960 42.056 -24.538 1.00 36.38 10 GLU I CA 1
ATOM 3615 C C . GLU B 2 10 ? 27.413 41.889 -24.965 1.00 38.28 10 GLU I C 1
ATOM 3616 O O . GLU B 2 10 ? 28.007 42.830 -25.496 1.00 40.22 10 GLU I O 1
ATOM 3622 N N . LEU B 2 11 ? 27.989 40.709 -24.742 1.00 37.00 11 LEU I N 1
ATOM 3623 C CA . LEU B 2 11 ? 29.372 40.477 -25.134 1.00 36.21 11 LEU I CA 1
ATOM 3624 C C . LEU B 2 11 ? 29.488 39.761 -26.461 1.00 36.84 11 LEU I C 1
ATOM 3625 O O . LEU B 2 11 ? 30.581 39.651 -27.006 1.00 37.08 11 LEU I O 1
ATOM 3630 N N . SER B 2 12 ? 28.379 39.245 -26.974 1.00 37.83 12 SER I N 1
ATOM 3631 C CA . SER B 2 12 ? 28.424 38.533 -28.240 1.00 38.98 12 SER I CA 1
ATOM 3632 C C . SER B 2 12 ? 28.783 39.485 -29.370 1.00 39.00 12 SER I C 1
ATOM 3633 O O . SER B 2 12 ? 28.622 40.694 -29.237 1.00 39.85 12 SER I O 1
ATOM 3636 N N . GLY B 2 13 ? 29.294 38.945 -30.469 1.00 39.82 13 GLY I N 1
ATOM 3637 C CA . GLY B 2 13 ? 29.658 39.791 -31.586 1.00 39.68 13 GLY I CA 1
ATOM 3638 C C . GLY B 2 13 ? 30.978 39.398 -32.212 1.00 41.06 13 GLY I C 1
ATOM 3639 O O . GLY B 2 13 ? 31.409 38.243 -32.100 1.00 40.69 13 GLY I O 1
ATOM 3640 N N . GLN B 2 14 ? 31.604 40.355 -32.892 1.00 42.42 14 GLN I N 1
ATOM 3641 C CA . GLN B 2 14 ? 32.881 40.121 -33.551 1.00 45.15 14 GLN I CA 1
ATOM 3642 C C . GLN B 2 14 ? 34.042 40.546 -32.691 1.00 43.46 14 GLN I C 1
ATOM 3643 O O . GLN B 2 14 ? 34.105 41.687 -32.227 1.00 42.11 14 GLN I O 1
ATOM 3649 N N . TRP B 2 15 ? 34.950 39.603 -32.472 1.00 42.08 15 TRP I N 1
ATOM 3650 C CA . TRP B 2 15 ? 36.125 39.826 -31.649 1.00 40.47 15 TRP I CA 1
ATOM 3651 C C . TRP B 2 15 ? 37.366 39.401 -32.405 1.00 40.31 15 TRP I C 1
ATOM 3652 O O . TRP B 2 15 ? 37.289 38.643 -33.376 1.00 40.39 15 TRP I O 1
ATOM 3663 N N . VAL B 2 16 ? 38.509 39.911 -31.962 1.00 40.58 16 VAL I N 1
ATOM 3664 C CA . VAL B 2 16 ? 39.782 39.557 -32.561 1.00 41.70 16 VAL I CA 1
ATOM 3665 C C . VAL B 2 16 ? 40.732 39.122 -31.461 1.00 41.75 16 VAL I C 1
ATOM 3666 O O . VAL B 2 16 ? 40.930 39.846 -30.473 1.00 39.83 16 VAL I O 1
ATOM 3670 N N . LEU B 2 17 ? 41.290 37.929 -31.627 1.00 41.71 17 LEU I N 1
ATOM 3671 C CA . LEU B 2 17 ? 42.246 37.370 -30.685 1.00 42.71 17 LEU I CA 1
ATOM 3672 C C . LEU B 2 17 ? 43.608 37.683 -31.284 1.00 44.01 17 LEU I C 1
ATOM 3673 O O . LEU B 2 17 ? 43.932 37.212 -32.374 1.00 43.33 17 LEU I O 1
ATOM 3678 N N . SER B 2 18 ? 44.361 38.556 -30.627 1.00 45.81 18 SER I N 1
ATOM 3679 C CA . SER B 2 18 ? 45.680 38.942 -31.110 1.00 48.31 18 SER I CA 1
ATOM 3680 C C . SER B 2 18 ? 46.799 38.262 -30.347 1.00 50.29 18 SER I C 1
ATOM 3681 O O . SER B 2 18 ? 46.891 38.377 -29.128 1.00 50.02 18 SER I O 1
ATOM 3684 N N . GLY B 2 19 ? 47.654 37.557 -31.072 1.00 54.08 19 GLY I N 1
ATOM 3685 C CA . GLY B 2 19 ? 48.751 36.863 -30.433 1.00 58.44 19 GLY I CA 1
ATOM 3686 C C . GLY B 2 19 ? 50.101 37.401 -30.846 1.00 61.54 19 GLY I C 1
ATOM 3687 O O . GLY B 2 19 ? 50.310 38.620 -30.873 1.00 61.71 19 GLY I O 1
ATOM 3688 N N . ALA B 2 20 ? 51.015 36.479 -31.154 1.00 63.83 20 ALA I N 1
ATOM 3689 C CA . ALA B 2 20 ? 52.380 36.793 -31.583 1.00 65.05 20 ALA I CA 1
ATOM 3690 C C . ALA B 2 20 ? 52.294 37.366 -32.997 1.00 66.78 20 ALA I C 1
ATOM 3691 O O . ALA B 2 20 ? 52.767 36.753 -33.966 1.00 66.63 20 ALA I O 1
ATOM 3693 N N . GLU B 2 21 ? 51.700 38.557 -33.087 1.00 68.87 21 GLU I N 1
ATOM 3694 C CA . GLU B 2 21 ? 51.446 39.270 -34.338 1.00 69.63 21 GLU I CA 1
ATOM 3695 C C . GLU B 2 21 ? 50.250 38.692 -35.114 1.00 70.19 21 GLU I C 1
ATOM 3696 O O . GLU B 2 21 ? 49.601 39.423 -35.873 1.00 72.62 21 GLU I O 1
ATOM 3699 N N . GLN B 2 22 ? 49.922 37.412 -34.912 1.00 69.33 22 GLN I N 1
ATOM 3700 C CA . GLN B 2 22 ? 48.768 36.826 -35.594 1.00 68.01 22 GLN I CA 1
ATOM 3701 C C . GLN B 2 22 ? 47.506 37.416 -34.988 1.00 66.31 22 GLN I C 1
ATOM 3702 O O . GLN B 2 22 ? 47.537 38.023 -33.912 1.00 65.22 22 GLN I O 1
ATOM 3708 N N . HIS B 2 23 ? 46.405 37.270 -35.714 1.00 65.06 23 HIS I N 1
ATOM 3709 C CA . HIS B 2 23 ? 45.105 37.773 -35.300 1.00 63.83 23 HIS I CA 1
ATOM 3710 C C . HIS B 2 23 ? 44.101 36.768 -35.793 1.00 61.59 23 HIS I C 1
ATOM 3711 O O . HIS B 2 23 ? 44.200 36.319 -36.930 1.00 61.97 23 HIS I O 1
ATOM 3718 N N . CYS B 2 24 ? 43.181 36.364 -34.930 1.00 58.39 24 CYS I N 1
ATOM 3719 C CA . CYS B 2 24 ? 42.138 35.442 -35.336 1.00 55.33 24 CYS I CA 1
ATOM 3720 C C . CYS B 2 24 ? 40.839 36.187 -35.138 1.00 54.82 24 CYS I C 1
ATOM 3721 O O . CYS B 2 24 ? 40.673 36.912 -34.148 1.00 54.29 24 CYS I O 1
ATOM 3724 N N . ASP B 2 25 ? 39.959 36.102 -36.123 1.00 54.25 25 ASP I N 1
ATOM 3725 C CA . ASP B 2 25 ? 38.664 36.741 -35.996 1.00 53.16 25 ASP I CA 1
ATOM 3726 C C . ASP B 2 25 ? 37.772 35.646 -35.478 1.00 52.15 25 ASP I C 1
ATOM 3727 O O . ASP B 2 25 ? 37.780 34.532 -36.008 1.00 52.39 25 ASP I O 1
ATOM 3732 N N . ILE B 2 26 ? 37.105 35.916 -34.367 1.00 51.24 26 ILE I N 1
ATOM 3733 C CA . ILE B 2 26 ? 36.193 34.945 -33.789 1.00 48.85 26 ILE I CA 1
ATOM 3734 C C . ILE B 2 26 ? 34.863 35.640 -33.537 1.00 47.20 26 ILE I C 1
ATOM 3735 O O . ILE B 2 26 ? 34.797 36.870 -33.392 1.00 46.94 26 ILE I O 1
ATOM 3740 N N . ARG B 2 27 ? 33.794 34.863 -33.585 1.00 44.87 27 ARG I N 1
ATOM 3741 C CA . ARG B 2 27 ? 32.477 35.397 -33.340 1.00 42.41 27 ARG I CA 1
ATOM 3742 C C . ARG B 2 27 ? 31.991 34.722 -32.080 1.00 40.76 27 ARG I C 1
ATOM 3743 O O . ARG B 2 27 ? 31.912 33.490 -32.027 1.00 40.74 27 ARG I O 1
ATOM 3745 N N . LEU B 2 28 ? 31.797 35.513 -31.030 1.00 38.90 28 LEU I N 1
ATOM 3746 C CA . LEU B 2 28 ? 31.282 34.989 -29.773 1.00 37.59 28 LEU I CA 1
ATOM 3747 C C . LEU B 2 28 ? 29.762 35.030 -29.955 1.00 38.61 28 LEU I C 1
ATOM 3748 O O . LEU B 2 28 ? 29.161 36.112 -30.011 1.00 37.80 28 LEU I O 1
ATOM 3753 N N . ASN B 2 29 ? 29.170 33.851 -30.140 1.00 38.61 29 ASN I N 1
ATOM 3754 C CA . ASN B 2 29 ? 27.737 33.712 -30.383 1.00 39.02 29 ASN I CA 1
ATOM 3755 C C . ASN B 2 29 ? 26.866 33.506 -29.159 1.00 39.23 29 ASN I C 1
ATOM 3756 O O . ASN B 2 29 ? 27.346 33.166 -28.079 1.00 38.91 29 ASN I O 1
ATOM 3761 N N . THR B 2 30 ? 25.564 33.679 -29.357 1.00 40.45 30 THR I N 1
ATOM 3762 C CA . THR B 2 30 ? 24.594 33.491 -28.289 1.00 40.64 30 THR I CA 1
ATOM 3763 C C . THR B 2 30 ? 24.018 32.082 -28.344 1.00 41.50 30 THR I C 1
ATOM 3764 O O . THR B 2 30 ? 23.137 31.735 -27.560 1.00 42.57 30 THR I O 1
ATOM 3768 N N . ASP B 2 31 ? 24.509 31.277 -29.285 1.00 42.51 31 ASP I N 1
ATOM 3769 C CA . ASP B 2 31 ? 24.079 29.889 -29.405 1.00 43.88 31 ASP I CA 1
ATOM 3770 C C . ASP B 2 31 ? 24.510 29.214 -28.114 1.00 42.66 31 ASP I C 1
ATOM 3771 O O . ASP B 2 31 ? 25.571 29.517 -27.578 1.00 43.53 31 ASP I O 1
ATOM 3776 N N . VAL B 2 32 ? 23.696 28.300 -27.616 1.00 40.78 32 VAL I N 1
ATOM 3777 C CA . VAL B 2 32 ? 24.014 27.637 -26.371 1.00 40.09 32 VAL I CA 1
ATOM 3778 C C . VAL B 2 32 ? 24.882 26.414 -26.560 1.00 40.01 32 VAL I C 1
ATOM 3779 O O . VAL B 2 32 ? 24.608 25.591 -27.425 1.00 40.75 32 VAL I O 1
ATOM 3783 N N . LEU B 2 33 ? 25.966 26.333 -25.794 1.00 39.69 33 LEU I N 1
ATOM 3784 C CA . LEU B 2 33 ? 26.833 25.163 -25.836 1.00 39.10 33 LEU I CA 1
ATOM 3785 C C . LEU B 2 33 ? 26.268 24.272 -24.724 1.00 38.93 33 LEU I C 1
ATOM 3786 O O . LEU B 2 33 ? 25.920 23.114 -24.959 1.00 39.30 33 LEU I O 1
ATOM 3791 N N . ASP B 2 34 ? 26.133 24.842 -23.526 1.00 37.70 34 ASP I N 1
ATOM 3792 C CA . ASP B 2 34 ? 25.557 24.140 -22.379 1.00 36.11 34 ASP I CA 1
ATOM 3793 C C . ASP B 2 34 ? 24.939 25.107 -21.370 1.00 34.98 34 ASP I C 1
ATOM 3794 O O . ASP B 2 34 ? 24.787 26.296 -21.649 1.00 36.17 34 ASP I O 1
ATOM 3799 N N . GLY B 2 35 ? 24.622 24.605 -20.187 1.00 33.78 35 GLY I N 1
ATOM 3800 C CA . GLY B 2 35 ? 24.009 25.432 -19.167 1.00 32.76 35 GLY I CA 1
ATOM 3801 C C . GLY B 2 35 ? 24.723 26.716 -18.796 1.00 33.83 35 GLY I C 1
ATOM 3802 O O . GLY B 2 35 ? 24.074 27.696 -18.433 1.00 36.05 35 GLY I O 1
ATOM 3803 N N . THR B 2 36 ? 26.049 26.725 -18.858 1.00 31.76 36 THR I N 1
ATOM 3804 C CA . THR B 2 36 ? 26.795 27.917 -18.497 1.00 28.57 36 THR I CA 1
ATOM 3805 C C . THR B 2 36 ? 27.718 28.375 -19.603 1.00 26.90 36 THR I C 1
ATOM 3806 O O . THR B 2 36 ? 28.521 29.274 -19.387 1.00 27.71 36 THR I O 1
ATOM 3810 N N . THR B 2 37 ? 27.527 27.853 -20.809 1.00 25.44 37 THR I N 1
ATOM 3811 C CA . THR B 2 37 ? 28.421 28.182 -21.910 1.00 24.26 37 THR I CA 1
ATOM 3812 C C . THR B 2 37 ? 27.706 28.367 -23.237 1.00 24.86 37 THR I C 1
ATOM 3813 O O . THR B 2 37 ? 26.742 27.659 -23.530 1.00 25.33 37 THR I O 1
ATOM 3817 N N . TRP B 2 38 ? 28.224 29.281 -24.055 1.00 24.59 38 TRP I N 1
ATOM 3818 C CA . TRP B 2 38 ? 27.667 29.575 -25.370 1.00 26.66 38 TRP I CA 1
ATOM 3819 C C . TRP B 2 38 ? 28.641 29.136 -26.437 1.00 28.57 38 TRP I C 1
ATOM 3820 O O . TRP B 2 38 ? 29.732 28.691 -26.112 1.00 30.23 38 TRP I O 1
ATOM 3831 N N . LYS B 2 39 ? 28.261 29.274 -27.703 1.00 30.59 39 LYS I N 1
ATOM 3832 C CA . LYS B 2 39 ? 29.117 28.858 -28.806 1.00 33.40 39 LYS I CA 1
ATOM 3833 C C . LYS B 2 39 ? 30.020 29.949 -29.351 1.00 35.23 39 LYS I C 1
ATOM 3834 O O . LYS B 2 39 ? 29.686 31.131 -29.323 1.00 36.75 39 LYS I O 1
ATOM 3840 N N . LEU B 2 40 ? 31.139 29.525 -29.918 1.00 36.06 40 LEU I N 1
ATOM 3841 C CA . LEU B 2 40 ? 32.118 30.429 -30.478 1.00 37.13 40 LEU I CA 1
ATOM 3842 C C . LEU B 2 40 ? 32.452 29.935 -31.869 1.00 39.00 40 LEU I C 1
ATOM 3843 O O . LEU B 2 40 ? 32.588 28.736 -32.089 1.00 40.03 40 LEU I O 1
ATOM 3848 N N . ALA B 2 41 ? 32.559 30.852 -32.817 1.00 40.26 41 ALA I N 1
ATOM 3849 C CA . ALA B 2 41 ? 32.886 30.478 -34.181 1.00 41.74 41 ALA I CA 1
ATOM 3850 C C . ALA B 2 41 ? 34.226 31.088 -34.554 1.00 43.55 41 ALA I C 1
ATOM 3851 O O . ALA B 2 41 ? 34.483 32.256 -34.262 1.00 43.77 41 ALA I O 1
ATOM 3853 N N . GLY B 2 42 ? 35.081 30.294 -35.187 1.00 45.65 42 GLY I N 1
ATOM 3854 C CA . GLY B 2 42 ? 36.386 30.782 -35.590 1.00 49.29 42 GLY I CA 1
ATOM 3855 C C . GLY B 2 42 ? 37.212 29.707 -36.268 1.00 51.79 42 GLY I C 1
ATOM 3856 O O . GLY B 2 42 ? 36.823 28.532 -36.285 1.00 52.70 42 GLY I O 1
ATOM 3857 N N . ASP B 2 43 ? 38.351 30.104 -36.827 1.00 53.29 43 ASP I N 1
ATOM 3858 C CA . ASP B 2 43 ? 39.235 29.174 -37.514 1.00 55.01 43 ASP I CA 1
ATOM 3859 C C . ASP B 2 43 ? 40.113 28.454 -36.499 1.00 53.79 43 ASP I C 1
ATOM 3860 O O . ASP B 2 43 ? 40.979 29.069 -35.879 1.00 54.33 43 ASP I O 1
ATOM 3865 N N . THR B 2 44 ? 39.887 27.154 -36.337 1.00 52.48 44 THR I N 1
ATOM 3866 C CA . THR B 2 44 ? 40.662 26.355 -35.392 1.00 53.56 44 THR I CA 1
ATOM 3867 C C . THR B 2 44 ? 42.167 26.446 -35.643 1.00 52.49 44 THR I C 1
ATOM 3868 O O . THR B 2 44 ? 42.948 26.579 -34.704 1.00 52.52 44 THR I O 1
ATOM 3872 N N . ALA B 2 45 ? 42.561 26.405 -36.911 1.00 51.70 45 ALA I N 1
ATOM 3873 C CA . ALA B 2 45 ? 43.968 26.497 -37.292 1.00 51.23 45 ALA I CA 1
ATOM 3874 C C . ALA B 2 45 ? 44.585 27.716 -36.633 1.00 50.46 45 ALA I C 1
ATOM 3875 O O . ALA B 2 45 ? 45.567 27.618 -35.900 1.00 51.17 45 ALA I O 1
ATOM 3877 N N . CYS B 2 46 ? 43.958 28.858 -36.871 1.00 49.04 46 CYS I N 1
ATOM 3878 C CA . CYS B 2 46 ? 44.402 30.119 -36.319 1.00 48.14 46 CYS I CA 1
ATOM 3879 C C . CYS B 2 46 ? 44.462 30.067 -34.800 1.00 47.64 46 CYS I C 1
ATOM 3880 O O . CYS B 2 46 ? 45.466 30.440 -34.197 1.00 48.41 46 CYS I O 1
ATOM 3883 N N . LEU B 2 47 ? 43.388 29.571 -34.193 1.00 46.83 47 LEU I N 1
ATOM 3884 C CA . LEU B 2 47 ? 43.276 29.482 -32.743 1.00 45.51 47 LEU I CA 1
ATOM 3885 C C . LEU B 2 47 ? 44.311 28.564 -32.106 1.00 46.00 47 LEU I C 1
ATOM 3886 O O . LEU B 2 47 ? 44.833 28.861 -31.033 1.00 44.63 47 LEU I O 1
ATOM 3891 N N . GLN B 2 48 ? 44.641 27.475 -32.789 1.00 48.54 48 GLN I N 1
ATOM 3892 C CA . GLN B 2 48 ? 45.631 26.535 -32.281 1.00 51.59 48 GLN I CA 1
ATOM 3893 C C . GLN B 2 48 ? 46.976 27.224 -32.180 1.00 51.92 48 GLN I C 1
ATOM 3894 O O . GLN B 2 48 ? 47.772 26.923 -31.297 1.00 53.86 48 GLN I O 1
ATOM 3900 N N . LYS B 2 49 ? 47.249 28.114 -33.124 1.00 51.84 49 LYS I N 1
ATOM 3901 C CA . LYS B 2 49 ? 48.512 28.838 -33.138 1.00 51.78 49 LYS I CA 1
ATOM 3902 C C . LYS B 2 49 ? 48.661 29.783 -31.956 1.00 49.20 49 LYS I C 1
ATOM 3903 O O . LYS B 2 49 ? 49.739 29.896 -31.375 1.00 50.54 49 LYS I O 1
ATOM 3909 N N . LEU B 2 50 ? 47.577 30.448 -31.582 1.00 45.65 50 LEU I N 1
ATOM 3910 C CA . LEU B 2 50 ? 47.647 31.388 -30.480 1.00 41.28 50 LEU I CA 1
ATOM 3911 C C . LEU B 2 50 ? 47.283 30.834 -29.111 1.00 39.24 50 LEU I C 1
ATOM 3912 O O . LEU B 2 50 ? 47.629 31.432 -28.096 1.00 39.43 50 LEU I O 1
ATOM 3917 N N . LEU B 2 51 ? 46.592 29.705 -29.059 1.00 36.42 51 LEU I N 1
ATOM 3918 C CA . LEU B 2 51 ? 46.199 29.162 -27.768 1.00 35.13 51 LEU I CA 1
ATOM 3919 C C . LEU B 2 51 ? 46.580 27.716 -27.672 1.00 35.33 51 LEU I C 1
ATOM 3920 O O . LEU B 2 51 ? 46.773 27.062 -28.679 1.00 36.60 51 LEU I O 1
ATOM 3925 N N . PRO B 2 52 ? 46.657 27.181 -26.448 1.00 36.44 52 PRO I N 1
ATOM 3926 C CA . PRO B 2 52 ? 47.022 25.779 -26.245 1.00 38.33 52 PRO I CA 1
ATOM 3927 C C . PRO B 2 52 ? 46.050 24.795 -26.891 1.00 40.08 52 PRO I C 1
ATOM 3928 O O . PRO B 2 52 ? 46.297 23.592 -26.929 1.00 41.17 52 PRO I O 1
ATOM 3932 N N . GLU B 2 53 ? 44.957 25.316 -27.424 1.00 42.14 53 GLU I N 1
ATOM 3933 C CA . GLU B 2 53 ? 43.956 24.482 -28.047 1.00 42.04 53 GLU I CA 1
ATOM 3934 C C . GLU B 2 53 ? 42.927 25.402 -28.670 1.00 40.61 53 GLU I C 1
ATOM 3935 O O . GLU B 2 53 ? 42.814 26.560 -28.275 1.00 40.96 53 GLU I O 1
ATOM 3941 N N . ALA B 2 54 ? 42.215 24.907 -29.675 1.00 39.69 54 ALA I N 1
ATOM 3942 C CA . ALA B 2 54 ? 41.177 25.697 -30.319 1.00 38.44 54 ALA I CA 1
ATOM 3943 C C . ALA B 2 54 ? 39.908 25.535 -29.470 1.00 37.66 54 ALA I C 1
ATOM 3944 O O . ALA B 2 54 ? 39.369 24.422 -29.343 1.00 37.31 54 ALA I O 1
ATOM 3946 N N . PRO B 2 55 ? 39.478 26.618 -28.799 1.00 35.73 55 PRO I N 1
ATOM 3947 C CA . PRO B 2 55 ? 38.279 26.585 -27.959 1.00 34.36 55 PRO I CA 1
ATOM 3948 C C . PRO B 2 55 ? 37.039 26.544 -28.834 1.00 33.57 55 PRO I C 1
ATOM 3949 O O . PRO B 2 55 ? 37.092 26.881 -30.019 1.00 33.61 55 PRO I O 1
ATOM 3953 N N . VAL B 2 56 ? 35.931 26.095 -28.265 1.00 34.21 56 VAL I N 1
ATOM 3954 C CA . VAL B 2 56 ? 34.685 26.032 -29.020 1.00 34.21 56 VAL I CA 1
ATOM 3955 C C . VAL B 2 56 ? 33.572 26.777 -28.307 1.00 33.46 56 VAL I C 1
ATOM 3956 O O . VAL B 2 56 ? 32.517 27.022 -28.886 1.00 36.50 56 VAL I O 1
ATOM 3960 N N . GLY B 2 57 ? 33.817 27.160 -27.061 1.00 31.57 57 GLY I N 1
ATOM 3961 C CA . GLY B 2 57 ? 32.807 27.865 -26.309 1.00 30.34 57 GLY I CA 1
ATOM 3962 C C . GLY B 2 57 ? 33.386 29.059 -25.597 1.00 29.86 57 GLY I C 1
ATOM 3963 O O . GLY B 2 57 ? 34.592 29.296 -25.668 1.00 30.84 57 GLY I O 1
ATOM 3964 N N . TRP B 2 58 ? 32.528 29.812 -24.916 1.00 28.80 58 TRP I N 1
ATOM 3965 C CA . TRP B 2 58 ? 32.942 30.993 -24.171 1.00 27.89 58 TRP I CA 1
ATOM 3966 C C . TRP B 2 58 ? 31.851 31.326 -23.179 1.00 27.05 58 TRP I C 1
ATOM 3967 O O . TRP B 2 58 ? 30.766 30.758 -23.237 1.00 28.88 58 TRP I O 1
ATOM 3978 N N . ARG B 2 59 ? 32.133 32.253 -22.276 1.00 24.85 59 ARG I N 1
ATOM 3979 C CA . ARG B 2 59 ? 31.145 32.678 -21.309 1.00 23.07 59 ARG I CA 1
ATOM 3980 C C . ARG B 2 59 ? 31.676 33.911 -20.609 1.00 24.66 59 ARG I C 1
ATOM 3981 O O . ARG B 2 59 ? 32.887 34.073 -20.474 1.00 26.01 59 ARG I O 1
ATOM 3989 N N . PRO B 2 60 ? 30.790 34.853 -20.258 1.00 24.27 60 PRO I N 1
ATOM 3990 C CA . PRO B 2 60 ? 31.295 36.035 -19.570 1.00 21.77 60 PRO I CA 1
ATOM 3991 C C . PRO B 2 60 ? 31.442 35.663 -18.110 1.00 21.13 60 PRO I C 1
ATOM 3992 O O . PRO B 2 60 ? 30.860 34.676 -17.659 1.00 23.04 60 PRO I O 1
ATOM 3996 N N . THR B 2 61 ? 32.256 36.411 -17.385 1.00 19.61 61 THR I N 1
ATOM 3997 C CA . THR B 2 61 ? 32.391 36.214 -15.951 1.00 19.06 61 THR I CA 1
ATOM 3998 C C . THR B 2 61 ? 32.342 37.653 -15.466 1.00 19.21 61 THR I C 1
ATOM 3999 O O . THR B 2 61 ? 32.445 38.590 -16.276 1.00 19.01 61 THR I O 1
ATOM 4003 N N . PRO B 2 62 ? 32.148 37.868 -14.162 1.00 18.31 62 PRO I N 1
ATOM 4004 C CA . PRO B 2 62 ? 32.116 39.275 -13.769 1.00 21.25 62 PRO I CA 1
ATOM 4005 C C . PRO B 2 62 ? 33.429 40.046 -13.986 1.00 23.28 62 PRO I C 1
ATOM 4006 O O . PRO B 2 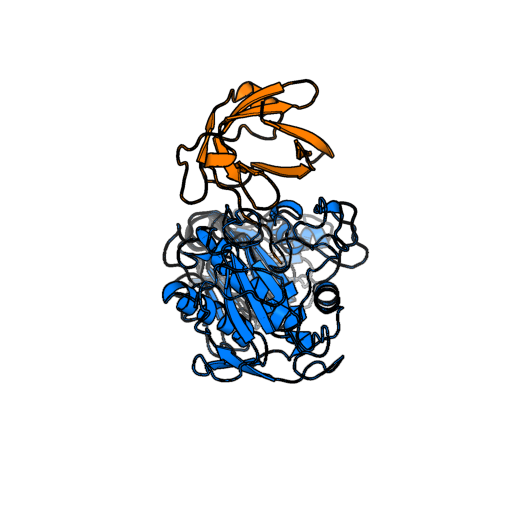62 ? 33.406 41.256 -14.227 1.00 26.64 62 PRO I O 1
ATOM 4010 N N . ASP B 2 63 ? 34.552 39.336 -14.022 1.00 22.51 63 ASP I N 1
ATOM 4011 C CA . ASP B 2 63 ? 35.850 39.982 -14.180 1.00 20.29 63 ASP I CA 1
ATOM 4012 C C . ASP B 2 63 ? 36.570 39.747 -15.485 1.00 19.28 63 ASP I C 1
ATOM 4013 O O . ASP B 2 63 ? 37.669 40.250 -15.681 1.00 20.25 63 ASP I O 1
ATOM 4018 N N . GLY B 2 64 ? 35.976 38.988 -16.384 1.00 17.84 64 GLY I N 1
ATOM 4019 C CA . GLY B 2 64 ? 36.652 38.740 -17.625 1.00 19.95 64 GLY I CA 1
ATOM 4020 C C . GLY B 2 64 ? 35.810 37.932 -18.570 1.00 23.77 64 GLY I C 1
ATOM 4021 O O . GLY B 2 64 ? 34.592 38.068 -18.579 1.00 25.49 64 GLY I O 1
ATOM 4022 N N . LEU B 2 65 ? 36.455 37.011 -19.274 1.00 25.17 65 LEU I N 1
ATOM 4023 C CA . LEU B 2 65 ? 35.802 36.190 -20.279 1.00 26.75 65 LEU I CA 1
ATOM 4024 C C . LEU B 2 65 ? 36.532 34.832 -20.350 1.00 28.26 65 LEU I C 1
ATOM 4025 O O . LEU B 2 65 ? 37.757 34.784 -20.285 1.00 30.47 65 LEU I O 1
ATOM 4030 N N . THR B 2 66 ? 35.797 33.728 -20.445 1.00 27.40 66 THR I N 1
ATOM 4031 C CA . THR B 2 66 ? 36.427 32.411 -20.487 1.00 24.63 66 THR I CA 1
ATOM 4032 C C . THR B 2 66 ? 36.177 31.669 -21.797 1.00 25.86 66 THR I C 1
ATOM 4033 O O . THR B 2 66 ? 35.031 31.542 -22.222 1.00 26.49 66 THR I O 1
ATOM 4037 N N . LEU B 2 67 ? 37.251 31.230 -22.454 1.00 26.82 67 LEU I N 1
ATOM 4038 C CA . LEU B 2 67 ? 37.158 30.443 -23.694 1.00 27.36 67 LEU I CA 1
ATOM 4039 C C . LEU B 2 67 ? 37.256 28.974 -23.254 1.00 28.28 67 LEU I C 1
ATOM 4040 O O . LEU B 2 67 ? 38.215 28.590 -22.579 1.00 28.74 67 LEU I O 1
ATOM 4045 N N . THR B 2 68 ? 36.280 28.155 -23.636 1.00 28.78 68 THR I N 1
ATOM 4046 C CA . THR B 2 68 ? 36.232 26.765 -23.186 1.00 29.23 68 THR I CA 1
ATOM 4047 C C . THR B 2 68 ? 36.325 25.685 -24.245 1.00 31.03 68 THR I C 1
ATOM 4048 O O . THR B 2 68 ? 36.341 25.950 -25.453 1.00 31.53 68 THR I O 1
ATOM 4052 N N . GLN B 2 69 ? 36.384 24.451 -23.756 1.00 33.07 69 GLN I N 1
ATOM 4053 C CA . GLN B 2 69 ? 36.389 23.272 -24.602 1.00 35.55 69 GLN I CA 1
ATOM 4054 C C . GLN B 2 69 ? 34.918 22.887 -24.749 1.00 35.21 69 GLN I C 1
ATOM 4055 O O . GLN B 2 69 ? 34.051 23.456 -24.082 1.00 35.95 69 GLN I O 1
ATOM 4061 N N . ALA B 2 70 ? 34.646 21.895 -25.590 1.00 35.61 70 ALA I N 1
ATOM 4062 C CA . ALA B 2 70 ? 33.285 21.428 -25.839 1.00 34.75 70 ALA I CA 1
ATOM 4063 C C . ALA B 2 70 ? 32.537 21.018 -24.583 1.00 34.32 70 ALA I C 1
ATOM 4064 O O . ALA B 2 70 ? 31.321 21.135 -24.516 1.00 37.56 70 ALA I O 1
ATOM 4066 N N . ASP B 2 71 ? 33.255 20.524 -23.590 1.00 32.43 71 ASP I N 1
ATOM 4067 C CA . ASP B 2 71 ? 32.604 20.124 -22.359 1.00 31.83 71 ASP I CA 1
ATOM 4068 C C . ASP B 2 71 ? 32.598 21.249 -21.337 1.00 31.80 71 ASP I C 1
ATOM 4069 O O . ASP B 2 71 ? 32.401 20.999 -20.151 1.00 32.10 71 ASP I O 1
ATOM 4074 N N . GLY B 2 72 ? 32.887 22.472 -21.780 1.00 30.68 72 GLY I N 1
ATOM 4075 C CA . GLY B 2 72 ? 32.878 23.610 -20.875 1.00 29.27 72 GLY I CA 1
ATOM 4076 C C . GLY B 2 72 ? 34.097 23.893 -20.013 1.00 29.04 72 GLY I C 1
ATOM 4077 O O . GLY B 2 72 ? 34.147 24.942 -19.359 1.00 30.35 72 GLY I O 1
ATOM 4078 N N . SER B 2 73 ? 35.073 22.990 -19.978 1.00 28.81 73 SER I N 1
ATOM 4079 C CA . SER B 2 73 ? 36.280 23.224 -19.182 1.00 26.61 73 SER I CA 1
ATOM 4080 C C . SER B 2 73 ? 37.106 24.342 -19.821 1.00 25.32 73 SER I C 1
ATOM 4081 O O . SER B 2 73 ? 37.143 24.488 -21.049 1.00 24.59 73 SER I O 1
ATOM 4084 N N . ALA B 2 74 ? 37.719 25.155 -18.969 1.00 25.59 74 ALA I N 1
ATOM 4085 C CA . ALA B 2 74 ? 38.508 26.307 -19.386 1.00 26.24 74 ALA I CA 1
ATOM 4086 C C . ALA B 2 74 ? 39.742 26.019 -20.221 1.00 27.50 74 ALA I C 1
ATOM 4087 O O . ALA B 2 74 ? 40.521 25.128 -19.892 1.00 30.99 74 ALA I O 1
ATOM 4089 N N . VAL B 2 75 ? 39.891 26.757 -21.318 1.00 26.91 75 VAL I N 1
ATOM 4090 C CA . VAL B 2 75 ? 41.061 26.655 -22.185 1.00 25.03 75 VAL I CA 1
ATOM 4091 C C . VAL B 2 75 ? 41.928 27.855 -21.794 1.00 26.78 75 VAL I C 1
ATOM 4092 O O . VAL B 2 75 ? 43.115 27.716 -21.490 1.00 29.91 75 VAL I O 1
ATOM 4096 N N . ALA B 2 76 ? 41.310 29.031 -21.744 1.00 26.64 76 ALA I N 1
ATOM 4097 C CA . ALA B 2 76 ? 42.018 30.247 -21.392 1.00 24.76 76 ALA I CA 1
ATOM 4098 C C . ALA B 2 76 ? 41.064 31.301 -20.890 1.00 23.76 76 ALA I C 1
ATOM 4099 O O . ALA B 2 76 ? 40.065 31.582 -21.528 1.00 24.84 76 ALA I O 1
ATOM 4101 N N . PHE B 2 77 ? 41.373 31.887 -19.748 1.00 22.85 77 PHE I N 1
ATOM 4102 C CA . PHE B 2 77 ? 40.544 32.941 -19.204 1.00 23.53 77 PHE I CA 1
ATOM 4103 C C . PHE B 2 77 ? 41.226 34.271 -19.478 1.00 25.41 77 PHE I C 1
ATOM 4104 O O . PHE B 2 77 ? 42.440 34.387 -19.305 1.00 27.46 77 PHE I O 1
ATOM 4112 N N . PHE B 2 78 ? 40.454 35.248 -19.951 1.00 26.51 78 PHE I N 1
ATOM 4113 C CA . PHE B 2 78 ? 40.944 36.593 -20.256 1.00 25.69 78 PHE I CA 1
ATOM 4114 C C . PHE B 2 78 ? 40.354 37.629 -19.308 1.00 26.55 78 PHE I C 1
ATOM 4115 O O . PHE B 2 78 ? 39.148 37.876 -19.318 1.00 27.32 78 PHE I O 1
ATOM 4123 N N . SER B 2 79 ? 41.202 38.221 -18.478 1.00 27.37 79 SER I N 1
ATOM 4124 C CA . SER B 2 79 ? 40.774 39.233 -17.533 1.00 29.80 79 SER I CA 1
ATOM 4125 C C . SER B 2 79 ? 40.503 40.542 -18.249 1.00 33.27 79 SER I C 1
ATOM 4126 O O . SER B 2 79 ? 41.172 40.871 -19.236 1.00 33.41 79 SER I O 1
ATOM 4129 N N . ARG B 2 80 ? 39.528 41.295 -17.756 1.00 36.70 80 ARG I N 1
ATOM 4130 C CA . ARG B 2 80 ? 39.202 42.569 -18.372 1.00 40.20 80 ARG I CA 1
ATOM 4131 C C . ARG B 2 80 ? 40.101 43.677 -17.846 1.00 41.40 80 ARG I C 1
ATOM 4132 O O . ARG B 2 80 ? 40.149 43.934 -16.638 1.00 40.71 80 ARG I O 1
ATOM 4140 N N . ASN B 2 81 ? 40.885 44.258 -18.743 1.00 43.52 81 ASN I N 1
ATOM 4141 C CA . ASN B 2 81 ? 41.742 45.370 -18.382 1.00 47.85 81 ASN I CA 1
ATOM 4142 C C . ASN B 2 81 ? 41.287 46.576 -19.173 1.00 49.82 81 ASN I C 1
ATOM 4143 O O . ASN B 2 81 ? 41.728 46.815 -20.303 1.00 49.49 81 ASN I O 1
ATOM 4148 N N . ARG B 2 82 ? 40.360 47.310 -18.577 1.00 53.03 82 ARG I N 1
ATOM 4149 C CA . ARG B 2 82 ? 39.810 48.497 -19.191 1.00 56.51 82 ARG I CA 1
ATOM 4150 C C . ARG B 2 82 ? 39.082 48.156 -20.484 1.00 56.89 82 ARG I C 1
ATOM 4151 O O . ARG B 2 82 ? 37.960 47.651 -20.457 1.00 57.34 82 ARG I O 1
ATOM 4159 N N . ASP B 2 83 ? 39.772 48.336 -21.603 1.00 57.82 83 ASP I N 1
ATOM 4160 C CA . ASP B 2 83 ? 39.201 48.115 -22.925 1.00 58.18 83 ASP I CA 1
ATOM 4161 C C . ASP B 2 83 ? 39.476 46.760 -23.557 1.00 56.32 83 ASP I C 1
ATOM 4162 O O . ASP B 2 83 ? 38.862 46.408 -24.564 1.00 57.46 83 ASP I O 1
ATOM 4167 N N . ARG B 2 84 ? 40.392 45.994 -22.985 1.00 53.28 84 ARG I N 1
ATOM 4168 C CA . ARG B 2 84 ? 40.711 44.703 -23.568 1.00 48.55 84 ARG I CA 1
ATOM 4169 C C . ARG B 2 84 ? 40.716 43.606 -22.529 1.00 43.62 84 ARG I C 1
ATOM 4170 O O . ARG B 2 84 ? 40.692 43.864 -21.329 1.00 41.64 84 ARG I O 1
ATOM 4178 N N . TYR B 2 85 ? 40.704 42.377 -23.011 1.00 38.55 85 TYR I N 1
ATOM 4179 C CA . TYR B 2 85 ? 40.719 41.215 -22.154 1.00 34.69 85 TYR I CA 1
ATOM 4180 C C . TYR B 2 85 ? 42.034 40.540 -22.479 1.00 33.03 85 TYR I C 1
ATOM 4181 O O . TYR B 2 85 ? 42.354 40.346 -23.652 1.00 32.84 85 TYR I O 1
ATOM 4190 N N . GLU B 2 86 ? 42.821 40.221 -21.463 1.00 31.49 86 GLU I N 1
ATOM 4191 C CA . GLU B 2 86 ? 44.102 39.576 -21.715 1.00 31.93 86 GLU I CA 1
ATOM 4192 C C . GLU B 2 86 ? 44.387 38.315 -20.930 1.00 29.38 86 GLU I C 1
ATOM 4193 O O . GLU B 2 86 ? 44.043 38.186 -19.760 1.00 27.43 86 GLU I O 1
ATOM 4199 N N . HIS B 2 87 ? 45.040 37.386 -21.603 1.00 28.29 87 HIS I N 1
ATOM 4200 C CA . HIS B 2 87 ? 45.395 36.105 -21.034 1.00 27.81 87 HIS I CA 1
ATOM 4201 C C . HIS B 2 87 ? 46.902 35.875 -21.230 1.00 29.38 87 HIS I C 1
ATOM 4202 O O . HIS B 2 87 ? 47.447 36.251 -22.264 1.00 30.51 87 HIS I O 1
ATOM 4209 N N . LYS B 2 88 ? 47.565 35.298 -20.226 1.00 30.10 88 LYS I N 1
ATOM 4210 C CA . LYS B 2 88 ? 48.999 34.974 -20.292 1.00 30.99 88 LYS I CA 1
ATOM 4211 C C . LYS B 2 88 ? 49.185 33.464 -20.383 1.00 29.65 88 LYS I C 1
ATOM 4212 O O . LYS B 2 88 ? 48.529 32.708 -19.662 1.00 30.29 88 LYS I O 1
ATOM 4218 N N . LEU B 2 89 ? 50.073 33.022 -21.265 1.00 28.66 89 LEU I N 1
ATOM 4219 C CA . LEU B 2 89 ? 50.326 31.602 -21.444 1.00 26.43 89 LEU I CA 1
ATOM 4220 C C . LEU B 2 89 ? 51.251 31.075 -20.353 1.00 26.50 89 LEU I C 1
ATOM 4221 O O . LEU B 2 89 ? 51.719 31.841 -19.510 1.00 26.07 89 LEU I O 1
ATOM 4226 N N . VAL B 2 90 ? 51.512 29.771 -20.364 1.00 27.30 90 VAL I N 1
ATOM 4227 C CA . VAL B 2 90 ? 52.368 29.153 -19.352 1.00 27.94 90 VAL I CA 1
ATOM 4228 C C . VAL B 2 90 ? 53.754 29.778 -19.360 1.00 30.14 90 VAL I C 1
ATOM 4229 O O . VAL B 2 90 ? 54.391 29.909 -18.315 1.00 31.94 90 VAL I O 1
ATOM 4233 N N . ASP B 2 91 ? 54.194 30.207 -20.540 1.00 32.06 91 ASP I N 1
ATOM 4234 C CA . ASP B 2 91 ? 55.492 30.851 -20.692 1.00 35.56 91 ASP I CA 1
ATOM 4235 C C . ASP B 2 91 ? 55.428 32.360 -20.479 1.00 36.06 91 ASP I C 1
ATOM 4236 O O . ASP B 2 91 ? 56.419 33.055 -20.683 1.00 38.26 91 ASP I O 1
ATOM 4241 N N . GLY B 2 92 ? 54.255 32.868 -20.118 1.00 35.44 92 GLY I N 1
ATOM 4242 C CA . GLY B 2 92 ? 54.103 34.292 -19.889 1.00 35.57 92 GLY I CA 1
ATOM 4243 C C . GLY B 2 92 ? 53.691 35.114 -21.099 1.00 35.88 92 GLY I C 1
ATOM 4244 O O . GLY B 2 92 ? 53.523 36.322 -20.987 1.00 37.07 92 GLY I O 1
ATOM 4245 N N . SER B 2 93 ? 53.535 34.482 -22.257 1.00 35.64 93 SER I N 1
ATOM 4246 C CA . SER B 2 93 ? 53.129 35.204 -23.461 1.00 35.74 93 SER I CA 1
ATOM 4247 C C . SER B 2 93 ? 51.706 35.741 -23.306 1.00 36.11 93 SER I C 1
ATOM 4248 O O . SER B 2 93 ? 50.815 35.032 -22.845 1.00 37.12 93 SER I O 1
ATOM 4251 N N . VAL B 2 94 ? 51.499 36.994 -23.685 1.00 35.17 94 VAL I N 1
ATOM 4252 C CA . VAL B 2 94 ? 50.187 37.612 -23.587 1.00 33.82 94 VAL I CA 1
ATOM 4253 C C . VAL B 2 94 ? 49.362 37.357 -24.837 1.00 33.93 94 VAL I C 1
ATOM 4254 O O . VAL B 2 94 ? 49.894 37.262 -25.944 1.00 33.58 94 VAL I O 1
ATOM 4258 N N . ARG B 2 95 ? 48.061 37.192 -24.626 1.00 33.96 95 ARG I N 1
ATOM 4259 C CA . ARG B 2 95 ? 47.090 36.982 -25.685 1.00 33.30 95 ARG I CA 1
ATOM 4260 C C . ARG B 2 95 ? 46.018 38.002 -25.350 1.00 33.48 95 ARG I C 1
ATOM 4261 O O . ARG B 2 95 ? 45.661 38.164 -24.182 1.00 31.27 95 ARG I O 1
ATOM 4269 N N . THR B 2 96 ? 45.576 38.746 -26.358 1.00 34.52 96 THR I N 1
ATOM 4270 C CA . THR B 2 96 ? 44.568 39.777 -26.159 1.00 35.94 96 THR I CA 1
ATOM 4271 C C . THR B 2 96 ? 43.287 39.488 -26.916 1.00 34.88 96 THR I C 1
ATOM 4272 O O . THR B 2 96 ? 43.307 38.954 -28.028 1.00 34.22 96 THR I O 1
ATOM 4276 N N . LEU B 2 97 ? 42.175 39.844 -26.289 1.00 34.91 97 LEU I N 1
ATOM 4277 C CA . LEU B 2 97 ? 40.851 39.654 -26.858 1.00 36.34 97 LEU I CA 1
ATOM 4278 C C . LEU B 2 97 ? 40.204 41.037 -26.841 1.00 37.83 97 LEU I C 1
ATOM 4279 O O . LEU B 2 97 ? 40.101 41.673 -25.790 1.00 38.83 97 LEU I O 1
ATOM 4284 N N . LYS B 2 98 ? 39.863 41.539 -28.021 1.00 40.75 98 LYS I N 1
ATOM 4285 C CA . LYS B 2 98 ? 39.250 42.855 -28.150 1.00 44.20 98 LYS I CA 1
ATOM 4286 C C . LYS B 2 98 ? 38.065 42.777 -29.101 1.00 46.20 98 LYS I C 1
ATOM 4287 O O . LYS B 2 98 ? 38.134 42.122 -30.148 1.00 46.25 98 LYS I O 1
ATOM 4289 N N . LYS B 2 99 ? 36.968 43.418 -28.716 1.00 49.07 99 LYS I N 1
ATOM 4290 C CA . LYS B 2 99 ? 35.760 43.417 -29.531 1.00 52.17 99 LYS I CA 1
ATOM 4291 C C . LYS B 2 99 ? 35.938 44.350 -30.718 1.00 53.66 99 LYS I C 1
ATOM 4292 O O . LYS B 2 99 ? 36.315 45.510 -30.543 1.00 54.03 99 LYS I O 1
ATOM 4298 N N . LYS B 2 100 ? 35.715 43.820 -31.916 1.00 56.61 100 LYS I N 1
ATOM 4299 C CA . LYS B 2 100 ? 35.846 44.590 -33.148 1.00 59.79 100 LYS I CA 1
ATOM 4300 C C . LYS B 2 100 ? 34.685 45.583 -33.298 1.00 61.71 100 LYS I C 1
ATOM 4301 O O . LYS B 2 100 ? 33.509 45.147 -33.208 1.00 63.34 100 LYS I O 1
#